Protein AF-A0A7C6NUC0-F1 (afdb_monomer)

Solvent-accessible surface area (backbone atoms only — not comparable to full-atom values): 35226 Å² total; per-residue (Å²): 125,80,75,82,73,57,59,62,66,55,48,42,51,73,73,66,58,58,74,67,86,74,79,75,78,66,71,75,73,90,63,65,44,77,45,69,76,51,73,69,60,43,54,51,48,55,48,48,54,52,51,36,50,45,40,64,73,38,75,91,53,64,43,36,77,32,46,44,36,36,39,36,38,37,49,35,39,29,32,71,60,63,93,88,38,55,66,58,54,49,49,52,50,37,36,58,48,14,39,43,39,60,49,48,48,74,51,54,62,45,41,48,93,93,56,56,30,49,56,45,53,43,60,74,59,95,74,72,85,64,42,70,44,76,30,69,91,48,74,25,29,43,30,32,35,43,37,40,38,27,75,84,72,54,65,45,76,51,43,36,30,40,54,54,44,89,44,26,70,67,49,48,55,48,52,52,53,54,52,52,52,56,58,53,65,73,51,85,81,65,88,57,54,44,46,27,35,29,26,50,65,50,69,55,42,76,70,41,90,50,53,46,52,34,39,42,50,51,48,56,23,54,76,72,64,45,56,49,80,41,65,61,63,46,73,96,46,81,51,58,77,32,84,54,40,68,40,49,33,50,28,26,50,30,47,51,52,25,53,53,35,21,76,74,46,1,44,42,34,16,56,72,74,29,38,65,59,28,49,51,31,48,51,52,38,53,57,50,40,70,76,40,50,93,73,38,82,51,64,36,32,62,75,44,49,42,26,38,32,41,38,75,57,71,71,40,86,68,44,58,69,38,77,44,46,57,48,38,32,41,35,72,76,18,67,53,35,42,49,49,52,54,47,37,53,53,48,50,39,51,51,46,29,53,45,48,41,52,20,37,69,47,91,70,66,71,60,51,38,66,69,60,53,47,45,51,54,62,60,52,62,61,67,67,62,63,81,58,37,32,29,92,87,67,40,37,28,54,39,61,52,58,40,76,64,38,34,42,35,32,58,72,78,87,79,78,77,47,76,66,54,59,65,68,57,69,85,71,84,67,86,71,76,81,45,72,70,65,51,54,38,67,42,73,65,8,51,51,50,24,48,52,54,52,54,47,33,72,76,35,69,70,43,65,54,32,48,30,38,32,35,39,44,63,61,86,60,50,37,58,52,18,6,50,52,60,32,43,51,64,71,37,55,78,64,86,76,82,58,34,37,37,38,38,40,40,36,30,53,60,96,69,57,67,66,63,49,49,56,51,48,58,50,49,54,54,47,71,52,9,80,81,34,88,90,39,44,28,40,64,43,38,46,78,47,81,46,83,44,86,37,65,72,91,41,60,66,60,50,50,52,55,51,78,74,45,91,56,79,43,75,46,73,41,76,73,76,75,58,72,52,31,53,80,48,82,73,83,61,61,84,84,49,65,93,81,64,89,78,70,82,62,64,66,68,80,83,75,77,65,38,72,42,84,61,97,87,40,62,88,43,32,27,39,83,41,47,56,88,66,101

Mean predicted aligned error: 11.64 Å

Secondary structure (DSSP, 8-state):
--STTS-HHHIIIIIS---------------PEEE-S-HHHHHHHHHHHHHHHHHHH-TTS-HHHHEEEEEEEEEEEEE-SPTT-HHHHHHHHHHHHTTHHHHHHHH---S-TTSPPEEEEESS-SSS--EEEE-TTSPPEEEEEEEEEETTS-EEEEEEEEE--TT-HHHHHHHHHHHHHHHHHTTTT-S---EEEEETTHHHHTT-SSHHHHHHHHHHHHHTT--EEEES--TTTTTTT-TTHHHHHHHHHHHHHHHHHHHHH-HHHHHHHTHHHHHHHHHHHHHHHHHSTTT-S-HHHHTTTT-EEEHHHHHSTTGGG-S--SEEEE-TTSHHHHHHHHHHHHHHHHHHHHHHHHHHHSSSSGGG-HHHHHHHHHTT----SS--EE-TTS-EE--EEEETTEEEEE---TT---HHHHHHS-------PPPHHHHT---HHHHHHHHHHHHHHHH-GGGGTEEEEEEEESS-THHHHHHHHHHHHHHTTT--SSPEEEEEEEEE--S--HHHHHHHHHHHHHHHGGGG-TTSHHHHTEEEEEEEEE--TT-HHHHHHHHHTS--SEEEEES------BEE-----GGGS-TT-SSSSSSS----PPEEPPSTT-TT-EE-EE-GGG-

Sequence (631 aa):
DKLTKADFICINDKILGYKGPKTKQTTPKDTVTSVTGHALEVFLYALWQSIADFKKNNKKILAREDIQRITLTGLEFRHQFESGADEDARKFLQRLIGGVDQCLKKHILIGPKDREAIVESNLAPKEGQLKYSSAGRIEPRFIFQVEIDGKSGHGIKRKFAWLMGENSQPRFLVGLYNWVIKEYEKKETQNIFLPAFAAQHVNEMFMAKDAEDVIRIFNQGMEKGSLSVHDLIIISGPDHDDCLIKHVSRLSRCFQAFLGEYAREGFFSALETKFNDLRRAYRDLLQEYLKRSSESTLGSKLMKAFMLLPQEYTEAVNWQSRRHLDFGVITALHPALLQMIHHQHTYLCNSFCSRVNKGLGEVGTRGLSLRHWHRLLDLSQIKWPILGILDEQNNLNTNVHSYDHIHLVGAPKKEYSSISSKLLIKYEDSEDDITGDELFRETQEGKLIKRILLDYCKLHPYANDGISIGAYCGGPIQHLIGGIDAFLAETVGTREGNAYSLNLVLFSDSPDDMELLRWVNAWKERWQLAGESTRQRYYANSEISVYYRVIPQNDLEQLKQQILQTDLDILFFTNFTSPQMNDFLPIGDSRLFPACSEDYLKFPILEKVGCVVRGDGTETERKLVISNRQF

Nearest PDB structures (foldseek):
  3ua3-assembly1_A  TM=5.746E-01  e=2.437E-01  Caenorhabditis elegans
  5l3k-assembly2_E  TM=3.474E-01  e=2.221E+00  Mycolicibacterium thermoresistibile
  2wtx-assembly1_C  TM=3.523E-01  e=5.374E+00  Escherichia coli K-12
  5l3k-assembly1_C  TM=2.231E-01  e=4.077E+00  Mycolicibacterium thermoresistibile

Radius of gyration: 28.43 Å; Cα contacts (8 Å, |Δi|>4): 991; chains: 1; bounding box: 70×68×104 Å

Structure (mmCIF, N/CA/C/O backbone):
data_AF-A0A7C6NUC0-F1
#
_entry.id   AF-A0A7C6NUC0-F1
#
loop_
_atom_site.group_PDB
_atom_site.id
_atom_site.type_symbol
_atom_site.label_atom_id
_atom_site.label_alt_id
_atom_site.label_comp_id
_atom_site.label_asym_id
_atom_site.label_entity_id
_atom_site.label_seq_id
_atom_site.pdbx_PDB_ins_code
_atom_site.Cartn_x
_atom_site.Cartn_y
_atom_site.Cartn_z
_atom_site.occupancy
_atom_site.B_iso_or_equiv
_atom_site.auth_seq_id
_atom_site.auth_comp_id
_atom_site.auth_asym_id
_atom_site.auth_atom_id
_atom_site.pdbx_PDB_model_num
ATOM 1 N N . ASP A 1 1 ? -40.992 13.983 69.436 1.00 49.09 1 ASP A N 1
ATOM 2 C CA . ASP A 1 1 ? -41.114 15.424 69.110 1.00 49.09 1 ASP A CA 1
ATOM 3 C C . ASP A 1 1 ? -39.819 16.213 68.904 1.00 49.09 1 ASP A C 1
ATOM 5 O O . ASP A 1 1 ? -39.844 17.144 68.110 1.00 49.09 1 ASP A O 1
ATOM 9 N N . LYS A 1 2 ? -38.675 15.891 69.538 1.00 49.31 2 LYS A N 1
ATOM 10 C CA . LYS A 1 2 ? -37.401 16.605 69.260 1.00 49.31 2 LYS A CA 1
ATOM 11 C C . LYS A 1 2 ? -36.586 16.061 68.070 1.00 49.31 2 LYS A C 1
ATOM 13 O O . LYS A 1 2 ? -35.772 16.795 67.529 1.00 49.31 2 LYS A O 1
ATOM 18 N N . LEU A 1 3 ? -36.832 14.824 67.630 1.00 51.97 3 LEU A N 1
ATOM 19 C CA . LEU A 1 3 ? -36.158 14.207 66.471 1.00 51.97 3 LEU A CA 1
ATOM 20 C C . LEU A 1 3 ? -36.807 14.549 65.118 1.00 51.97 3 LEU A C 1
ATOM 22 O O . LEU A 1 3 ? -36.143 14.488 64.094 1.00 51.97 3 LEU A O 1
ATOM 26 N N . THR A 1 4 ? -38.074 14.966 65.103 1.00 50.19 4 THR A N 1
ATOM 27 C CA . THR A 1 4 ? -38.813 15.337 63.881 1.00 50.19 4 THR A CA 1
ATOM 28 C C . THR A 1 4 ? -38.513 16.753 63.381 1.00 50.19 4 THR A C 1
ATOM 30 O O . THR A 1 4 ? -38.966 17.125 62.306 1.00 50.19 4 THR A O 1
ATOM 33 N N . LYS A 1 5 ? -37.746 17.547 64.142 1.00 55.94 5 LYS A N 1
ATOM 34 C CA . LYS A 1 5 ? -37.298 18.902 63.767 1.00 55.94 5 LYS A CA 1
ATOM 35 C C . LYS A 1 5 ? -35.825 18.965 63.355 1.00 55.94 5 LYS A C 1
ATOM 37 O O . LYS A 1 5 ? -35.303 20.057 63.150 1.00 55.94 5 LYS A O 1
ATOM 42 N N . ALA A 1 6 ? -35.137 17.827 63.298 1.00 58.91 6 ALA A N 1
ATOM 43 C CA . ALA A 1 6 ? -33.737 17.814 62.920 1.00 58.91 6 ALA A CA 1
ATOM 44 C C . ALA A 1 6 ? -33.611 17.923 61.397 1.00 58.91 6 ALA A C 1
ATOM 46 O O . ALA A 1 6 ? -34.178 17.118 60.659 1.00 58.91 6 ALA A O 1
ATOM 47 N N . ASP A 1 7 ? -32.879 18.940 60.949 1.00 61.97 7 ASP A N 1
ATOM 48 C CA . ASP A 1 7 ? -32.586 19.184 59.543 1.00 61.97 7 ASP A CA 1
ATOM 49 C C . ASP A 1 7 ? -31.766 18.012 58.987 1.00 61.97 7 ASP A C 1
ATOM 51 O O . ASP A 1 7 ? -30.584 17.836 59.308 1.00 61.97 7 ASP A O 1
ATOM 55 N N . PHE A 1 8 ? -32.433 17.167 58.200 1.00 64.75 8 PHE A N 1
ATOM 56 C CA . PHE A 1 8 ? -31.881 15.925 57.663 1.00 64.75 8 PHE A CA 1
ATOM 57 C C . PHE A 1 8 ? -30.600 16.175 56.856 1.00 64.75 8 PHE A C 1
ATOM 59 O O . PHE A 1 8 ? -29.683 15.356 56.879 1.00 64.75 8 PHE A O 1
ATOM 66 N N . ILE A 1 9 ? -30.491 17.348 56.224 1.00 61.69 9 ILE A N 1
ATOM 67 C CA . ILE A 1 9 ? -29.321 17.771 55.447 1.00 61.69 9 ILE A CA 1
ATOM 68 C C . ILE A 1 9 ? -28.104 17.948 56.366 1.00 61.69 9 ILE A C 1
ATOM 70 O O . ILE A 1 9 ? -27.002 17.506 56.049 1.00 61.69 9 ILE A O 1
ATOM 74 N N . CYS A 1 10 ? -28.298 18.517 57.558 1.00 63.59 10 CYS A N 1
ATOM 75 C CA . CYS A 1 10 ? -27.216 18.719 58.522 1.00 63.59 10 CYS A CA 1
ATOM 76 C C . CYS A 1 10 ? -26.705 17.384 59.093 1.00 63.59 10 CYS A C 1
ATOM 78 O O . CYS A 1 10 ? -25.497 17.194 59.247 1.00 63.59 10 CYS A O 1
ATOM 80 N N . ILE A 1 11 ? -27.608 16.432 59.354 1.00 67.56 11 ILE A N 1
ATOM 81 C CA . ILE A 1 11 ? -27.234 15.090 59.826 1.00 67.56 11 ILE A CA 1
ATOM 82 C C . ILE A 1 11 ? -26.476 14.327 58.731 1.00 67.56 11 ILE A C 1
ATOM 84 O O . ILE A 1 11 ? -25.420 13.752 59.001 1.00 67.56 11 ILE A O 1
ATOM 88 N N . ASN A 1 12 ? -26.976 14.350 57.497 1.00 63.25 12 ASN A N 1
ATOM 89 C CA . ASN A 1 12 ? -26.393 13.605 56.387 1.00 63.25 12 ASN A CA 1
ATOM 90 C C . ASN A 1 12 ? -25.008 14.139 55.973 1.00 63.25 12 ASN A C 1
ATOM 92 O O . ASN A 1 12 ? -24.064 13.363 55.808 1.00 63.25 12 ASN A O 1
ATOM 96 N N . ASP A 1 13 ? -24.856 15.462 55.884 1.00 59.69 13 ASP A N 1
ATOM 97 C CA . ASP A 1 13 ? -23.658 16.068 55.296 1.00 59.69 13 ASP A CA 1
ATOM 98 C C . ASP A 1 13 ? -22.565 16.366 56.336 1.00 59.69 13 ASP A C 1
ATOM 100 O O . ASP A 1 13 ? -21.379 16.208 56.038 1.00 59.69 13 ASP A O 1
ATOM 104 N N . LYS A 1 14 ? -22.933 16.783 57.563 1.00 59.66 14 LYS A N 1
ATOM 105 C CA . LYS A 1 14 ? -21.959 17.174 58.605 1.00 59.66 14 LYS A CA 1
ATOM 106 C C . LYS A 1 14 ? -21.661 16.087 59.632 1.00 59.66 14 LYS A C 1
ATOM 108 O O . LYS A 1 14 ? -20.540 16.052 60.127 1.00 59.66 14 LYS A O 1
ATOM 113 N N . ILE A 1 15 ? -22.633 15.237 59.971 1.00 63.12 15 ILE A N 1
ATOM 114 C CA . ILE A 1 15 ? -22.451 14.192 60.996 1.00 63.12 15 ILE A CA 1
ATOM 115 C C . ILE A 1 15 ? -22.060 12.863 60.346 1.00 63.12 15 ILE A C 1
ATOM 117 O O . ILE A 1 15 ? -21.094 12.237 60.769 1.00 63.12 15 ILE A O 1
ATOM 121 N N . LEU A 1 16 ? -22.780 12.446 59.301 1.00 68.00 16 LEU A N 1
ATOM 122 C CA . LEU A 1 16 ? -22.536 11.176 58.606 1.00 68.00 16 LEU A CA 1
ATOM 123 C C . LEU A 1 16 ? -21.498 11.284 57.476 1.00 68.00 16 LEU A C 1
ATOM 125 O O . LEU A 1 16 ? -21.042 10.264 56.965 1.00 68.00 16 LEU A O 1
ATOM 129 N N . GLY A 1 17 ? -21.104 12.504 57.087 1.00 52.56 17 GLY A N 1
ATOM 130 C CA . GLY A 1 17 ? -20.060 12.744 56.086 1.00 52.56 17 GLY A CA 1
ATOM 131 C C . GLY A 1 17 ? -20.401 12.221 54.686 1.00 52.56 17 GLY A C 1
ATOM 132 O O . GLY A 1 17 ? -19.491 11.954 53.893 1.00 52.56 17 GLY A O 1
ATOM 133 N N . TYR A 1 18 ? -21.690 12.057 54.371 1.00 52.94 18 TYR A N 1
ATOM 134 C CA . TYR A 1 18 ? -22.141 11.470 53.116 1.00 52.94 18 TYR A CA 1
ATOM 135 C C . TYR A 1 18 ? -21.933 12.447 51.954 1.00 52.94 18 TYR A C 1
ATOM 137 O O . TYR A 1 18 ? -22.780 13.267 51.615 1.00 52.94 18 TYR A O 1
ATOM 145 N N . LYS A 1 19 ? -20.778 12.350 51.297 1.00 54.06 19 LYS A N 1
ATOM 146 C CA . LYS A 1 19 ? -20.564 12.965 49.986 1.00 54.06 19 LYS A CA 1
ATOM 147 C C . LYS A 1 19 ? -21.232 12.049 48.968 1.00 54.06 19 LYS A C 1
ATOM 149 O O . LYS A 1 19 ? -20.681 10.993 48.661 1.00 54.06 19 LYS A O 1
ATOM 154 N N . GLY A 1 20 ? -22.410 12.438 48.470 1.00 49.41 20 GLY A N 1
ATOM 155 C CA . GLY A 1 20 ? -23.077 11.737 47.369 1.00 49.41 20 GLY A CA 1
ATOM 156 C C . GLY A 1 20 ? -22.102 11.444 46.219 1.00 49.41 20 GLY A C 1
ATOM 157 O O . GLY A 1 20 ? -21.061 12.109 46.120 1.00 49.41 20 GLY A O 1
ATOM 158 N N . PRO A 1 21 ? -22.381 10.443 45.362 1.00 37.47 21 PRO A N 1
ATOM 159 C CA . PRO A 1 21 ? -21.468 10.055 44.298 1.00 37.47 21 PRO A CA 1
ATOM 160 C C . PRO A 1 21 ? -21.144 11.300 43.485 1.00 37.47 21 PRO A C 1
ATOM 162 O O . PRO A 1 21 ? -22.015 11.857 42.819 1.00 37.47 21 PRO A O 1
ATOM 165 N N . LYS A 1 22 ? -19.894 11.772 43.595 1.00 36.53 22 LYS A N 1
ATOM 166 C CA . LYS A 1 22 ? -19.403 12.881 42.789 1.00 36.53 22 LYS A CA 1
ATOM 167 C C . LYS A 1 22 ? -19.737 12.503 41.356 1.00 36.53 22 LYS A C 1
ATOM 169 O O . LYS A 1 22 ? -19.171 11.534 40.844 1.00 36.53 22 LYS A O 1
ATOM 174 N N . THR A 1 23 ? -20.638 13.239 40.715 1.00 35.25 23 THR A N 1
ATOM 175 C CA . THR A 1 23 ? -20.686 13.302 39.264 1.00 35.25 23 THR A CA 1
ATOM 176 C C . THR A 1 23 ? -19.302 13.782 38.881 1.00 35.25 23 THR A C 1
ATOM 178 O O . THR A 1 23 ? -18.986 14.967 38.940 1.00 35.25 23 THR A O 1
ATOM 181 N N . LYS A 1 24 ? -18.416 12.825 38.597 1.00 33.47 24 LYS A N 1
ATOM 182 C CA . LYS A 1 24 ? -17.172 13.078 37.907 1.00 33.47 24 LYS A CA 1
ATOM 183 C C . LYS A 1 24 ? -17.612 13.636 36.559 1.00 33.47 24 LYS A C 1
ATOM 185 O O . LYS A 1 24 ? -17.763 12.895 35.597 1.00 33.47 24 LYS A O 1
ATOM 190 N N . GLN A 1 25 ? -17.823 14.946 36.486 1.00 33.28 25 GLN A N 1
ATOM 191 C CA . GLN A 1 25 ? -17.488 15.689 35.289 1.00 33.28 25 GLN A CA 1
ATOM 192 C C . GLN A 1 25 ? -15.971 15.551 35.165 1.00 33.28 25 GLN A C 1
ATOM 194 O O . GLN A 1 25 ? -15.200 16.430 35.530 1.00 33.28 25 GLN A O 1
ATOM 199 N N . THR A 1 26 ? -15.523 14.369 34.740 1.00 31.70 26 THR A N 1
ATOM 200 C CA . THR A 1 26 ? -14.271 14.252 34.023 1.00 31.70 26 THR A CA 1
ATOM 201 C C . THR A 1 26 ? -14.479 15.122 32.801 1.00 31.70 26 THR A C 1
ATOM 203 O O . THR A 1 26 ? -15.111 14.691 31.838 1.00 31.70 26 THR A O 1
ATOM 206 N N . THR A 1 27 ? -14.002 16.364 32.859 1.00 33.12 27 THR A N 1
ATOM 207 C CA . THR A 1 27 ? -13.531 17.022 31.648 1.00 33.12 27 THR A CA 1
ATOM 208 C C . THR A 1 27 ? -12.694 15.968 30.921 1.00 33.12 27 THR A C 1
ATOM 210 O O . THR A 1 27 ? -11.789 15.394 31.542 1.00 33.12 27 THR A O 1
ATOM 213 N N . PRO A 1 28 ? -13.075 15.555 29.699 1.00 40.66 28 PRO A N 1
ATOM 214 C CA . PRO A 1 28 ? -12.352 14.500 29.014 1.00 40.66 28 PRO A CA 1
ATOM 215 C C . PRO A 1 28 ? -10.899 14.957 28.931 1.00 40.66 28 PRO A C 1
ATOM 217 O O . PRO A 1 28 ? -10.623 16.044 28.426 1.00 40.66 28 PRO A O 1
ATOM 220 N N . LYS A 1 29 ? -9.976 14.178 29.518 1.00 42.53 29 LYS A N 1
ATOM 221 C CA . LYS A 1 29 ? -8.547 14.419 29.319 1.00 42.53 29 LYS A CA 1
ATOM 222 C C . LYS A 1 29 ? -8.348 14.489 27.811 1.00 42.53 29 LYS A C 1
ATOM 224 O O . LYS A 1 29 ? -8.756 13.561 27.110 1.00 42.53 29 LYS A O 1
ATOM 229 N N . ASP A 1 30 ? -7.755 15.587 27.359 1.00 54.38 30 ASP A N 1
ATOM 230 C CA . ASP A 1 30 ? -7.425 15.885 25.967 1.00 54.38 30 ASP A CA 1
ATOM 231 C C . ASP A 1 30 ? -6.357 14.868 25.508 1.00 54.38 30 ASP A C 1
ATOM 233 O O . ASP A 1 30 ? -5.156 15.128 25.492 1.00 54.38 30 ASP A O 1
ATOM 237 N N . THR A 1 31 ? -6.790 13.624 25.306 1.00 71.62 31 THR A N 1
ATOM 238 C CA . THR A 1 31 ? -5.945 12.456 25.062 1.00 71.62 31 THR A CA 1
ATOM 239 C C . THR A 1 31 ? -5.692 12.386 23.571 1.00 71.62 31 THR A C 1
ATOM 241 O O . THR A 1 31 ? -6.586 12.101 22.775 1.00 71.62 31 THR A O 1
ATOM 244 N N . VAL A 1 32 ? -4.461 12.705 23.186 1.00 84.06 32 VAL A N 1
ATOM 245 C CA . VAL A 1 32 ? -4.012 12.592 21.802 1.00 84.06 32 VAL A CA 1
ATOM 246 C C . VAL A 1 32 ? -3.829 11.109 21.494 1.00 84.06 32 VAL A C 1
ATOM 248 O O . VAL A 1 32 ? -3.082 10.424 22.187 1.00 84.06 32 VAL A O 1
ATOM 251 N N . THR A 1 33 ? -4.545 10.603 20.490 1.00 87.56 33 THR A N 1
ATOM 252 C CA . THR A 1 33 ? -4.421 9.205 20.051 1.00 87.56 33 THR A CA 1
ATOM 253 C C . THR A 1 33 ? -3.307 9.099 19.012 1.00 87.56 33 THR A C 1
ATOM 255 O O . THR A 1 33 ? -3.392 9.749 17.970 1.00 87.56 33 THR A O 1
ATOM 258 N N . SER A 1 34 ? -2.273 8.307 19.285 1.00 88.12 34 SER A N 1
ATOM 259 C CA . SER A 1 34 ? -1.202 8.041 18.318 1.00 88.12 34 SER A CA 1
ATOM 260 C C . SER A 1 34 ? -1.664 7.067 17.237 1.00 88.12 34 SER A C 1
ATOM 262 O O . SER A 1 34 ? -2.420 6.138 17.525 1.00 88.12 34 SER A O 1
ATOM 264 N N . VAL A 1 35 ? -1.237 7.302 15.999 1.00 89.88 35 VAL A N 1
ATOM 265 C CA . VAL A 1 35 ? -1.620 6.526 14.813 1.00 89.88 35 VAL A CA 1
ATOM 266 C C . VAL A 1 35 ? -0.448 6.409 13.842 1.00 89.88 35 VAL A C 1
ATOM 268 O O . VAL A 1 35 ? 0.328 7.352 13.691 1.00 89.88 35 VAL A O 1
ATOM 271 N N . THR A 1 36 ? -0.344 5.265 13.174 1.00 87.06 36 THR A N 1
ATOM 272 C CA . THR A 1 36 ? 0.665 4.936 12.156 1.00 87.06 36 THR A CA 1
ATOM 273 C C . THR A 1 36 ? -0.029 4.491 10.863 1.00 87.06 36 THR A C 1
ATOM 275 O O . THR A 1 36 ? -1.228 4.204 10.866 1.00 87.06 36 THR A O 1
ATOM 278 N N . GLY A 1 37 ? 0.707 4.472 9.750 1.00 87.12 37 GLY A N 1
ATOM 279 C CA . GLY A 1 37 ? 0.199 4.089 8.426 1.00 87.12 37 GLY A CA 1
ATOM 280 C C . GLY A 1 37 ? 0.279 5.214 7.394 1.00 87.12 37 GLY A C 1
ATOM 281 O O . GLY A 1 37 ? 0.942 6.235 7.613 1.00 87.12 37 GLY A O 1
ATOM 282 N N . HIS A 1 38 ? -0.394 5.023 6.256 1.00 89.06 38 HIS A N 1
ATOM 283 C CA . HIS A 1 38 ? -0.408 5.989 5.150 1.00 89.06 38 HIS A CA 1
ATOM 284 C C . HIS A 1 38 ? -1.335 7.168 5.429 1.00 89.06 38 HIS A C 1
ATOM 286 O O . HIS A 1 38 ? -2.291 7.060 6.194 1.00 89.06 38 HIS A O 1
ATOM 292 N N . ALA A 1 39 ? -1.102 8.292 4.745 1.00 91.31 39 ALA A N 1
ATOM 293 C CA . ALA A 1 39 ? -1.855 9.530 4.957 1.00 91.31 39 ALA A CA 1
ATOM 294 C C . ALA A 1 39 ? -3.379 9.315 4.936 1.00 91.31 39 ALA A C 1
ATOM 296 O O . ALA A 1 39 ? -4.081 9.686 5.877 1.00 91.31 39 ALA A O 1
ATOM 297 N N . LEU A 1 40 ? -3.902 8.681 3.879 1.00 92.62 40 LEU A N 1
ATOM 298 C CA . LEU A 1 40 ? -5.344 8.488 3.734 1.00 92.62 40 LEU A CA 1
ATOM 299 C C . LEU A 1 40 ? -5.905 7.518 4.784 1.00 92.62 40 LEU A C 1
ATOM 301 O O . LEU A 1 40 ? -6.963 7.783 5.349 1.00 92.62 40 LEU A O 1
ATOM 305 N N . GLU A 1 41 ? -5.195 6.429 5.084 1.00 93.00 41 GLU A N 1
ATOM 306 C CA . GLU A 1 41 ? -5.596 5.460 6.111 1.00 93.00 41 GLU A CA 1
ATOM 307 C C . GLU A 1 41 ? -5.692 6.113 7.490 1.00 93.00 41 GLU A C 1
ATOM 309 O O . GLU A 1 41 ? -6.677 5.919 8.200 1.00 93.00 41 GLU A O 1
ATOM 314 N N . VAL A 1 42 ? -4.709 6.945 7.837 1.00 94.25 42 VAL A N 1
ATOM 315 C CA . VAL A 1 42 ? -4.645 7.666 9.110 1.00 94.25 42 VAL A CA 1
ATOM 316 C C . VAL A 1 42 ? -5.810 8.642 9.259 1.00 94.25 42 VAL A C 1
ATOM 318 O O . VAL A 1 42 ? -6.482 8.650 10.296 1.00 94.25 42 VAL A O 1
ATOM 321 N N . PHE A 1 43 ? -6.102 9.440 8.228 1.00 95.50 43 PHE A N 1
ATOM 322 C CA . PHE A 1 43 ? -7.209 10.398 8.287 1.00 95.50 43 PHE A CA 1
ATOM 323 C C . PHE A 1 43 ? -8.574 9.701 8.307 1.00 95.50 43 PHE A C 1
ATOM 325 O O . PHE A 1 43 ? -9.450 10.087 9.085 1.00 95.50 43 PHE A O 1
ATOM 332 N N . LEU A 1 44 ? -8.753 8.637 7.520 1.00 95.38 44 LEU A N 1
ATOM 333 C CA . LEU A 1 44 ? -9.982 7.841 7.528 1.00 95.38 44 LEU A CA 1
ATOM 334 C C . LEU A 1 44 ? -10.182 7.089 8.849 1.00 95.38 44 LEU A C 1
ATOM 336 O O . LEU A 1 44 ? -11.306 7.021 9.344 1.00 95.38 44 LEU A O 1
ATOM 340 N N . TYR A 1 45 ? -9.117 6.575 9.464 1.00 94.75 45 TYR A N 1
ATOM 341 C CA . TYR A 1 45 ? -9.176 5.965 10.791 1.00 94.75 45 TYR A CA 1
ATOM 342 C C . TYR A 1 45 ? -9.587 6.977 11.863 1.00 94.75 45 TYR A C 1
ATOM 344 O O . TYR A 1 45 ? -10.475 6.707 12.677 1.00 94.75 45 TYR A O 1
ATOM 352 N N . ALA A 1 46 ? -8.986 8.169 11.845 1.00 94.44 46 ALA A N 1
ATOM 353 C CA . ALA A 1 46 ? -9.334 9.244 12.767 1.00 94.44 46 ALA A CA 1
ATOM 354 C C . ALA A 1 46 ? -10.802 9.671 12.620 1.00 94.44 46 ALA A C 1
ATOM 356 O O . ALA A 1 46 ? -11.503 9.860 13.622 1.00 94.44 46 ALA A O 1
ATOM 357 N N . LEU A 1 47 ? -11.300 9.750 11.382 1.00 94.38 47 LEU A N 1
ATOM 358 C CA . LEU A 1 47 ? -12.719 9.955 11.103 1.00 94.38 47 LEU A CA 1
ATOM 359 C C . LEU A 1 47 ? -13.573 8.798 11.630 1.00 94.38 47 LEU A C 1
ATOM 361 O O . LEU A 1 47 ? -14.552 9.044 12.332 1.00 94.38 47 LEU A O 1
ATOM 365 N N . TRP A 1 48 ? -13.194 7.546 11.359 1.00 94.38 48 TRP A N 1
ATOM 366 C CA . TRP A 1 48 ? -13.911 6.356 11.825 1.00 94.38 48 TRP A CA 1
ATOM 367 C C . TRP A 1 48 ? -14.116 6.379 13.341 1.00 94.38 48 TRP A C 1
ATOM 369 O O . TRP A 1 48 ? -15.239 6.219 13.826 1.00 94.38 48 TRP A O 1
ATOM 379 N N . GLN A 1 49 ? -13.040 6.613 14.095 1.00 92.75 49 GLN A N 1
ATOM 380 C CA . GLN A 1 49 ? -13.089 6.671 15.553 1.00 92.75 49 GLN A CA 1
ATOM 381 C C . GLN A 1 49 ? -13.943 7.835 16.056 1.00 92.75 49 GLN A C 1
ATOM 383 O O . GLN A 1 49 ? -14.780 7.646 16.939 1.00 92.75 49 GLN A O 1
ATOM 388 N N . SER A 1 50 ? -13.776 9.021 15.469 1.00 92.88 50 SER A N 1
ATOM 389 C CA . SER A 1 50 ? -14.528 10.213 15.872 1.00 92.88 50 SER A CA 1
ATOM 390 C C . SER A 1 50 ? -16.030 10.042 15.624 1.00 92.88 50 SER A C 1
ATOM 392 O O . SER A 1 50 ? -16.846 10.396 16.474 1.00 92.88 50 SER A O 1
ATOM 394 N N . ILE A 1 51 ? -16.415 9.418 14.505 1.00 91.44 51 ILE A N 1
ATOM 395 C CA . ILE A 1 51 ? -17.816 9.109 14.182 1.00 91.44 51 ILE A CA 1
ATOM 396 C C . ILE A 1 51 ? -18.369 8.025 15.121 1.00 91.44 51 ILE A C 1
ATOM 398 O O . ILE A 1 51 ? -19.513 8.121 15.578 1.00 91.44 51 ILE A O 1
ATOM 402 N N . ALA A 1 52 ? -17.572 7.002 15.444 1.00 90.19 52 ALA A N 1
ATOM 403 C CA . ALA A 1 52 ? -17.963 5.968 16.400 1.00 90.19 52 ALA A CA 1
ATOM 404 C C . ALA A 1 52 ? -18.248 6.559 17.791 1.00 90.19 52 ALA A C 1
ATOM 406 O O . ALA A 1 52 ? -19.256 6.213 18.418 1.00 90.19 52 ALA A O 1
ATOM 407 N N . ASP A 1 53 ? -17.410 7.490 18.246 1.00 89.00 53 ASP A N 1
ATOM 408 C CA . ASP A 1 53 ? -17.596 8.195 19.512 1.00 89.00 53 ASP A CA 1
ATOM 409 C C . ASP A 1 53 ? -18.788 9.159 19.472 1.00 89.00 53 ASP A C 1
ATOM 411 O O . ASP A 1 53 ? -19.593 9.171 20.407 1.00 89.00 53 ASP A O 1
ATOM 415 N N . PHE A 1 54 ? -18.974 9.901 18.374 1.00 88.12 54 PHE A N 1
ATOM 416 C CA . PHE A 1 54 ? -20.156 10.743 18.169 1.00 88.12 54 PHE A CA 1
ATOM 417 C C . PHE A 1 54 ? -21.444 9.923 18.319 1.00 88.12 54 PHE A C 1
ATOM 419 O O . PHE A 1 54 ? -22.341 10.276 19.086 1.00 88.12 54 PHE A O 1
ATOM 426 N N . LYS A 1 55 ? -21.507 8.755 17.667 1.00 86.75 55 LYS A N 1
ATOM 427 C CA . LYS A 1 55 ? -22.648 7.841 17.782 1.00 86.75 55 LYS A CA 1
ATOM 428 C C . LYS A 1 55 ? -22.829 7.305 19.205 1.00 86.75 55 LYS A C 1
ATOM 430 O O . LYS A 1 55 ? -23.956 7.156 19.678 1.00 86.75 55 LYS A O 1
ATOM 435 N N . LYS A 1 56 ? -21.732 6.996 19.900 1.00 85.56 56 LYS A N 1
ATOM 436 C CA . LYS A 1 56 ? -21.761 6.508 21.287 1.00 85.56 56 LYS A CA 1
ATOM 437 C C . LYS A 1 56 ? -22.319 7.555 22.253 1.00 85.56 56 LYS A C 1
ATOM 439 O O . LYS A 1 56 ? -22.989 7.163 23.211 1.00 85.56 56 LYS A O 1
ATOM 444 N N . ASN A 1 57 ? -22.074 8.836 21.993 1.00 81.38 57 ASN A N 1
ATOM 445 C CA . ASN A 1 57 ? -22.576 9.949 22.798 1.00 81.38 57 ASN A CA 1
ATOM 446 C C . ASN A 1 57 ? -24.035 10.299 22.448 1.00 81.38 57 ASN A C 1
ATOM 448 O O . ASN A 1 57 ? -24.813 10.628 23.340 1.00 81.38 57 ASN A O 1
ATOM 452 N N . ASN A 1 58 ? -24.445 10.099 21.191 1.00 74.31 58 ASN A N 1
ATOM 453 C CA . ASN A 1 58 ? -25.782 10.422 20.682 1.00 74.31 58 ASN A CA 1
ATOM 454 C C . ASN A 1 58 ? -26.689 9.188 20.501 1.00 74.31 58 ASN A C 1
ATOM 456 O O . ASN A 1 58 ? -27.309 8.999 19.459 1.00 74.31 58 ASN A O 1
ATOM 460 N N . LYS A 1 59 ? -26.821 8.338 21.532 1.00 67.00 59 LYS A N 1
ATOM 461 C CA . LYS A 1 59 ? -27.610 7.081 21.453 1.00 67.00 59 LYS A CA 1
ATOM 462 C C . LYS A 1 59 ? -29.120 7.262 21.239 1.00 67.00 59 LYS A C 1
ATOM 464 O O . LYS A 1 59 ? -29.794 6.286 20.925 1.00 67.00 59 LYS A O 1
ATOM 469 N N . LYS A 1 60 ? -29.658 8.461 21.489 1.00 59.62 60 LYS A N 1
ATOM 470 C CA . LYS A 1 60 ? -31.106 8.749 21.460 1.00 59.62 60 LYS A CA 1
ATOM 471 C C . LYS A 1 60 ? -31.600 9.300 20.118 1.00 59.62 60 LYS A C 1
ATOM 473 O O . LYS A 1 60 ? -32.804 9.318 19.897 1.00 59.62 60 LYS A O 1
ATOM 478 N N . ILE A 1 61 ? -30.694 9.748 19.250 1.00 64.62 61 ILE A N 1
ATOM 479 C CA . ILE A 1 61 ? -31.004 10.349 17.947 1.00 64.62 61 ILE A CA 1
ATOM 480 C C . ILE A 1 61 ? -30.450 9.422 16.863 1.00 64.62 61 ILE A C 1
ATOM 482 O O . ILE A 1 61 ? -29.438 8.748 17.071 1.00 64.62 61 ILE A O 1
ATOM 486 N N . LEU A 1 62 ? -31.094 9.382 15.694 1.00 68.81 62 LEU A N 1
ATOM 487 C CA . LEU A 1 62 ? -30.488 8.803 14.499 1.00 68.81 62 LEU A CA 1
ATOM 488 C C . LEU A 1 62 ? -29.249 9.634 14.144 1.00 68.81 62 LEU A C 1
ATOM 490 O O . LEU A 1 62 ? -29.344 10.628 13.431 1.00 68.81 62 LEU A O 1
ATOM 494 N N . ALA A 1 63 ? -28.080 9.231 14.652 1.00 74.75 63 ALA A N 1
ATOM 495 C CA . ALA A 1 63 ? -26.814 9.943 14.458 1.00 74.75 63 ALA A CA 1
ATOM 496 C C . ALA A 1 63 ? -26.526 10.236 12.974 1.00 74.75 63 ALA A C 1
ATOM 498 O O . ALA A 1 63 ? -25.900 11.238 12.653 1.00 74.75 63 ALA A O 1
ATOM 499 N N . ARG A 1 64 ? -27.042 9.397 12.065 1.00 78.19 64 ARG A N 1
ATOM 500 C CA . ARG A 1 64 ? -26.975 9.604 10.614 1.00 78.19 64 ARG A CA 1
ATOM 501 C C . ARG A 1 64 ? -27.625 10.908 10.133 1.00 78.19 64 ARG A C 1
ATOM 503 O O . ARG A 1 64 ? -27.149 11.486 9.167 1.00 78.19 64 ARG A O 1
ATOM 510 N N . GLU A 1 65 ? -28.722 11.331 10.751 1.00 79.50 65 GLU A N 1
ATOM 511 C CA . GLU A 1 65 ? -29.470 12.533 10.359 1.00 79.50 65 GLU A CA 1
ATOM 512 C C . GLU A 1 65 ? -28.991 13.787 11.097 1.00 79.50 65 GLU A C 1
ATOM 514 O O . GLU A 1 65 ? -29.222 14.909 10.631 1.00 79.50 65 GLU A O 1
ATOM 519 N N . ASP A 1 66 ? -28.327 13.586 12.238 1.00 83.94 66 ASP A N 1
ATOM 520 C CA . ASP A 1 66 ? -27.857 14.656 13.110 1.00 83.94 66 ASP A CA 1
ATOM 521 C C . ASP A 1 66 ? -26.542 15.271 12.632 1.00 83.94 66 ASP A C 1
ATOM 523 O O . ASP A 1 66 ? -26.392 16.482 12.738 1.00 83.94 66 ASP A O 1
ATOM 527 N N . ILE A 1 67 ? -25.613 14.480 12.077 1.00 87.00 67 ILE A N 1
ATOM 528 C CA . ILE A 1 67 ? -24.322 15.004 11.604 1.00 87.00 67 ILE A CA 1
ATOM 529 C C . ILE A 1 67 ? -24.566 16.085 10.545 1.00 87.00 67 ILE A C 1
ATOM 531 O O . ILE A 1 67 ? -25.180 15.840 9.506 1.00 87.00 67 ILE A O 1
ATOM 535 N N . GLN A 1 68 ? -24.077 17.290 10.826 1.00 88.12 68 GLN A N 1
ATOM 536 C CA . GLN A 1 68 ? -24.190 18.447 9.946 1.00 88.12 68 GLN A CA 1
ATOM 537 C C . GLN A 1 68 ? -22.861 18.762 9.275 1.00 88.12 68 GLN A C 1
ATOM 539 O O . GLN A 1 68 ? -22.827 19.028 8.074 1.00 88.12 68 GLN A O 1
ATOM 544 N N . ARG A 1 69 ? -21.780 18.750 10.057 1.00 91.62 69 ARG A N 1
ATOM 545 C CA . ARG A 1 69 ? -20.459 19.168 9.601 1.00 91.62 69 ARG A CA 1
ATOM 546 C C . ARG A 1 69 ? -19.371 18.296 10.207 1.00 91.62 69 ARG A C 1
ATOM 548 O O . ARG A 1 69 ? -19.452 17.912 11.372 1.00 91.62 69 ARG A O 1
ATOM 555 N N . ILE A 1 70 ? -18.365 17.998 9.396 1.00 94.12 70 ILE A N 1
ATOM 556 C CA . ILE A 1 70 ? -17.147 17.298 9.788 1.00 94.12 70 ILE A CA 1
ATOM 557 C C . ILE A 1 70 ? -15.975 18.178 9.371 1.00 94.12 70 ILE A C 1
ATOM 559 O O . ILE A 1 70 ? -15.855 18.506 8.193 1.00 94.12 70 ILE A O 1
ATOM 563 N N . THR A 1 71 ? -15.108 18.529 10.314 1.00 94.00 71 THR A N 1
ATOM 564 C CA . THR A 1 71 ? -13.955 19.398 10.066 1.00 94.00 71 THR A CA 1
ATOM 565 C C . THR A 1 71 ? -12.665 18.688 10.467 1.00 94.00 71 THR A C 1
ATOM 567 O O . THR A 1 71 ? -12.529 18.226 11.601 1.00 94.00 71 THR A O 1
ATOM 570 N N . LEU A 1 72 ? -11.708 18.603 9.539 1.00 94.88 72 LEU A N 1
ATOM 571 C CA . LEU A 1 72 ? -10.348 18.131 9.795 1.00 94.88 72 LEU A CA 1
ATOM 572 C C . LEU A 1 72 ? -9.373 19.308 9.757 1.00 94.88 72 LEU A C 1
ATOM 574 O O . LEU A 1 72 ? -9.316 20.024 8.759 1.00 94.88 72 LEU A O 1
ATOM 578 N N . THR A 1 73 ? -8.573 19.477 10.809 1.00 93.88 73 THR A N 1
ATOM 579 C CA . THR A 1 73 ? -7.657 20.623 10.937 1.00 93.88 73 THR A CA 1
ATOM 580 C C . THR A 1 73 ? -6.274 20.175 11.395 1.00 93.88 73 THR A C 1
ATOM 582 O O . THR A 1 73 ? -6.146 19.501 12.421 1.00 93.88 73 THR A O 1
ATOM 585 N N . GLY A 1 74 ? -5.233 20.570 10.659 1.00 92.69 74 GLY A N 1
ATOM 586 C CA . GLY A 1 74 ? -3.839 20.421 11.086 1.00 92.69 74 GLY A CA 1
ATOM 587 C C . GLY A 1 74 ? -3.490 21.426 12.189 1.00 92.69 74 GLY A C 1
ATOM 588 O O . GLY A 1 74 ? -3.845 22.598 12.088 1.00 92.69 74 GLY A O 1
ATOM 589 N N . LEU A 1 75 ? -2.814 20.981 13.254 1.00 91.94 75 LEU A N 1
ATOM 590 C CA . LEU A 1 75 ? -2.494 21.818 14.420 1.00 91.94 75 LEU A CA 1
ATOM 591 C C . LEU A 1 75 ? -0.994 22.093 14.569 1.00 91.94 75 LEU 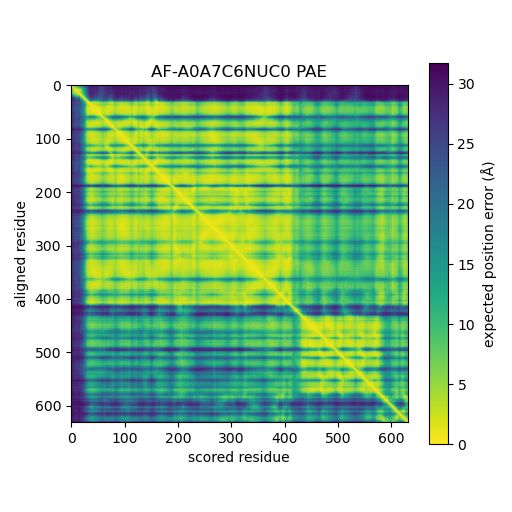A C 1
ATOM 593 O O . LEU A 1 75 ? -0.582 23.245 14.710 1.00 91.94 75 LEU A O 1
ATOM 597 N N . GLU A 1 76 ? -0.176 21.041 14.564 1.00 92.19 76 GLU A N 1
ATOM 598 C CA . GLU A 1 76 ? 1.267 21.138 14.797 1.00 92.19 76 GLU A CA 1
ATOM 599 C C . GLU A 1 76 ? 2.003 20.023 14.050 1.00 92.19 76 GLU A C 1
ATOM 601 O O . GLU A 1 76 ? 1.607 18.862 14.136 1.00 92.19 76 GLU A O 1
ATOM 606 N N . PHE A 1 77 ? 3.102 20.348 13.373 1.00 91.38 77 PHE A N 1
ATOM 607 C CA . PHE A 1 77 ? 4.061 19.367 12.882 1.00 91.38 77 PHE A CA 1
ATOM 608 C C . PHE A 1 77 ? 5.355 19.454 13.691 1.00 91.38 77 PHE A C 1
ATOM 610 O O . PHE A 1 77 ? 6.092 20.438 13.603 1.00 91.38 77 PHE A O 1
ATOM 617 N N . ARG A 1 78 ? 5.628 18.406 14.477 1.00 89.81 78 ARG A N 1
ATOM 618 C CA . ARG A 1 78 ? 6.894 18.257 15.199 1.00 89.81 78 ARG A CA 1
ATOM 619 C C . ARG A 1 78 ? 7.884 17.515 14.322 1.00 89.81 78 ARG A C 1
ATOM 621 O O . ARG A 1 78 ? 7.649 16.348 14.009 1.00 89.81 78 ARG A O 1
ATOM 628 N N . HIS A 1 79 ? 8.971 18.169 13.938 1.00 86.50 79 HIS A N 1
ATOM 629 C CA . HIS A 1 79 ? 9.913 17.653 12.949 1.00 86.50 79 HIS A CA 1
ATOM 630 C C . HIS A 1 79 ? 11.328 17.478 13.499 1.00 86.50 79 HIS A C 1
ATOM 632 O O . HIS A 1 79 ? 11.713 18.099 14.482 1.00 86.50 79 HIS A O 1
ATOM 638 N N . GLN A 1 80 ? 12.124 16.649 12.827 1.00 84.69 80 GLN A N 1
ATOM 639 C CA . GLN A 1 80 ? 13.531 16.404 13.169 1.00 84.69 80 GLN A CA 1
ATOM 640 C C . GLN A 1 80 ? 14.520 17.180 12.283 1.00 84.69 80 GLN A C 1
ATOM 642 O O . GLN A 1 80 ? 15.719 16.946 12.364 1.00 84.69 80 GLN A O 1
ATOM 647 N N . PHE A 1 81 ? 14.044 18.097 11.432 1.00 80.69 81 PHE A N 1
ATOM 648 C CA . PHE A 1 81 ? 14.940 19.009 10.711 1.00 80.69 81 PHE A CA 1
ATOM 649 C C . PHE A 1 81 ? 15.693 19.932 11.682 1.00 80.69 81 PHE A C 1
ATOM 651 O O . PHE A 1 81 ? 15.224 20.174 12.800 1.00 80.69 81 PHE A O 1
ATOM 658 N N . GLU A 1 82 ? 16.843 20.443 11.239 1.00 74.06 82 GLU A N 1
ATOM 659 C CA . GLU A 1 82 ? 17.672 21.373 12.009 1.00 74.06 82 GLU A CA 1
ATOM 660 C C . GLU A 1 82 ? 16.865 22.590 12.495 1.00 74.06 82 GLU A C 1
ATOM 662 O O . GLU A 1 82 ? 15.901 23.031 11.862 1.00 74.06 82 GLU A O 1
ATOM 667 N N . SER A 1 83 ? 17.243 23.139 13.652 1.00 60.38 83 SER A N 1
ATOM 668 C CA . SER A 1 83 ? 16.566 24.299 14.239 1.00 60.38 83 SER A CA 1
ATOM 669 C C . SER A 1 83 ? 16.595 25.492 13.276 1.00 60.38 83 SER A C 1
ATOM 671 O O . SER A 1 83 ? 17.669 25.984 12.940 1.00 60.38 83 SER A O 1
ATOM 673 N N . GLY A 1 84 ? 15.418 25.973 12.859 1.00 62.81 84 GLY A N 1
ATOM 674 C CA . GLY A 1 84 ? 15.268 27.045 11.865 1.00 62.81 84 GLY A CA 1
ATOM 675 C C . GLY A 1 84 ? 14.920 26.566 10.449 1.00 62.81 84 GLY A C 1
ATOM 676 O O . GLY A 1 84 ? 14.696 27.399 9.575 1.00 62.81 84 GLY A O 1
ATOM 677 N N . ALA A 1 85 ? 14.816 25.252 10.222 1.00 77.94 85 ALA A N 1
ATOM 678 C CA . ALA A 1 85 ? 14.411 24.650 8.948 1.00 77.94 85 ALA A CA 1
ATOM 679 C C . ALA A 1 85 ? 12.886 24.411 8.835 1.00 77.94 85 ALA A C 1
ATOM 681 O O . ALA A 1 85 ? 12.440 23.453 8.198 1.00 77.94 85 ALA A O 1
ATOM 682 N N . ASP A 1 86 ? 12.065 25.283 9.430 1.00 82.38 86 ASP A N 1
ATOM 683 C CA . ASP A 1 86 ? 10.593 25.194 9.396 1.00 82.38 86 ASP A CA 1
ATOM 684 C C . ASP A 1 86 ? 10.053 25.178 7.953 1.00 82.38 86 ASP A C 1
ATOM 686 O O . ASP A 1 86 ? 9.052 24.528 7.653 1.00 82.38 86 ASP A O 1
ATOM 690 N N . GLU A 1 87 ? 10.751 25.839 7.027 1.00 84.38 87 GLU A N 1
ATOM 691 C CA . GLU A 1 87 ? 10.426 25.809 5.599 1.00 84.38 87 GLU A CA 1
ATOM 692 C C . GLU A 1 87 ? 10.631 24.430 4.964 1.00 84.38 87 GLU A C 1
ATOM 694 O O . GLU A 1 87 ? 9.834 24.016 4.121 1.00 84.38 87 GLU A O 1
ATOM 699 N N . ASP A 1 88 ? 11.653 23.682 5.375 1.00 85.62 88 ASP A N 1
ATOM 700 C CA . ASP A 1 88 ? 11.868 22.320 4.882 1.00 85.62 88 ASP A CA 1
ATOM 701 C C . ASP A 1 88 ? 10.859 21.349 5.500 1.00 85.62 88 ASP A C 1
ATOM 703 O O . ASP A 1 88 ? 10.344 20.471 4.804 1.00 85.62 88 ASP A O 1
ATOM 707 N N . ALA A 1 89 ? 10.471 21.576 6.759 1.00 87.88 89 ALA A N 1
ATOM 708 C CA . ALA A 1 89 ? 9.366 20.865 7.397 1.00 87.88 89 ALA A CA 1
ATOM 709 C C . ALA A 1 89 ? 8.028 21.118 6.683 1.00 87.88 89 ALA A C 1
ATOM 711 O O . ALA A 1 89 ? 7.260 20.182 6.437 1.00 87.88 89 ALA A O 1
ATOM 712 N N . ARG A 1 90 ? 7.769 22.370 6.290 1.00 89.44 90 ARG A N 1
ATOM 713 C CA . ARG A 1 90 ? 6.597 22.759 5.500 1.00 89.44 90 ARG A CA 1
ATOM 714 C C . ARG A 1 90 ? 6.600 22.106 4.124 1.00 89.44 90 ARG A C 1
ATOM 716 O O . ARG A 1 90 ? 5.591 21.522 3.735 1.00 89.44 90 ARG A O 1
ATOM 723 N N . LYS A 1 91 ? 7.728 22.142 3.407 1.00 90.06 91 LYS A N 1
ATOM 724 C CA . LYS A 1 91 ? 7.881 21.468 2.106 1.00 90.06 91 LYS A CA 1
ATOM 725 C C . LYS A 1 91 ? 7.704 19.957 2.222 1.00 90.06 91 LYS A C 1
ATOM 727 O O . LYS A 1 91 ? 7.064 19.365 1.358 1.00 90.06 91 LYS A O 1
ATOM 732 N N . PHE A 1 92 ? 8.243 19.330 3.269 1.00 92.50 92 PHE A N 1
ATOM 733 C CA . PHE A 1 92 ? 8.059 17.900 3.528 1.00 92.50 92 PHE A CA 1
ATOM 734 C C . PHE A 1 92 ? 6.572 17.558 3.654 1.00 92.50 92 PHE A C 1
ATOM 736 O O . PHE A 1 92 ? 6.073 16.693 2.934 1.00 92.50 92 PHE A O 1
ATOM 743 N N . LEU A 1 93 ? 5.850 18.283 4.514 1.00 92.44 93 LEU A N 1
ATOM 744 C CA . LEU A 1 93 ? 4.429 18.040 4.736 1.00 92.44 93 LEU A CA 1
ATOM 745 C C . LEU A 1 93 ? 3.601 18.336 3.475 1.00 92.44 93 LEU A C 1
ATOM 747 O O . LEU A 1 93 ? 2.735 17.544 3.111 1.00 92.44 93 LEU A O 1
ATOM 751 N N . GLN A 1 94 ? 3.907 19.424 2.763 1.00 92.81 94 GLN A N 1
ATOM 752 C CA . GLN A 1 94 ? 3.276 19.760 1.486 1.00 92.81 94 GLN A CA 1
ATOM 753 C C . GLN A 1 94 ? 3.473 18.649 0.449 1.00 92.81 94 GLN A C 1
ATOM 755 O O . GLN A 1 94 ? 2.518 18.260 -0.214 1.00 92.81 94 GLN A O 1
ATOM 760 N N . ARG A 1 95 ? 4.686 18.105 0.317 1.00 94.19 95 ARG A N 1
ATOM 761 C CA . ARG A 1 95 ? 4.967 17.011 -0.622 1.00 94.19 95 ARG A CA 1
ATOM 762 C C . ARG A 1 95 ? 4.197 15.740 -0.266 1.00 94.19 95 ARG A C 1
ATOM 764 O O . ARG A 1 95 ? 3.662 15.087 -1.158 1.00 94.19 95 ARG A O 1
ATOM 771 N N . LEU A 1 96 ? 4.086 15.435 1.025 1.00 94.56 96 LEU A N 1
ATOM 772 C CA . LEU A 1 96 ? 3.429 14.229 1.526 1.00 94.56 96 LEU A CA 1
ATOM 773 C C . LEU A 1 96 ? 1.897 14.265 1.403 1.00 94.56 96 LEU A C 1
ATOM 775 O O . LEU A 1 96 ? 1.301 13.332 0.870 1.00 94.56 96 LEU A O 1
ATOM 779 N N . ILE A 1 97 ? 1.253 15.319 1.915 1.00 94.44 97 ILE A N 1
ATOM 780 C CA . ILE A 1 97 ? -0.216 15.403 2.026 1.00 94.44 97 ILE A CA 1
ATOM 781 C C . ILE A 1 97 ? -0.845 16.499 1.157 1.00 94.44 97 ILE A C 1
ATOM 783 O O . ILE A 1 97 ? -2.059 16.686 1.185 1.00 94.44 97 ILE A O 1
ATOM 787 N N . GLY A 1 98 ? -0.066 17.223 0.357 1.00 93.50 98 GLY A N 1
ATOM 788 C CA . GLY A 1 98 ? -0.598 18.240 -0.547 1.00 93.50 98 GLY A CA 1
ATOM 789 C C . GLY A 1 98 ? -1.611 17.654 -1.537 1.00 93.50 98 GLY A C 1
ATOM 790 O O . GLY A 1 98 ? -1.354 16.639 -2.189 1.00 93.50 98 GLY A O 1
ATOM 791 N N . GLY A 1 99 ? -2.797 18.267 -1.592 1.00 92.00 99 GLY A N 1
ATOM 792 C CA . GLY A 1 99 ? -3.963 17.777 -2.338 1.00 92.00 99 GLY A CA 1
ATOM 793 C C . GLY A 1 99 ? -4.934 16.899 -1.531 1.00 92.00 99 GLY A C 1
ATOM 794 O O . GLY A 1 99 ? -6.039 16.620 -2.005 1.00 92.00 99 GLY A O 1
ATOM 795 N N . VAL A 1 100 ? -4.570 16.462 -0.313 1.00 93.94 100 VAL A N 1
ATOM 796 C CA . VAL A 1 100 ? -5.421 15.563 0.494 1.00 93.94 100 VAL A CA 1
ATOM 797 C C . VAL A 1 100 ? -6.736 16.231 0.891 1.00 93.94 100 VAL A C 1
ATOM 799 O O . VAL A 1 100 ? -7.778 15.581 0.922 1.00 93.94 100 VAL A O 1
ATOM 802 N N . ASP A 1 101 ? -6.713 17.542 1.133 1.00 92.88 101 ASP A N 1
ATOM 803 C CA . ASP A 1 101 ? -7.890 18.302 1.543 1.00 92.88 101 ASP A CA 1
ATOM 804 C C . ASP A 1 101 ? -8.968 18.309 0.453 1.00 92.88 101 ASP A C 1
ATOM 806 O O . ASP A 1 101 ? -10.151 18.140 0.749 1.00 92.88 101 ASP A O 1
ATOM 810 N N . GLN A 1 102 ? -8.577 18.467 -0.817 1.00 91.62 102 GLN A N 1
ATOM 811 C CA . GLN A 1 102 ? -9.494 18.360 -1.954 1.00 91.62 102 GLN A CA 1
ATOM 812 C C . GLN A 1 102 ? -9.997 16.923 -2.120 1.00 91.62 102 GLN A C 1
ATOM 814 O O . GLN A 1 102 ? -11.186 16.722 -2.361 1.00 91.62 102 GLN A O 1
ATOM 819 N N . CYS A 1 103 ? -9.114 15.936 -1.946 1.00 90.38 103 CYS A N 1
ATOM 820 C CA . CYS A 1 103 ? -9.466 14.520 -2.022 1.00 90.38 103 CYS A CA 1
ATOM 821 C C . CYS A 1 103 ? -10.550 14.152 -0.992 1.00 90.38 103 CYS A C 1
ATOM 823 O O . CYS A 1 103 ? -11.600 13.623 -1.360 1.00 90.38 103 CYS A O 1
ATOM 825 N N . LEU A 1 104 ? -10.357 14.506 0.283 1.00 92.19 104 LEU A N 1
ATOM 826 C CA . LEU A 1 104 ? -11.323 14.221 1.348 1.00 92.19 104 LEU A CA 1
ATOM 827 C C . LEU A 1 104 ? -12.660 14.940 1.120 1.00 92.19 104 LEU A C 1
ATOM 829 O O . LEU A 1 104 ? -13.712 14.317 1.232 1.00 92.19 104 LEU A O 1
ATOM 833 N N . LYS A 1 105 ? -12.636 16.219 0.725 1.00 91.19 105 LYS A N 1
ATOM 834 C CA . LYS A 1 105 ? -13.860 16.980 0.404 1.00 91.19 105 LYS A CA 1
ATOM 835 C C . LYS A 1 105 ? -14.658 16.358 -0.741 1.00 91.19 105 LYS A C 1
ATOM 837 O O . LYS A 1 105 ? -15.882 16.371 -0.711 1.00 91.19 105 LYS A O 1
ATOM 842 N N . LYS A 1 106 ? -13.968 15.834 -1.757 1.00 89.75 106 LYS A N 1
ATOM 843 C CA . LYS A 1 106 ? -14.589 15.249 -2.950 1.00 89.75 106 LYS A CA 1
ATOM 844 C C . LYS A 1 106 ? -15.159 13.852 -2.694 1.00 89.75 106 LYS A C 1
ATOM 846 O O . LYS A 1 106 ? -16.187 13.507 -3.268 1.00 89.75 106 LYS A O 1
ATOM 851 N N . HIS A 1 107 ? -14.475 13.038 -1.890 1.00 89.81 107 HIS A N 1
ATOM 852 C CA . HIS A 1 107 ? -14.757 11.603 -1.793 1.00 89.81 107 HIS A CA 1
ATOM 853 C C . HIS A 1 107 ? -15.465 11.164 -0.506 1.00 89.81 107 HIS A C 1
ATOM 855 O O . HIS A 1 107 ? -15.986 10.048 -0.470 1.00 89.81 107 HIS A O 1
ATOM 861 N N . ILE A 1 108 ? -15.502 11.991 0.544 1.00 92.12 108 ILE A N 1
ATOM 862 C CA . ILE A 1 108 ? -16.160 11.638 1.807 1.00 92.12 108 ILE A CA 1
ATOM 863 C C . ILE A 1 108 ? -17.613 12.105 1.804 1.00 92.12 108 ILE A C 1
ATOM 865 O O . ILE A 1 108 ? -17.903 13.282 1.985 1.00 92.12 108 ILE A O 1
ATOM 869 N N . LEU A 1 109 ? -18.525 11.145 1.648 1.00 90.50 109 LEU A N 1
ATOM 870 C CA . LEU A 1 109 ? -19.968 11.363 1.582 1.00 90.50 109 LEU A CA 1
ATOM 871 C C . LEU A 1 109 ? -20.654 10.645 2.753 1.00 90.50 109 LEU A C 1
ATOM 873 O O . LEU A 1 109 ? -20.856 9.424 2.744 1.00 90.50 109 LEU A O 1
ATOM 877 N N . ILE A 1 110 ? -20.991 11.399 3.800 1.00 87.56 110 ILE A N 1
ATOM 878 C CA . ILE A 1 110 ? -21.610 10.881 5.030 1.00 87.56 110 ILE A CA 1
ATOM 879 C C . ILE A 1 110 ? -22.972 11.542 5.223 1.00 87.56 110 ILE A C 1
ATOM 881 O O . ILE A 1 110 ? -23.078 12.759 5.181 1.00 87.56 110 ILE A O 1
ATOM 885 N N . GLY A 1 111 ? -24.008 10.746 5.474 1.00 83.50 111 GLY A N 1
ATOM 886 C CA . GLY A 1 111 ? -25.376 11.216 5.684 1.00 83.50 111 GLY A CA 1
ATOM 887 C C . GLY A 1 111 ? -26.406 10.485 4.812 1.00 83.50 111 GLY A C 1
ATOM 888 O O . GLY A 1 111 ? -26.121 9.465 4.168 1.00 83.50 111 GLY A O 1
ATOM 889 N N . PRO A 1 112 ? -27.675 10.907 4.850 1.00 78.12 112 PRO A N 1
ATOM 890 C CA . PRO A 1 112 ? -28.657 10.544 3.830 1.00 78.12 112 PRO A CA 1
ATOM 891 C C . PRO A 1 112 ? -28.305 11.204 2.484 1.00 78.12 112 PRO A C 1
ATOM 893 O O . PRO A 1 112 ? -27.810 12.324 2.465 1.00 78.12 112 PRO A O 1
ATOM 896 N N . LYS A 1 113 ? -28.602 10.531 1.362 1.00 76.69 113 LYS A N 1
ATOM 897 C CA . LYS A 1 113 ? -28.246 11.001 0.004 1.00 76.69 113 LYS A CA 1
ATOM 898 C C . LYS A 1 113 ? -28.763 12.409 -0.315 1.00 76.69 113 LYS A C 1
ATOM 900 O O . LYS A 1 113 ? -28.117 13.144 -1.044 1.00 76.69 113 LYS A O 1
ATOM 905 N N . ASP A 1 114 ? -29.908 12.782 0.252 1.00 74.56 114 ASP A N 1
ATOM 906 C CA . ASP A 1 114 ? -30.538 14.082 -0.004 1.00 74.56 114 ASP A CA 1
ATOM 907 C C . ASP A 1 114 ? -29.997 15.202 0.902 1.00 74.56 114 ASP A C 1
ATOM 909 O O . ASP A 1 114 ? -30.318 16.373 0.700 1.00 74.56 114 ASP A O 1
ATOM 913 N N . ARG A 1 115 ? -29.230 14.857 1.948 1.00 79.56 115 ARG A N 1
ATOM 914 C CA . ARG A 1 115 ? -28.669 15.792 2.939 1.00 79.56 115 ARG A CA 1
ATOM 915 C C . ARG A 1 115 ? -27.355 15.250 3.496 1.00 79.56 115 ARG A C 1
ATOM 917 O O . ARG A 1 115 ? -27.290 14.836 4.655 1.00 79.56 115 ARG A O 1
ATOM 924 N N . GLU A 1 116 ? -26.330 15.232 2.658 1.00 86.06 116 GLU A N 1
ATOM 925 C CA . GLU A 1 116 ? -24.979 14.859 3.069 1.00 86.06 116 GLU A CA 1
ATOM 926 C C . GLU A 1 116 ? -24.379 15.925 4.000 1.00 86.06 116 GLU A C 1
ATOM 928 O O . GLU A 1 116 ? -24.699 17.114 3.917 1.00 86.06 116 GLU A O 1
ATOM 933 N N . ALA A 1 117 ? -23.540 15.481 4.931 1.00 86.44 117 ALA A N 1
ATOM 934 C CA . ALA A 1 117 ? -22.811 16.344 5.842 1.00 86.44 117 ALA A CA 1
ATOM 935 C C . ALA A 1 117 ? -21.763 17.160 5.081 1.00 86.44 117 ALA A C 1
ATOM 937 O O . ALA A 1 117 ? -21.113 16.666 4.160 1.00 86.44 117 ALA A O 1
ATOM 938 N N . ILE A 1 118 ? -21.558 18.402 5.513 1.00 90.25 118 ILE A N 1
ATOM 939 C CA . ILE A 1 118 ? -20.520 19.263 4.952 1.00 90.25 118 ILE A CA 1
ATOM 940 C C . ILE A 1 118 ? -19.169 18.787 5.487 1.00 90.25 118 ILE A C 1
ATOM 942 O O . ILE A 1 118 ? -18.937 18.813 6.697 1.00 90.25 118 ILE A O 1
ATOM 946 N N . VAL A 1 119 ? -18.280 18.358 4.594 1.00 91.88 119 VAL A N 1
ATOM 947 C CA . VAL A 1 119 ? -16.909 17.976 4.945 1.00 91.88 119 VAL A CA 1
ATOM 948 C C . VAL A 1 119 ? -15.974 19.139 4.640 1.00 91.88 119 VAL A C 1
ATOM 950 O O . VAL A 1 119 ? -15.819 19.555 3.494 1.00 91.88 119 VAL A O 1
ATOM 953 N N . GLU A 1 120 ? -15.323 19.652 5.675 1.00 92.56 120 GLU A N 1
ATOM 954 C CA . GLU A 1 120 ? -14.268 20.651 5.587 1.00 92.56 120 GLU A CA 1
ATOM 955 C C . GLU A 1 120 ? -12.939 20.006 5.979 1.00 92.56 120 GLU A C 1
ATOM 957 O O . GLU A 1 120 ? -12.829 19.298 6.976 1.00 92.56 120 GLU A O 1
ATOM 962 N N . SER A 1 121 ? -11.906 20.251 5.184 1.00 92.06 121 SER A N 1
ATOM 963 C CA . SER A 1 121 ? -10.563 19.734 5.431 1.00 92.06 121 SER A CA 1
ATOM 964 C C . SER A 1 121 ? -9.561 20.857 5.219 1.00 92.06 121 SER A C 1
ATOM 966 O O . SER A 1 121 ? -9.620 21.563 4.200 1.00 92.06 121 SER A O 1
ATOM 968 N N . ASN A 1 122 ? -8.716 21.042 6.227 1.00 91.75 122 ASN A N 1
ATOM 969 C CA . ASN A 1 122 ? -7.618 21.992 6.285 1.00 91.75 122 ASN A CA 1
ATOM 970 C C . ASN A 1 122 ? -6.430 21.369 7.043 1.00 91.75 122 ASN A C 1
ATOM 972 O O . ASN A 1 122 ? -5.973 21.873 8.073 1.00 91.75 122 ASN A O 1
ATOM 976 N N . LEU A 1 123 ? -5.989 20.204 6.574 1.00 88.69 123 LEU A N 1
ATOM 977 C CA . LEU A 1 123 ? -4.859 19.455 7.118 1.00 88.69 123 LEU A CA 1
ATOM 978 C C . LEU A 1 123 ? -3.527 20.064 6.665 1.00 88.69 123 LEU A C 1
ATOM 980 O O . LEU A 1 123 ? -2.600 20.143 7.467 1.00 88.69 123 LEU A O 1
ATOM 984 N N . ALA A 1 124 ? -3.451 20.546 5.420 1.00 79.50 124 ALA A N 1
ATOM 985 C CA . ALA A 1 124 ? -2.278 21.218 4.864 1.00 79.50 124 ALA A CA 1
ATOM 986 C C . ALA A 1 124 ? -2.643 22.619 4.334 1.00 79.50 124 ALA A C 1
ATOM 988 O O . ALA A 1 124 ? -2.680 22.832 3.117 1.00 79.50 124 ALA A O 1
ATOM 989 N N . PRO A 1 125 ? -2.930 23.595 5.219 1.00 74.62 125 PRO A N 1
ATOM 990 C CA . PRO A 1 125 ? -3.275 24.948 4.796 1.00 74.62 125 PRO A CA 1
ATOM 991 C C . PRO A 1 125 ? -2.160 25.568 3.944 1.00 74.62 125 PRO A C 1
ATOM 993 O O . PRO A 1 125 ? -1.008 25.632 4.375 1.00 74.62 125 PRO A O 1
ATOM 996 N N . LYS A 1 126 ? -2.515 26.098 2.763 1.00 66.81 126 LYS A N 1
ATOM 997 C CA . LYS A 1 126 ? -1.618 26.977 1.985 1.00 66.81 126 LYS A CA 1
ATOM 998 C C . LYS A 1 126 ? -1.372 28.307 2.711 1.00 66.81 126 LYS A C 1
ATOM 1000 O O . LYS A 1 126 ? -0.279 28.856 2.627 1.00 66.81 126 LYS A O 1
ATOM 1005 N N . GLU A 1 127 ? -2.377 28.774 3.455 1.00 57.72 127 GLU A N 1
ATOM 1006 C CA . GLU A 1 127 ? -2.363 29.983 4.283 1.00 57.72 127 GLU A CA 1
ATOM 1007 C C . GLU A 1 127 ? -3.033 29.671 5.639 1.00 57.72 127 GLU A C 1
ATOM 1009 O O . GLU A 1 127 ? -4.162 29.179 5.673 1.00 57.72 127 GLU A O 1
ATOM 1014 N N . GLY A 1 128 ? -2.340 29.895 6.766 1.00 60.69 128 GLY A N 1
ATOM 1015 C CA . GLY A 1 128 ? -2.859 29.609 8.117 1.00 60.69 128 GLY A CA 1
ATOM 1016 C C . GLY A 1 128 ? -1.790 29.224 9.155 1.00 60.69 128 GLY A C 1
ATOM 1017 O O . GLY A 1 128 ? -0.642 28.958 8.812 1.00 60.69 128 GLY A O 1
ATOM 1018 N N . GLN A 1 129 ? -2.171 29.194 10.441 1.00 67.88 129 GLN A N 1
ATOM 1019 C CA . GLN A 1 129 ? -1.281 28.924 11.587 1.00 67.88 129 GLN A CA 1
ATOM 1020 C C . GLN A 1 129 ? -1.093 27.417 11.864 1.00 67.88 129 GLN A C 1
ATOM 1022 O O . GLN A 1 129 ? -1.398 26.946 12.961 1.00 67.88 129 GLN A O 1
ATOM 1027 N N . LEU A 1 130 ? -0.592 26.644 10.894 1.00 84.44 130 LEU A N 1
ATOM 1028 C CA . LEU A 1 130 ? -0.001 25.345 11.235 1.00 84.44 130 LEU A CA 1
ATOM 1029 C C . LEU A 1 130 ? 1.339 25.609 11.932 1.00 84.44 130 LEU A C 1
ATOM 1031 O O . LEU A 1 130 ? 2.196 26.296 11.378 1.00 84.44 130 LEU A O 1
ATOM 1035 N N . LYS A 1 131 ? 1.511 25.109 13.158 1.00 87.88 131 LYS A N 1
ATOM 1036 C CA . LYS A 1 131 ? 2.750 25.326 13.917 1.00 87.88 131 LYS A CA 1
ATOM 1037 C C . LYS A 1 131 ? 3.808 24.308 13.516 1.00 87.88 131 LYS A C 1
ATOM 1039 O O . LYS A 1 131 ? 3.515 23.118 13.465 1.00 87.88 131 LYS A O 1
ATOM 1044 N N . TYR A 1 132 ? 5.031 24.773 13.311 1.00 87.75 132 TYR A N 1
ATOM 1045 C CA . TYR A 1 132 ? 6.203 23.925 13.126 1.00 87.75 132 TYR A CA 1
ATOM 1046 C C . TYR A 1 132 ? 7.061 24.026 14.380 1.00 87.75 132 TYR A C 1
ATOM 1048 O O . TYR A 1 132 ? 7.244 25.112 14.933 1.00 87.75 132 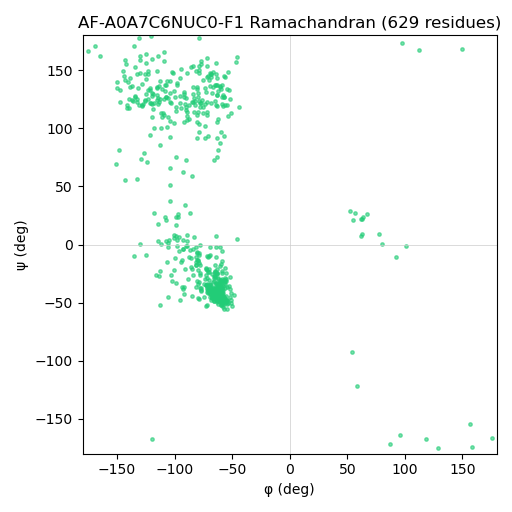TYR A O 1
ATOM 1056 N N . SER A 1 133 ? 7.488 22.882 14.901 1.00 86.62 133 SER A N 1
ATOM 1057 C CA . SER A 1 133 ? 8.333 22.831 16.088 1.00 86.62 133 SER A CA 1
ATOM 1058 C C . SER A 1 133 ? 9.335 21.688 15.986 1.00 86.62 133 SER A C 1
ATOM 1060 O O . SER A 1 133 ? 9.067 20.646 15.387 1.00 86.62 133 SER A O 1
ATOM 1062 N N . SER A 1 134 ? 10.509 21.863 16.591 1.00 82.56 134 SER A N 1
ATOM 1063 C CA . SER A 1 134 ? 11.506 20.796 16.640 1.00 82.56 134 SER A CA 1
ATOM 1064 C C . SER A 1 134 ? 11.074 19.697 17.618 1.00 82.56 134 SER A C 1
ATOM 1066 O O . SER A 1 134 ? 10.706 19.966 18.763 1.00 82.56 134 SER A O 1
ATOM 1068 N N . ALA A 1 135 ? 11.139 18.444 17.171 1.00 78.69 135 ALA A N 1
ATOM 1069 C CA . ALA A 1 135 ? 10.931 17.252 17.987 1.00 78.69 135 ALA A CA 1
ATOM 1070 C C . ALA A 1 135 ? 12.186 16.870 18.802 1.00 78.69 135 ALA A C 1
ATOM 1072 O O . ALA A 1 135 ? 12.097 16.067 19.732 1.00 78.69 135 ALA A O 1
ATOM 1073 N N . GLY A 1 136 ? 13.356 17.446 18.492 1.00 78.88 136 GLY A N 1
ATOM 1074 C CA . GLY A 1 136 ? 14.629 17.047 19.093 1.00 78.88 136 GLY A CA 1
ATOM 1075 C C . GLY A 1 136 ? 14.921 15.563 18.847 1.00 78.88 136 GLY A C 1
ATOM 1076 O O . GLY A 1 136 ? 14.968 15.126 17.703 1.00 78.88 136 GLY A O 1
ATOM 1077 N N . ARG A 1 137 ? 15.093 14.788 19.928 1.00 70.56 137 ARG A N 1
ATOM 1078 C CA . ARG A 1 137 ? 15.291 13.323 19.880 1.00 70.56 137 ARG A CA 1
ATOM 1079 C C . ARG A 1 137 ? 13.990 12.514 19.855 1.00 70.56 137 ARG A C 1
ATOM 1081 O O . ARG A 1 137 ? 14.043 11.295 19.781 1.00 70.56 137 ARG A O 1
ATOM 1088 N N . ILE A 1 138 ? 12.838 13.169 19.982 1.00 76.62 138 ILE A N 1
ATOM 1089 C CA . ILE A 1 138 ? 11.536 12.496 19.978 1.00 76.62 138 ILE A CA 1
ATOM 1090 C C . ILE A 1 138 ? 11.154 12.180 18.529 1.00 76.62 138 ILE A C 1
ATOM 1092 O O . ILE A 1 138 ? 11.533 12.900 17.600 1.00 76.62 138 ILE A O 1
ATOM 1096 N N . GLU A 1 139 ? 10.389 11.108 18.345 1.00 81.88 139 GLU A N 1
ATOM 1097 C CA . GLU A 1 139 ? 9.818 10.748 17.054 1.00 81.88 139 GLU A CA 1
ATOM 1098 C C . GLU A 1 139 ? 8.999 11.920 16.458 1.00 81.88 139 GLU A C 1
ATOM 1100 O O . GLU A 1 139 ? 8.208 12.569 17.163 1.00 81.88 139 GLU A O 1
ATOM 1105 N N . PRO A 1 140 ? 9.185 12.238 15.165 1.00 87.88 140 PRO A N 1
ATOM 1106 C CA . PRO A 1 140 ? 8.427 13.273 14.474 1.00 87.88 140 PRO A CA 1
ATOM 1107 C C . PRO A 1 140 ? 6.943 12.900 14.422 1.00 87.88 140 PRO A C 1
ATOM 1109 O O . PRO A 1 140 ? 6.566 11.743 14.223 1.00 87.88 140 PRO A O 1
ATOM 1112 N N . ARG A 1 141 ? 6.077 13.904 14.551 1.00 92.44 141 ARG A N 1
ATOM 1113 C CA . ARG A 1 141 ? 4.634 13.664 14.529 1.00 92.44 141 ARG A CA 1
ATOM 1114 C C . ARG A 1 141 ? 3.840 14.826 13.978 1.00 92.44 141 ARG A C 1
ATOM 1116 O O . ARG A 1 141 ? 4.098 15.983 14.314 1.00 92.44 141 ARG A O 1
ATOM 1123 N N . PHE A 1 142 ? 2.827 14.503 13.186 1.00 93.69 142 PHE A N 1
ATOM 1124 C CA . PHE A 1 142 ? 1.835 15.461 12.719 1.00 93.69 142 PHE A CA 1
ATOM 1125 C C . PHE A 1 142 ? 0.577 15.368 13.581 1.00 93.69 142 PHE A C 1
ATOM 1127 O O . PHE A 1 142 ? -0.103 14.343 13.618 1.00 93.69 142 PHE A O 1
ATOM 1134 N N . ILE A 1 143 ? 0.286 16.441 14.308 1.00 94.12 143 ILE A N 1
ATOM 1135 C CA . ILE A 1 143 ? -0.865 16.548 15.195 1.00 94.12 143 ILE A CA 1
ATOM 1136 C C . ILE A 1 143 ? -1.993 17.228 14.436 1.00 94.12 143 ILE A C 1
ATOM 1138 O O . ILE A 1 143 ? -1.873 18.377 14.001 1.00 94.12 143 ILE A O 1
ATOM 1142 N N . PHE A 1 144 ? -3.114 16.530 14.338 1.00 94.88 144 PHE A N 1
ATOM 1143 C CA . PHE A 1 144 ? -4.325 17.028 13.709 1.00 94.88 144 PHE A CA 1
ATOM 1144 C C . PHE A 1 144 ? -5.542 16.703 14.565 1.00 94.88 144 PHE A C 1
ATOM 1146 O O . PHE A 1 144 ? -5.476 15.991 15.573 1.00 94.88 144 PHE A O 1
ATOM 1153 N N . GLN A 1 145 ? -6.669 17.273 14.177 1.00 95.12 145 GLN A N 1
ATOM 1154 C CA . GLN A 1 145 ? -7.890 17.192 14.945 1.00 95.12 145 GLN A CA 1
ATOM 1155 C C . GLN A 1 145 ? -9.089 16.968 14.039 1.00 95.12 145 GLN A C 1
ATOM 1157 O O . GLN A 1 145 ? -9.162 17.533 12.950 1.00 95.12 145 GLN A O 1
ATOM 1162 N N . VAL A 1 146 ? -10.032 16.171 14.533 1.00 95.62 146 VAL A N 1
ATOM 1163 C CA . VAL A 1 146 ? -11.326 15.926 13.902 1.00 95.62 146 VAL A CA 1
ATOM 1164 C C . VAL A 1 146 ? -12.420 16.489 14.804 1.00 95.62 146 VAL A C 1
ATOM 1166 O O . VAL A 1 146 ? -12.488 16.161 15.993 1.00 95.62 146 VAL A O 1
ATOM 1169 N N . GLU A 1 147 ? -13.260 17.346 14.235 1.00 94.12 147 GLU A N 1
ATOM 1170 C CA . GLU A 1 147 ? -14.469 17.888 14.857 1.00 94.12 147 GLU A CA 1
ATOM 1171 C C . GLU A 1 147 ? -15.697 17.403 14.085 1.00 94.12 147 GLU A C 1
ATOM 1173 O O . GLU A 1 147 ? -15.701 17.392 12.854 1.00 94.12 147 GLU A O 1
ATOM 1178 N N . ILE A 1 148 ? -16.730 16.969 14.804 1.00 92.94 148 ILE A N 1
ATOM 1179 C CA . ILE A 1 148 ? -18.020 16.588 14.225 1.00 92.94 148 ILE A CA 1
ATOM 1180 C C . ILE A 1 148 ? -19.100 17.351 14.970 1.00 92.94 148 ILE A C 1
ATOM 1182 O O . ILE A 1 148 ? -19.251 17.158 16.177 1.00 92.94 148 ILE A O 1
ATOM 1186 N N . ASP A 1 149 ? -19.868 18.150 14.237 1.00 90.88 149 ASP A N 1
ATOM 1187 C CA . ASP A 1 149 ? -20.973 18.944 14.761 1.00 90.88 149 ASP A CA 1
ATOM 1188 C C . ASP A 1 149 ? -22.315 18.345 14.329 1.00 90.88 149 ASP A C 1
ATOM 1190 O O . ASP A 1 149 ? -22.566 18.109 13.139 1.00 90.88 149 ASP A O 1
ATOM 1194 N N . GLY A 1 150 ? -23.190 18.108 15.307 1.00 87.19 150 GLY A N 1
ATOM 1195 C CA . GLY A 1 150 ? -24.575 17.707 15.096 1.00 87.19 150 GLY A CA 1
ATOM 1196 C C . GLY A 1 150 ? -25.541 18.894 15.094 1.00 87.19 150 GLY A C 1
ATOM 1197 O O . GLY A 1 150 ? -25.336 19.880 15.804 1.00 87.19 150 GLY A O 1
ATOM 1198 N N . LYS A 1 151 ? -26.654 18.774 14.363 1.00 82.56 151 LYS A N 1
ATOM 1199 C CA . LYS A 1 151 ? -27.764 19.752 14.353 1.00 82.56 151 LYS A CA 1
ATOM 1200 C C . LYS A 1 151 ? -28.373 19.947 15.737 1.00 82.56 151 LYS A C 1
ATOM 1202 O O . LYS A 1 151 ? -28.871 21.021 16.059 1.00 82.56 151 LYS A O 1
ATOM 1207 N N . SER A 1 152 ? -28.328 18.903 16.558 1.00 76.38 152 SER A N 1
ATOM 1208 C CA . SER A 1 152 ? -28.780 18.901 17.946 1.00 76.38 152 SER A CA 1
ATOM 1209 C C . SER A 1 152 ? -27.910 19.744 18.892 1.00 76.38 152 SER A C 1
ATOM 1211 O O . SER A 1 152 ? -28.213 19.813 20.082 1.00 76.38 152 SER A O 1
ATOM 1213 N N . GLY A 1 153 ? -26.820 20.349 18.399 1.00 74.81 153 GLY A N 1
ATOM 1214 C CA . GLY A 1 153 ? -25.841 21.085 19.203 1.00 74.81 153 GLY A CA 1
ATOM 1215 C C . GLY A 1 153 ? -24.832 20.186 19.925 1.00 74.81 153 GLY A C 1
ATOM 1216 O O . GLY A 1 153 ? -23.955 20.688 20.624 1.00 74.81 153 GLY A O 1
ATOM 1217 N N . HIS A 1 154 ? -24.929 18.864 19.759 1.00 80.25 154 HIS A N 1
ATOM 1218 C CA . HIS A 1 154 ? -23.933 17.926 20.263 1.00 80.25 154 HIS A CA 1
ATOM 1219 C C . HIS A 1 154 ? -22.772 17.861 19.277 1.00 80.25 154 HIS A C 1
ATOM 1221 O O . HIS A 1 154 ? -22.970 17.532 18.110 1.00 80.25 154 HIS A O 1
ATOM 1227 N N . GLY A 1 155 ? -21.564 18.140 19.756 1.00 85.25 155 GLY A N 1
ATOM 1228 C CA . GLY A 1 155 ? -20.340 18.002 18.979 1.00 85.25 155 GLY A CA 1
ATOM 1229 C C . GLY A 1 155 ? -19.334 17.098 19.677 1.00 85.25 155 GLY A C 1
ATOM 1230 O O . GLY A 1 155 ? -19.372 16.925 20.899 1.00 85.25 155 GLY A O 1
ATOM 1231 N N . ILE A 1 156 ? -18.423 16.514 18.906 1.00 90.94 156 ILE A N 1
ATOM 1232 C CA . ILE A 1 156 ? -17.231 15.864 19.447 1.00 90.94 156 ILE A CA 1
ATOM 1233 C C . ILE A 1 156 ? -15.985 16.434 18.793 1.00 90.94 156 ILE A C 1
ATOM 1235 O O . ILE A 1 156 ? -15.980 16.784 17.617 1.00 90.94 156 ILE A O 1
ATOM 1239 N N . LYS A 1 157 ? -14.919 16.497 19.582 1.00 92.50 157 LYS A N 1
ATOM 1240 C CA . LYS A 1 157 ? -13.609 16.979 19.181 1.00 92.50 157 LYS A CA 1
ATOM 1241 C C . LYS A 1 157 ? -12.568 15.984 19.664 1.00 92.50 157 LYS A C 1
ATOM 1243 O O . LYS A 1 157 ? -12.538 15.662 20.852 1.00 92.50 157 LYS A O 1
ATOM 1248 N N . ARG A 1 158 ? -11.737 15.483 18.751 1.00 93.25 158 ARG A N 1
ATOM 1249 C CA . ARG A 1 158 ? -10.714 14.476 19.054 1.00 93.25 158 ARG A CA 1
ATOM 1250 C C . ARG A 1 158 ? -9.397 14.802 18.356 1.00 93.25 158 ARG A C 1
ATOM 1252 O O . ARG A 1 158 ? -9.393 15.196 17.193 1.00 93.25 158 ARG A O 1
ATOM 1259 N N . LYS A 1 159 ? -8.285 14.661 19.084 1.00 94.75 159 LYS A N 1
ATOM 1260 C CA . LYS A 1 159 ? -6.925 14.927 18.593 1.00 94.75 159 LYS A CA 1
ATOM 1261 C C . LYS A 1 159 ? -6.186 13.625 18.308 1.00 94.75 159 LYS A C 1
ATOM 1263 O O . LYS A 1 159 ? -6.269 12.674 19.088 1.00 94.75 159 LYS A O 1
ATOM 1268 N N . PHE A 1 160 ? -5.417 13.631 17.230 1.00 95.00 160 PHE A N 1
ATOM 1269 C CA . PHE A 1 160 ? -4.618 12.504 16.774 1.00 95.00 160 PHE A CA 1
ATOM 1270 C C . PHE A 1 160 ? -3.182 12.956 16.511 1.00 95.00 160 PHE A C 1
ATOM 1272 O O . PHE A 1 160 ? -2.954 14.101 16.118 1.00 95.00 160 PHE A O 1
ATOM 1279 N N . ALA A 1 161 ? -2.223 12.065 16.744 1.00 93.69 161 ALA A N 1
ATOM 1280 C CA . ALA A 1 161 ? -0.819 12.261 16.407 1.00 93.69 161 ALA A CA 1
ATOM 1281 C C . ALA A 1 161 ? -0.386 11.176 15.424 1.00 93.69 161 ALA A C 1
ATOM 1283 O O . ALA A 1 161 ? -0.280 10.011 15.795 1.00 93.69 161 ALA A O 1
ATOM 1284 N N . TRP A 1 162 ? -0.138 11.568 14.179 1.00 94.88 162 TRP A N 1
ATOM 1285 C CA . TRP A 1 162 ? 0.434 10.685 13.175 1.00 94.88 162 TRP A CA 1
ATOM 1286 C C . TRP A 1 162 ? 1.943 10.593 13.369 1.00 94.88 162 TRP A C 1
ATOM 1288 O O . TRP A 1 162 ? 2.642 11.593 13.189 1.00 94.88 162 TRP A O 1
ATOM 1298 N N . LEU A 1 163 ? 2.408 9.417 13.780 1.00 90.75 163 LEU A N 1
ATOM 1299 C CA . LEU A 1 163 ? 3.815 9.109 14.011 1.00 90.75 163 LEU A CA 1
ATOM 1300 C C . LEU A 1 163 ? 4.508 8.797 12.678 1.00 90.75 163 LEU A C 1
ATOM 1302 O O . LEU A 1 163 ? 3.953 8.089 11.835 1.00 90.75 163 LEU A O 1
ATOM 1306 N N . MET A 1 164 ? 5.689 9.378 12.469 1.00 89.25 164 MET A N 1
ATOM 1307 C CA . MET A 1 164 ? 6.446 9.282 11.215 1.00 89.25 164 MET A CA 1
ATOM 1308 C C . MET A 1 164 ? 7.915 8.940 11.471 1.00 89.25 164 MET A C 1
ATOM 1310 O O . MET A 1 164 ? 8.805 9.687 11.045 1.00 89.25 164 MET A O 1
ATOM 1314 N N . GLY A 1 165 ? 8.160 7.832 12.172 1.00 85.25 165 GLY A N 1
ATOM 1315 C CA . GLY A 1 165 ? 9.486 7.293 12.467 1.00 85.25 165 GLY A CA 1
ATOM 1316 C C . GLY A 1 165 ? 10.433 7.259 11.269 1.00 85.25 165 GLY A C 1
ATOM 1317 O O . GLY A 1 165 ? 10.021 7.378 10.112 1.00 85.25 165 GLY A O 1
ATOM 1318 N N . GLU A 1 166 ? 11.727 7.142 11.549 1.00 84.62 166 GLU A N 1
ATOM 1319 C CA . GLU A 1 166 ? 12.803 7.285 10.561 1.00 84.62 166 GLU A CA 1
ATOM 1320 C C . GLU A 1 166 ? 12.602 6.395 9.325 1.00 84.62 166 GLU A C 1
ATOM 1322 O O . GLU A 1 166 ? 12.658 6.888 8.196 1.00 84.62 166 GLU A O 1
ATOM 1327 N N . ASN A 1 167 ? 12.230 5.133 9.550 1.00 87.81 167 ASN A N 1
ATOM 1328 C CA . ASN A 1 167 ? 12.003 4.122 8.517 1.00 87.81 167 ASN A CA 1
ATOM 1329 C C . ASN A 1 167 ? 10.516 3.962 8.139 1.00 87.81 167 ASN A C 1
ATOM 1331 O O . ASN A 1 167 ? 10.081 2.911 7.679 1.00 87.81 167 ASN A O 1
ATOM 1335 N N . SER A 1 168 ? 9.710 5.013 8.318 1.00 89.94 168 SER A N 1
ATOM 1336 C CA . SER A 1 168 ? 8.280 4.986 7.994 1.00 89.94 168 SER A CA 1
ATOM 1337 C C . SER A 1 168 ? 7.991 5.207 6.501 1.00 89.94 168 SER A C 1
ATOM 1339 O O . SER A 1 168 ? 8.664 5.976 5.806 1.00 89.94 168 SER A O 1
ATOM 1341 N N . GLN A 1 169 ? 6.904 4.599 6.015 1.00 90.69 169 GLN A N 1
ATOM 1342 C CA . GLN A 1 169 ? 6.408 4.746 4.637 1.00 90.69 169 GLN A CA 1
ATOM 1343 C C . GLN A 1 169 ? 6.245 6.211 4.165 1.00 90.69 169 GLN A C 1
ATOM 1345 O O . GLN A 1 169 ? 6.638 6.519 3.036 1.00 90.69 169 GLN A O 1
ATOM 1350 N N . PRO A 1 170 ? 5.729 7.157 4.982 1.00 92.25 170 PRO A N 1
ATOM 1351 C CA . PRO A 1 170 ? 5.621 8.562 4.582 1.00 92.25 170 PRO A CA 1
ATOM 1352 C C . PRO A 1 170 ? 6.973 9.213 4.283 1.00 92.25 170 PRO A C 1
ATOM 1354 O O . PRO A 1 170 ? 7.106 9.957 3.308 1.00 92.25 170 PRO A O 1
ATOM 1357 N N . ARG A 1 171 ? 7.991 8.920 5.103 1.00 91.56 171 ARG A N 1
ATOM 1358 C CA . ARG A 1 171 ? 9.350 9.426 4.889 1.00 91.56 171 ARG A CA 1
ATOM 1359 C C . ARG A 1 171 ? 9.994 8.793 3.669 1.00 91.56 171 ARG A C 1
ATOM 1361 O O . ARG A 1 171 ? 10.575 9.526 2.872 1.00 91.56 171 ARG A O 1
ATOM 1368 N N . PHE A 1 172 ? 9.826 7.482 3.493 1.00 93.31 172 PHE A N 1
ATOM 1369 C CA . PHE A 1 172 ? 10.277 6.769 2.300 1.00 93.31 172 PHE A CA 1
ATOM 1370 C C . PHE A 1 172 ? 9.711 7.399 1.022 1.00 93.31 172 PHE A C 1
ATOM 1372 O O . PHE A 1 172 ? 10.475 7.756 0.127 1.00 93.31 172 PHE A O 1
ATOM 1379 N N . LEU A 1 173 ? 8.392 7.619 0.958 1.00 94.75 173 LEU A N 1
ATOM 1380 C CA . LEU A 1 173 ? 7.732 8.215 -0.205 1.00 94.75 173 LEU A CA 1
ATOM 1381 C C . LEU A 1 173 ? 8.333 9.583 -0.552 1.00 94.75 173 LEU A C 1
ATOM 1383 O O . LEU A 1 173 ? 8.719 9.829 -1.696 1.00 94.75 173 LEU A O 1
ATOM 1387 N N . VAL A 1 174 ? 8.450 10.469 0.442 1.00 94.44 174 VAL A N 1
ATOM 1388 C CA . VAL A 1 174 ? 8.998 11.811 0.219 1.00 94.44 174 VAL A CA 1
ATOM 1389 C C . VAL A 1 174 ? 10.477 11.753 -0.162 1.00 94.44 174 VAL A C 1
ATOM 1391 O O . VAL A 1 174 ? 10.886 12.443 -1.096 1.00 94.44 174 VAL A O 1
ATOM 1394 N N . GLY A 1 175 ? 11.270 10.924 0.520 1.00 92.94 175 GLY A N 1
ATOM 1395 C CA . GLY A 1 175 ? 12.690 10.717 0.235 1.00 92.94 175 GLY A CA 1
ATOM 1396 C C . GLY A 1 175 ? 12.929 10.236 -1.195 1.00 92.94 175 GLY A C 1
ATOM 1397 O O . GLY A 1 175 ? 13.726 10.838 -1.916 1.00 92.94 175 GLY A O 1
ATOM 1398 N N . LEU A 1 176 ? 12.162 9.235 -1.631 1.00 95.00 176 LEU A N 1
ATOM 1399 C CA . LEU A 1 176 ? 12.220 8.644 -2.964 1.00 95.00 176 LEU A CA 1
ATOM 1400 C C . LEU A 1 176 ? 11.974 9.681 -4.067 1.00 95.00 176 LEU A C 1
ATOM 1402 O O . LEU A 1 176 ? 12.804 9.850 -4.960 1.00 95.00 176 LEU A O 1
ATOM 1406 N N . TYR A 1 177 ? 10.863 10.419 -4.003 1.00 95.62 177 TYR A N 1
ATOM 1407 C CA . TYR A 1 177 ? 10.561 11.432 -5.018 1.00 95.62 177 TYR A CA 1
ATOM 1408 C C . TYR A 1 177 ? 11.535 12.609 -4.984 1.00 95.62 177 TYR A C 1
ATOM 1410 O O . TYR A 1 177 ? 11.918 13.117 -6.037 1.00 95.62 177 TYR A O 1
ATOM 1418 N N . ASN A 1 178 ? 11.955 13.043 -3.792 1.00 93.38 178 ASN A N 1
ATOM 1419 C CA . ASN A 1 178 ? 12.935 14.119 -3.658 1.00 93.38 178 ASN A CA 1
ATOM 1420 C C . ASN A 1 178 ? 14.265 13.746 -4.309 1.00 93.38 178 ASN A C 1
ATOM 1422 O O . ASN A 1 178 ? 14.890 14.594 -4.944 1.00 93.38 178 ASN A O 1
ATOM 1426 N N . TRP A 1 179 ? 14.692 12.494 -4.148 1.00 93.06 179 TRP A N 1
ATOM 1427 C CA . TRP A 1 179 ? 15.877 11.969 -4.810 1.00 93.06 179 TRP A CA 1
ATOM 1428 C C . TRP A 1 179 ? 15.717 11.983 -6.335 1.00 93.06 179 TRP A C 1
ATOM 1430 O O . TRP A 1 179 ? 16.550 12.578 -7.017 1.00 93.06 179 TRP A O 1
ATOM 1440 N N . VAL A 1 180 ? 14.619 11.438 -6.872 1.00 93.44 180 VAL A N 1
ATOM 1441 C CA . VAL A 1 180 ? 14.383 11.425 -8.327 1.00 93.44 180 VAL A CA 1
ATOM 1442 C C . VAL A 1 180 ? 14.349 12.833 -8.912 1.00 93.44 180 VAL A C 1
ATOM 1444 O O . VAL A 1 180 ? 14.977 13.077 -9.937 1.00 93.44 180 VAL A O 1
ATOM 1447 N N . ILE A 1 181 ? 13.661 13.777 -8.268 1.00 92.69 181 ILE A N 1
ATOM 1448 C CA . ILE A 1 181 ? 13.581 15.163 -8.750 1.00 92.69 181 ILE A CA 1
ATOM 1449 C C . ILE A 1 181 ? 14.974 15.789 -8.842 1.00 92.69 181 ILE A C 1
ATOM 1451 O O . ILE A 1 181 ? 15.315 16.332 -9.890 1.00 92.69 181 ILE A O 1
ATOM 1455 N N . LYS A 1 182 ? 15.807 15.635 -7.804 1.00 91.00 182 LYS A N 1
ATOM 1456 C CA . LYS A 1 182 ? 17.192 16.134 -7.814 1.00 91.00 182 LYS A CA 1
ATOM 1457 C C . LYS A 1 182 ? 18.016 15.534 -8.954 1.00 91.00 182 LYS A C 1
ATOM 1459 O O . LYS A 1 182 ? 18.836 16.224 -9.550 1.00 91.00 182 LYS A O 1
ATOM 1464 N N . GLU A 1 183 ? 17.823 14.256 -9.263 1.00 89.31 183 GLU A N 1
ATOM 1465 C CA . GLU A 1 183 ? 18.535 13.592 -10.361 1.00 89.31 183 GLU A CA 1
ATOM 1466 C C . GLU A 1 183 ? 18.059 14.057 -11.743 1.00 89.31 183 GLU A C 1
ATOM 1468 O O . GLU A 1 183 ? 18.869 14.169 -12.662 1.00 89.31 183 GLU A O 1
ATOM 1473 N N . TYR A 1 184 ? 16.774 14.383 -11.897 1.00 86.88 184 TYR A N 1
ATOM 1474 C CA . TYR A 1 184 ? 16.251 14.977 -13.131 1.00 86.88 184 TYR A CA 1
ATOM 1475 C C . TYR A 1 184 ? 16.714 16.427 -13.316 1.00 86.88 184 TYR A C 1
ATOM 1477 O O . TYR A 1 184 ? 17.075 16.803 -14.429 1.00 86.88 184 TYR A O 1
ATOM 1485 N N . GLU A 1 185 ? 16.769 17.218 -12.241 1.00 85.81 185 GLU A N 1
ATOM 1486 C CA . GLU A 1 185 ? 17.287 18.594 -12.261 1.00 85.81 185 GLU A CA 1
ATOM 1487 C C . GLU A 1 185 ? 18.755 18.653 -12.706 1.00 85.81 185 GLU A C 1
ATOM 1489 O O . GLU A 1 185 ? 19.149 19.588 -13.387 1.00 85.81 185 GLU A O 1
ATOM 1494 N N . LYS A 1 186 ? 19.571 17.634 -12.403 1.00 84.06 186 LYS A N 1
ATOM 1495 C CA . LYS A 1 186 ? 20.966 17.557 -12.880 1.00 84.06 186 LYS A CA 1
ATOM 1496 C C . LYS A 1 186 ? 21.091 17.292 -14.385 1.00 84.06 186 LYS A C 1
ATOM 1498 O O . LYS A 1 186 ? 22.151 17.531 -14.960 1.00 84.06 186 LYS A O 1
ATOM 1503 N N . LYS A 1 187 ? 20.054 16.746 -15.025 1.00 73.31 187 LYS A N 1
ATOM 1504 C CA . LYS A 1 187 ? 20.095 16.229 -16.403 1.00 73.31 187 LYS A CA 1
ATOM 1505 C C . LYS A 1 187 ? 19.431 17.171 -17.414 1.00 73.31 187 LYS A C 1
ATOM 1507 O O . LYS A 1 187 ? 18.821 16.675 -18.355 1.00 73.31 187 LYS A O 1
ATOM 1512 N N . GLU A 1 188 ? 19.581 18.494 -17.255 1.00 55.72 188 GLU A N 1
ATOM 1513 C CA . GLU A 1 188 ? 18.920 19.617 -17.980 1.00 55.72 188 GLU A CA 1
ATOM 1514 C C . GLU A 1 188 ? 18.823 19.555 -19.535 1.00 55.72 188 GLU A C 1
ATOM 1516 O O . GLU A 1 188 ? 18.343 20.495 -20.159 1.00 55.72 188 GLU A O 1
ATOM 1521 N N . THR A 1 189 ? 19.239 18.482 -20.214 1.00 52.47 189 THR A N 1
ATOM 1522 C CA . THR A 1 189 ? 19.454 18.437 -21.669 1.00 52.47 189 THR A CA 1
ATOM 1523 C C . THR A 1 189 ? 18.801 17.272 -22.435 1.00 52.47 189 THR A C 1
ATOM 1525 O O . THR A 1 189 ? 18.934 17.231 -23.658 1.00 52.47 189 THR A O 1
ATOM 1528 N N . GLN A 1 190 ? 18.056 16.347 -21.809 1.00 58.94 190 GLN A N 1
ATOM 1529 C CA . GLN A 1 190 ? 17.428 15.217 -22.532 1.00 58.94 190 GLN A CA 1
ATOM 1530 C C . GLN A 1 190 ? 15.891 15.320 -22.626 1.00 58.94 190 GLN A C 1
ATOM 1532 O O . GLN A 1 190 ? 15.169 15.197 -21.641 1.00 58.94 190 GLN A O 1
ATOM 1537 N N . ASN A 1 191 ? 15.378 15.503 -23.853 1.00 68.12 191 ASN A N 1
ATOM 1538 C CA . ASN A 1 191 ? 13.938 15.630 -24.152 1.00 68.12 191 ASN A CA 1
ATOM 1539 C C . ASN A 1 191 ? 13.141 14.314 -24.033 1.00 68.12 191 ASN A C 1
ATOM 1541 O O . ASN A 1 191 ? 11.909 14.343 -23.956 1.00 68.12 191 ASN A O 1
ATOM 1545 N N . ILE A 1 192 ? 13.816 13.164 -24.088 1.00 84.56 192 ILE A N 1
ATOM 1546 C CA . ILE A 1 192 ? 13.220 11.830 -23.967 1.00 84.56 192 ILE A CA 1
ATOM 1547 C C . ILE A 1 192 ? 14.054 11.082 -22.943 1.00 84.56 192 ILE A C 1
ATOM 1549 O O . ILE A 1 192 ? 15.248 10.926 -23.156 1.00 84.56 192 ILE A O 1
ATOM 1553 N N . PHE A 1 193 ? 13.417 10.650 -21.861 1.00 87.06 193 PHE A N 1
ATOM 1554 C CA . PHE A 1 193 ? 14.082 9.949 -20.778 1.00 87.06 193 PHE A CA 1
ATOM 1555 C C . PHE A 1 193 ? 13.173 8.835 -20.264 1.00 87.06 193 PHE A C 1
ATOM 1557 O O . PHE A 1 193 ? 12.044 9.091 -19.832 1.00 87.06 193 PHE A O 1
ATOM 1564 N N . LEU A 1 194 ? 13.647 7.591 -20.334 1.00 91.69 194 LEU A N 1
ATOM 1565 C CA . LEU A 1 194 ? 12.939 6.434 -19.795 1.00 91.69 194 LEU A CA 1
ATOM 1566 C C . LEU A 1 194 ? 13.738 5.897 -18.602 1.00 91.69 194 LEU A C 1
ATOM 1568 O O . LEU A 1 194 ? 14.738 5.209 -18.809 1.00 91.69 194 LEU A O 1
ATOM 1572 N N . PRO A 1 195 ? 13.337 6.216 -17.360 1.00 93.88 195 PRO A N 1
ATOM 1573 C CA . PRO A 1 195 ? 14.150 5.907 -16.195 1.00 93.88 195 PRO A CA 1
ATOM 1574 C C . PRO A 1 195 ? 14.197 4.406 -15.917 1.00 93.88 195 PRO A C 1
ATOM 1576 O O . PRO A 1 195 ? 13.174 3.728 -15.960 1.00 93.88 195 PRO A O 1
ATOM 1579 N N . ALA A 1 196 ? 15.360 3.927 -15.503 1.00 95.00 196 ALA A N 1
ATOM 1580 C CA . ALA A 1 196 ? 15.504 2.808 -14.582 1.00 95.00 196 ALA A CA 1
ATOM 1581 C C . ALA A 1 196 ? 16.355 3.278 -13.400 1.00 95.00 196 ALA A C 1
ATOM 1583 O O . ALA A 1 196 ? 17.285 4.072 -13.562 1.00 95.00 196 ALA A O 1
ATOM 1584 N N . PHE A 1 197 ? 16.015 2.819 -12.208 1.00 95.06 197 PHE A N 1
ATOM 1585 C CA . PHE A 1 197 ? 16.688 3.198 -10.975 1.00 95.06 197 PHE A CA 1
ATOM 1586 C C . PHE A 1 197 ? 17.623 2.070 -10.557 1.00 95.06 197 PHE A C 1
ATOM 1588 O O . PHE A 1 197 ? 17.327 0.904 -10.813 1.00 95.06 197 PHE A O 1
ATOM 1595 N N . ALA A 1 198 ? 18.731 2.396 -9.905 1.00 93.06 198 ALA A N 1
ATOM 1596 C CA . ALA A 1 198 ? 19.607 1.402 -9.307 1.00 93.06 198 ALA A CA 1
ATOM 1597 C C . ALA A 1 198 ? 19.982 1.781 -7.877 1.00 93.06 198 ALA A C 1
ATOM 1599 O O . ALA A 1 198 ? 20.086 2.965 -7.554 1.00 93.06 198 ALA A O 1
ATOM 1600 N N . ALA A 1 199 ? 20.148 0.766 -7.033 1.00 90.75 199 ALA A N 1
ATOM 1601 C CA . ALA A 1 199 ? 20.595 0.906 -5.652 1.00 90.75 199 ALA A CA 1
ATOM 1602 C C . ALA A 1 199 ? 21.524 -0.245 -5.257 1.00 90.75 199 ALA A C 1
ATOM 1604 O O . ALA A 1 199 ? 21.442 -1.355 -5.797 1.00 90.75 199 ALA A O 1
ATOM 1605 N N . GLN A 1 200 ? 22.380 0.008 -4.269 1.00 86.44 200 GLN A N 1
ATOM 1606 C CA . GLN A 1 200 ? 23.050 -1.062 -3.535 1.00 86.44 200 GLN A CA 1
ATOM 1607 C C . GLN A 1 200 ? 22.069 -1.784 -2.621 1.00 86.44 200 GLN A C 1
ATOM 1609 O O . GLN A 1 200 ? 21.011 -1.267 -2.265 1.00 86.44 200 GLN A O 1
ATOM 1614 N N . HIS A 1 201 ? 22.456 -2.991 -2.234 1.00 84.94 201 HIS A N 1
ATOM 1615 C CA . HIS A 1 201 ? 21.756 -3.806 -1.251 1.00 84.94 201 HIS A CA 1
ATOM 1616 C C . HIS A 1 201 ? 20.316 -4.207 -1.609 1.00 84.94 201 HIS A C 1
ATOM 1618 O O . HIS A 1 201 ? 19.514 -4.542 -0.739 1.00 84.94 201 HIS A O 1
ATOM 1624 N N . VAL A 1 202 ? 19.969 -4.200 -2.902 1.00 88.38 202 VAL A N 1
ATOM 1625 C CA . VAL A 1 202 ? 18.654 -4.674 -3.362 1.00 88.38 202 VAL A CA 1
ATOM 1626 C C . VAL A 1 202 ? 18.461 -6.152 -3.016 1.00 88.38 202 VAL A C 1
ATOM 1628 O O . VAL A 1 202 ? 17.357 -6.538 -2.659 1.00 88.38 202 VAL A O 1
ATOM 1631 N N . ASN A 1 203 ? 19.523 -6.965 -3.046 1.00 85.12 203 ASN A N 1
ATOM 1632 C CA . ASN A 1 203 ? 19.485 -8.360 -2.595 1.00 85.12 203 ASN A CA 1
ATOM 1633 C C . ASN A 1 203 ? 19.037 -8.477 -1.131 1.00 85.12 203 ASN A C 1
ATOM 1635 O O . ASN A 1 203 ? 18.168 -9.279 -0.804 1.00 85.12 203 ASN A O 1
ATOM 1639 N N . GLU A 1 204 ? 19.604 -7.653 -0.253 1.00 82.31 204 GLU A N 1
ATOM 1640 C CA . GLU A 1 204 ? 19.290 -7.640 1.171 1.00 82.31 204 GLU A CA 1
ATOM 1641 C C . GLU A 1 204 ? 17.850 -7.206 1.447 1.00 82.31 204 GLU A C 1
ATOM 1643 O O . GLU A 1 204 ? 17.257 -7.690 2.406 1.00 82.31 204 GLU A O 1
ATOM 1648 N N . MET A 1 205 ? 17.240 -6.379 0.588 1.00 86.94 205 MET A N 1
ATOM 1649 C CA . MET A 1 205 ? 15.812 -6.055 0.707 1.00 86.94 205 MET A CA 1
ATOM 1650 C C . MET A 1 205 ? 14.929 -7.303 0.585 1.00 86.94 205 MET A C 1
ATOM 1652 O O . MET A 1 205 ? 13.926 -7.392 1.279 1.00 86.94 205 MET A O 1
ATOM 1656 N N . PHE A 1 206 ? 15.302 -8.293 -0.236 1.00 83.62 206 PHE A N 1
ATOM 1657 C CA . PHE A 1 206 ? 14.572 -9.570 -0.342 1.00 83.62 206 PHE A CA 1
ATOM 1658 C C . PHE A 1 206 ? 14.747 -10.475 0.883 1.00 83.62 206 PHE A C 1
ATOM 1660 O O . PHE A 1 206 ? 14.045 -11.475 0.999 1.00 83.62 206 PHE A O 1
ATOM 1667 N N . MET A 1 207 ? 15.664 -10.128 1.789 1.00 77.12 207 MET A N 1
ATOM 1668 C CA . MET A 1 207 ? 15.849 -10.800 3.077 1.00 77.12 207 MET A CA 1
ATOM 1669 C C . MET A 1 207 ? 15.120 -10.079 4.218 1.00 77.12 207 MET A C 1
ATOM 1671 O O . MET A 1 207 ? 15.122 -10.574 5.344 1.00 77.12 207 MET A O 1
ATOM 1675 N N . ALA A 1 208 ? 14.530 -8.911 3.951 1.00 76.12 208 ALA A N 1
ATOM 1676 C CA . ALA A 1 208 ? 13.797 -8.139 4.942 1.00 76.12 208 ALA A CA 1
ATOM 1677 C C . ALA A 1 208 ? 12.498 -8.844 5.351 1.00 76.12 208 ALA A C 1
ATOM 1679 O O . ALA A 1 208 ? 11.847 -9.508 4.542 1.00 76.12 208 ALA A O 1
ATOM 1680 N N . LYS A 1 209 ? 12.109 -8.677 6.616 1.00 69.38 209 LYS A N 1
ATOM 1681 C CA . LYS A 1 209 ? 10.921 -9.332 7.177 1.00 69.38 209 LYS A CA 1
ATOM 1682 C C . LYS A 1 209 ? 9.680 -8.464 7.065 1.00 69.38 209 LYS A C 1
ATOM 1684 O O . LYS A 1 209 ? 8.603 -8.959 6.726 1.00 69.38 209 LYS A O 1
ATOM 1689 N N . ASP A 1 210 ? 9.854 -7.168 7.274 1.00 74.62 210 ASP A N 1
ATOM 1690 C CA . ASP A 1 210 ? 8.794 -6.176 7.251 1.00 74.62 210 ASP A CA 1
ATOM 1691 C C . ASP A 1 210 ? 9.152 -4.962 6.380 1.00 74.62 210 ASP A C 1
ATOM 1693 O O . ASP A 1 210 ? 10.222 -4.861 5.773 1.00 74.62 210 ASP A O 1
ATOM 1697 N N . ALA A 1 211 ? 8.200 -4.035 6.286 1.00 83.94 211 ALA A N 1
ATOM 1698 C CA . ALA A 1 211 ? 8.363 -2.817 5.511 1.00 83.94 211 ALA A CA 1
ATOM 1699 C C . ALA A 1 211 ? 9.445 -1.888 6.082 1.00 83.94 211 ALA A C 1
ATOM 1701 O O . ALA A 1 211 ? 10.079 -1.155 5.322 1.00 83.94 211 ALA A O 1
ATOM 1702 N N . GLU A 1 212 ? 9.631 -1.894 7.401 1.00 84.44 212 GLU A N 1
ATOM 1703 C CA . GLU A 1 212 ? 10.572 -1.020 8.088 1.00 84.44 212 GLU A CA 1
ATOM 1704 C C . GLU A 1 212 ? 12.012 -1.416 7.755 1.00 84.44 212 GLU A C 1
ATOM 1706 O O . GLU A 1 212 ? 12.816 -0.564 7.369 1.00 84.44 212 GLU A O 1
ATOM 1711 N N . ASP A 1 213 ? 12.307 -2.715 7.785 1.00 82.00 213 ASP A N 1
ATOM 1712 C CA . ASP A 1 213 ? 13.588 -3.288 7.387 1.00 82.00 213 ASP A CA 1
ATOM 1713 C C . ASP A 1 213 ? 13.944 -2.941 5.934 1.00 82.00 213 ASP A C 1
ATOM 1715 O O . ASP A 1 213 ? 15.068 -2.508 5.655 1.00 82.00 213 ASP A O 1
ATOM 1719 N N . VAL A 1 214 ? 12.988 -3.079 5.004 1.00 88.12 214 VAL A N 1
ATOM 1720 C CA . VAL A 1 214 ? 13.196 -2.722 3.588 1.00 88.12 214 VAL A CA 1
ATOM 1721 C C . VAL A 1 214 ? 13.531 -1.236 3.447 1.00 88.12 214 VAL A C 1
ATOM 1723 O O . VAL A 1 214 ? 14.481 -0.875 2.744 1.00 88.12 214 VAL A O 1
ATOM 1726 N N . ILE A 1 215 ? 12.776 -0.365 4.126 1.00 90.88 215 ILE A N 1
ATOM 1727 C CA . ILE A 1 215 ? 12.990 1.087 4.084 1.00 90.88 215 ILE A CA 1
ATOM 1728 C C . ILE A 1 215 ? 14.335 1.454 4.708 1.00 90.88 215 ILE A C 1
ATOM 1730 O O . ILE A 1 215 ? 15.049 2.291 4.158 1.00 90.88 215 ILE A O 1
ATOM 1734 N N . ARG A 1 216 ? 14.725 0.809 5.808 1.00 87.94 216 ARG A N 1
ATOM 1735 C CA . ARG A 1 216 ? 16.019 1.027 6.458 1.00 87.94 216 ARG A CA 1
ATOM 1736 C C . ARG A 1 216 ? 17.180 0.697 5.523 1.00 87.94 216 ARG A C 1
ATOM 1738 O O . ARG A 1 216 ? 18.100 1.503 5.387 1.00 87.94 216 ARG A O 1
ATOM 1745 N N . ILE A 1 217 ? 17.130 -0.455 4.848 1.00 87.25 217 ILE A N 1
ATOM 1746 C CA . ILE A 1 217 ? 18.150 -0.858 3.863 1.00 87.25 217 ILE A CA 1
ATOM 1747 C C . ILE A 1 217 ? 18.209 0.164 2.718 1.00 87.25 217 ILE A C 1
ATOM 1749 O O . ILE A 1 217 ? 19.293 0.590 2.313 1.00 87.25 217 ILE A O 1
ATOM 1753 N N . PHE A 1 218 ? 17.049 0.618 2.235 1.00 88.50 218 PHE A N 1
ATOM 1754 C CA . PHE A 1 218 ? 16.967 1.649 1.200 1.00 88.50 218 PHE A CA 1
ATOM 1755 C C . PHE A 1 218 ? 17.573 2.990 1.651 1.00 88.50 218 PHE A C 1
ATOM 1757 O O . PHE A 1 218 ? 18.374 3.582 0.923 1.00 88.50 218 PHE A O 1
ATOM 1764 N N . ASN A 1 219 ? 17.245 3.450 2.861 1.00 87.31 219 ASN A N 1
ATOM 1765 C CA . ASN A 1 219 ? 17.745 4.700 3.437 1.00 87.31 219 ASN A CA 1
ATOM 1766 C C . ASN A 1 219 ? 19.271 4.681 3.594 1.00 87.31 219 ASN A C 1
ATOM 1768 O O . ASN A 1 2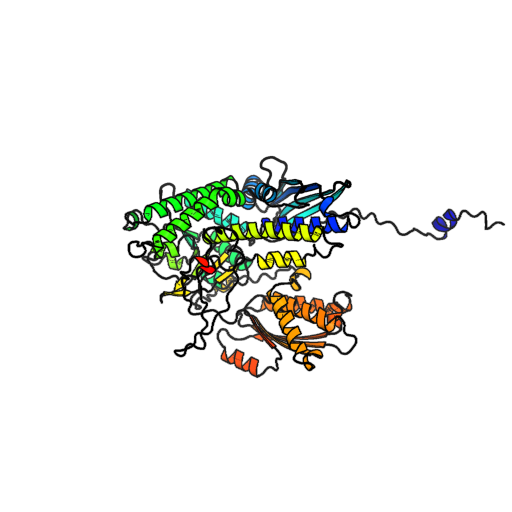19 ? 19.939 5.641 3.215 1.00 87.31 219 ASN A O 1
ATOM 1772 N N . GLN A 1 220 ? 19.847 3.563 4.043 1.00 84.50 220 GLN A N 1
ATOM 1773 C CA . GLN A 1 220 ? 21.304 3.402 4.107 1.00 84.50 220 GLN A CA 1
ATOM 1774 C C . GLN A 1 220 ? 21.955 3.504 2.720 1.00 84.50 220 GLN A C 1
ATOM 1776 O O . GLN A 1 220 ? 23.041 4.073 2.578 1.00 84.50 220 GLN A O 1
ATOM 1781 N N . GLY A 1 221 ? 21.286 2.984 1.686 1.00 79.50 221 GLY A N 1
ATOM 1782 C CA . GLY A 1 221 ? 21.701 3.168 0.298 1.00 79.50 221 GLY A CA 1
ATOM 1783 C C . GLY A 1 221 ? 21.691 4.644 -0.123 1.00 79.50 221 GLY A C 1
ATOM 1784 O O . GLY A 1 221 ? 22.647 5.113 -0.754 1.00 79.50 221 GLY A O 1
ATOM 1785 N N . MET A 1 222 ? 20.650 5.390 0.262 1.00 81.56 222 MET A N 1
ATOM 1786 C CA . MET A 1 222 ? 20.531 6.830 -0.001 1.00 81.56 222 MET A CA 1
ATOM 1787 C C . MET A 1 222 ? 21.630 7.648 0.675 1.00 81.56 222 MET A C 1
ATOM 1789 O O . MET A 1 222 ? 22.251 8.483 0.018 1.00 81.56 222 MET A O 1
ATOM 1793 N N . GLU A 1 223 ? 21.900 7.402 1.955 1.00 80.75 223 GLU A N 1
ATOM 1794 C CA . GLU A 1 223 ? 22.904 8.139 2.734 1.00 80.75 223 GLU A CA 1
ATOM 1795 C C . GLU A 1 223 ? 24.321 7.967 2.184 1.00 80.75 223 GLU A C 1
ATOM 1797 O O . GLU A 1 223 ? 25.100 8.919 2.144 1.00 80.75 223 GLU A O 1
ATOM 1802 N N . LYS A 1 224 ? 24.646 6.764 1.699 1.00 77.81 224 LYS A N 1
ATOM 1803 C CA . LYS A 1 224 ? 25.948 6.457 1.090 1.00 77.81 224 LYS A CA 1
ATOM 1804 C C . LYS A 1 224 ? 26.088 6.963 -0.351 1.00 77.81 224 LYS A C 1
ATOM 1806 O O . LYS A 1 224 ? 27.136 6.756 -0.957 1.00 77.81 224 LYS A O 1
ATOM 1811 N N . GLY A 1 225 ? 25.057 7.599 -0.917 1.00 76.44 225 GLY A N 1
ATOM 1812 C CA . GLY A 1 225 ? 25.066 8.079 -2.303 1.00 76.44 225 GLY A CA 1
ATOM 1813 C C . GLY A 1 225 ? 25.100 6.954 -3.340 1.00 76.44 225 GLY A C 1
ATOM 1814 O O . GLY A 1 225 ? 25.591 7.150 -4.446 1.00 76.44 225 GLY A O 1
ATOM 1815 N N . SER A 1 226 ? 24.596 5.773 -2.981 1.00 81.75 226 SER A N 1
ATOM 1816 C CA . SER A 1 226 ? 24.674 4.559 -3.803 1.00 81.75 226 SER A CA 1
ATOM 1817 C C . SER A 1 226 ? 23.501 4.373 -4.772 1.00 81.75 226 SER A C 1
ATOM 1819 O O . SER A 1 226 ? 23.354 3.318 -5.387 1.00 81.75 226 SER A O 1
ATOM 1821 N N . LEU A 1 227 ? 22.639 5.386 -4.890 1.00 89.25 227 LEU A N 1
ATOM 1822 C CA . LEU A 1 227 ? 21.508 5.373 -5.807 1.00 89.25 227 LEU A CA 1
ATOM 1823 C C . LEU A 1 227 ? 21.846 6.112 -7.098 1.00 89.25 227 LEU A C 1
ATOM 1825 O O . LEU A 1 227 ? 22.368 7.228 -7.069 1.00 89.25 227 LEU A O 1
ATOM 1829 N N . SER A 1 228 ? 21.444 5.538 -8.227 1.00 90.06 228 SER A N 1
ATOM 1830 C CA . SER A 1 228 ? 21.623 6.135 -9.549 1.00 90.06 228 SER A CA 1
ATOM 1831 C C . SER A 1 228 ? 20.361 6.037 -10.403 1.00 90.06 228 SER A C 1
ATOM 1833 O O . SER A 1 228 ? 19.525 5.144 -10.252 1.00 90.06 228 SER A O 1
ATOM 1835 N N . VAL A 1 229 ? 20.215 6.991 -11.326 1.00 91.94 229 VAL A N 1
ATOM 1836 C CA . VAL A 1 229 ? 19.151 6.989 -12.337 1.00 91.94 229 VAL A CA 1
ATOM 1837 C C . VAL A 1 229 ? 19.780 6.809 -13.710 1.00 91.94 229 VAL A C 1
ATOM 1839 O O . VAL A 1 229 ? 20.582 7.637 -14.153 1.00 91.94 229 VAL A O 1
ATOM 1842 N N . HIS A 1 230 ? 19.366 5.770 -14.420 1.00 91.12 230 HIS A N 1
ATOM 1843 C CA . HIS A 1 230 ? 19.823 5.451 -15.764 1.00 91.12 230 HIS A CA 1
ATOM 1844 C C . HIS A 1 230 ? 18.734 5.766 -16.790 1.00 91.12 230 HIS A C 1
ATOM 1846 O O . HIS A 1 230 ? 17.557 5.515 -16.540 1.00 91.12 230 HIS A O 1
ATOM 1852 N N . ASP A 1 231 ? 19.132 6.308 -17.943 1.00 90.19 231 ASP A N 1
ATOM 1853 C CA . ASP A 1 231 ? 18.245 6.354 -19.106 1.00 90.19 231 ASP A CA 1
ATOM 1854 C C . ASP A 1 231 ? 18.330 5.018 -19.840 1.00 90.19 231 ASP A C 1
ATOM 1856 O O . ASP A 1 231 ? 19.422 4.528 -20.143 1.00 90.19 231 ASP A O 1
ATOM 1860 N N . LEU A 1 232 ? 17.179 4.420 -20.117 1.00 89.81 232 LEU A N 1
ATOM 1861 C CA . LEU A 1 232 ? 17.086 3.221 -20.936 1.00 89.81 232 LEU A CA 1
ATOM 1862 C C . LEU A 1 232 ? 17.127 3.541 -22.435 1.00 89.81 232 LEU A C 1
ATOM 1864 O O . LEU A 1 232 ? 17.391 2.635 -23.230 1.00 89.81 232 LEU A O 1
ATOM 1868 N N . ILE A 1 233 ? 16.871 4.794 -22.826 1.00 86.50 233 ILE A N 1
ATOM 1869 C CA . ILE A 1 233 ? 16.936 5.244 -24.218 1.00 86.50 233 ILE A CA 1
ATOM 1870 C C . ILE A 1 233 ? 18.326 5.791 -24.525 1.00 86.50 233 ILE A C 1
ATOM 1872 O O . ILE A 1 233 ? 18.835 6.694 -23.869 1.00 86.50 233 ILE A O 1
ATOM 1876 N N . ILE A 1 234 ? 18.935 5.268 -25.582 1.00 76.06 234 ILE A N 1
ATOM 1877 C CA . ILE A 1 234 ? 20.205 5.742 -26.117 1.00 76.06 234 ILE A CA 1
ATOM 1878 C C . ILE A 1 234 ? 19.887 6.540 -27.382 1.00 76.06 234 ILE A C 1
ATOM 1880 O O . ILE A 1 234 ? 19.794 5.985 -28.474 1.00 76.06 234 ILE A O 1
ATOM 1884 N N . ILE A 1 235 ? 19.710 7.858 -27.230 1.00 63.81 235 ILE A N 1
ATOM 1885 C CA . ILE A 1 235 ? 19.316 8.770 -28.324 1.00 63.81 235 ILE A CA 1
ATOM 1886 C C . ILE A 1 235 ? 20.338 8.759 -29.475 1.00 63.81 235 ILE A C 1
ATOM 1888 O O . ILE A 1 235 ? 19.961 8.875 -30.634 1.00 63.81 235 ILE A O 1
ATOM 1892 N N . SER A 1 236 ? 21.626 8.575 -29.178 1.00 57.88 236 SER A N 1
ATOM 1893 C CA . SER A 1 236 ? 22.687 8.476 -30.195 1.00 57.88 236 SER A CA 1
ATOM 1894 C C . SER A 1 236 ? 22.833 7.071 -30.803 1.00 57.88 236 SER A C 1
ATOM 1896 O O . SER A 1 236 ? 23.799 6.812 -31.516 1.00 57.88 236 SER A O 1
ATOM 1898 N N . GLY A 1 237 ? 21.935 6.143 -30.464 1.00 64.31 237 GLY A N 1
ATOM 1899 C CA . GLY A 1 237 ? 21.971 4.737 -30.857 1.00 64.31 237 GLY A CA 1
ATOM 1900 C C . GLY A 1 237 ? 20.744 4.315 -31.677 1.00 64.31 237 GLY A C 1
ATOM 1901 O O . GLY A 1 237 ? 19.965 5.163 -32.111 1.00 64.31 237 GLY A O 1
ATOM 1902 N N . PRO A 1 238 ? 20.534 3.000 -31.876 1.00 64.25 238 PRO A N 1
ATOM 1903 C CA . PRO A 1 238 ? 19.452 2.473 -32.717 1.00 64.25 238 PRO A CA 1
ATOM 1904 C C . PRO A 1 238 ? 18.037 2.793 -32.198 1.00 64.25 238 PRO A C 1
ATOM 1906 O O . PRO A 1 238 ? 17.066 2.599 -32.921 1.00 64.25 238 PRO A O 1
ATOM 1909 N N . ASP A 1 239 ? 17.905 3.296 -30.966 1.00 76.44 239 ASP A N 1
ATOM 1910 C CA . ASP A 1 239 ? 16.608 3.590 -30.349 1.00 76.44 239 ASP A CA 1
ATOM 1911 C C . ASP A 1 239 ? 15.913 4.817 -30.944 1.00 76.44 239 ASP A C 1
ATOM 1913 O O . ASP A 1 239 ? 14.690 4.921 -30.865 1.00 76.44 239 ASP A O 1
ATOM 1917 N N . HIS A 1 240 ? 16.673 5.766 -31.505 1.00 74.19 240 HIS A N 1
ATOM 1918 C CA . HIS A 1 240 ? 16.101 6.987 -32.078 1.00 74.19 240 HIS A CA 1
ATOM 1919 C C . HIS A 1 240 ? 15.133 6.677 -33.226 1.00 74.19 240 HIS A C 1
ATOM 1921 O O . HIS A 1 240 ? 14.100 7.334 -33.368 1.00 74.19 240 HIS A O 1
ATOM 1927 N N . ASP A 1 241 ? 15.449 5.646 -34.006 1.00 79.62 241 ASP A N 1
ATOM 1928 C CA . ASP A 1 241 ? 14.674 5.242 -35.175 1.00 79.62 241 ASP A CA 1
ATOM 1929 C C . ASP A 1 241 ? 13.622 4.171 -34.836 1.00 79.62 241 ASP A C 1
ATOM 1931 O O . ASP A 1 241 ? 12.907 3.695 -35.722 1.00 79.62 241 ASP A O 1
ATOM 1935 N N . ASP A 1 242 ? 13.481 3.805 -33.553 1.00 87.56 242 ASP A N 1
ATOM 1936 C CA . ASP A 1 242 ? 12.480 2.836 -33.121 1.00 87.56 242 ASP A CA 1
ATOM 1937 C C . ASP A 1 242 ? 11.067 3.373 -33.358 1.00 87.56 242 ASP A C 1
ATOM 1939 O O . ASP A 1 242 ? 10.714 4.523 -33.067 1.00 87.56 242 ASP A O 1
ATOM 1943 N N . CYS A 1 243 ? 10.206 2.492 -33.851 1.00 88.38 243 CYS A N 1
ATOM 1944 C CA . CYS A 1 243 ? 8.843 2.833 -34.205 1.00 88.38 243 CYS A CA 1
ATOM 1945 C C . CYS A 1 243 ? 7.987 3.355 -33.033 1.00 88.38 243 CYS A C 1
ATOM 1947 O O . CYS A 1 243 ? 6.971 4.024 -33.260 1.00 88.38 243 CYS A O 1
ATOM 1949 N N . LEU A 1 244 ? 8.400 3.098 -31.787 1.00 91.69 244 LEU A N 1
ATOM 1950 C CA . LEU A 1 244 ? 7.707 3.517 -30.572 1.00 91.69 244 LEU A CA 1
ATOM 1951 C C . LEU A 1 244 ? 8.267 4.798 -29.941 1.00 91.69 244 LEU A C 1
ATOM 1953 O O . LEU A 1 244 ? 7.696 5.278 -28.959 1.00 91.69 244 LEU A O 1
ATOM 1957 N N . ILE A 1 245 ? 9.318 5.414 -30.496 1.00 90.62 245 ILE A N 1
ATOM 1958 C CA . ILE A 1 245 ? 10.010 6.553 -29.864 1.00 90.62 245 ILE A CA 1
ATOM 1959 C C . ILE A 1 245 ? 9.078 7.735 -29.539 1.00 90.62 245 ILE A C 1
ATOM 1961 O O . ILE A 1 245 ? 9.207 8.386 -28.501 1.00 90.62 245 ILE A O 1
ATOM 1965 N N . LYS A 1 246 ? 8.056 7.978 -30.372 1.00 91.31 246 LYS A N 1
ATOM 1966 C CA . LYS A 1 246 ? 7.032 9.012 -30.128 1.00 91.31 246 LYS A CA 1
ATOM 1967 C C . LYS A 1 246 ? 6.190 8.717 -28.883 1.00 91.31 246 LYS A C 1
ATOM 1969 O O . LYS A 1 246 ? 5.872 9.636 -28.127 1.00 91.31 246 LYS A O 1
ATOM 1974 N N . HIS A 1 247 ? 5.848 7.449 -28.658 1.00 93.81 247 HIS A N 1
ATOM 1975 C CA . HIS A 1 247 ? 5.105 7.009 -27.477 1.00 93.81 247 HIS A CA 1
ATOM 1976 C C . HIS A 1 247 ? 5.974 7.116 -26.219 1.00 93.81 247 HIS A C 1
ATOM 1978 O O . HIS A 1 247 ? 5.504 7.624 -25.201 1.00 93.81 247 HIS A O 1
ATOM 1984 N N . VAL A 1 248 ? 7.259 6.754 -26.310 1.00 93.75 248 VAL A N 1
ATOM 1985 C CA . VAL A 1 248 ? 8.230 6.935 -25.217 1.00 93.75 248 VAL A CA 1
ATOM 1986 C C . VAL A 1 248 ? 8.404 8.415 -24.869 1.00 93.75 248 VAL A C 1
ATOM 1988 O O . VAL A 1 248 ? 8.350 8.784 -23.699 1.00 93.75 248 VAL A O 1
ATOM 1991 N N . SER A 1 249 ? 8.524 9.292 -25.870 1.00 92.31 249 SER A N 1
ATOM 1992 C CA . SER A 1 249 ? 8.602 10.744 -25.662 1.00 92.31 249 SER A CA 1
ATOM 1993 C C . SER A 1 249 ? 7.368 11.290 -24.939 1.00 92.31 249 SER A C 1
ATOM 1995 O O . SER A 1 249 ? 7.491 12.089 -24.008 1.00 92.31 249 SER A O 1
ATOM 1997 N N . ARG A 1 250 ? 6.166 10.838 -25.324 1.00 94.81 250 ARG A N 1
ATOM 1998 C CA . ARG A 1 250 ? 4.921 11.206 -24.636 1.00 94.81 250 ARG A CA 1
ATOM 1999 C C . ARG A 1 250 ? 4.930 10.734 -23.181 1.00 94.81 250 ARG A C 1
ATOM 2001 O O . ARG A 1 250 ? 4.630 11.536 -22.301 1.00 94.81 250 ARG A O 1
ATOM 2008 N N . LEU A 1 251 ? 5.310 9.481 -22.929 1.00 95.88 251 LEU A N 1
ATOM 2009 C CA . LEU A 1 251 ? 5.410 8.923 -21.579 1.00 95.88 251 LEU A CA 1
ATOM 2010 C C . LEU A 1 251 ? 6.400 9.709 -20.707 1.00 95.88 251 LEU A C 1
ATOM 2012 O O . LEU A 1 251 ? 6.042 10.116 -19.604 1.00 95.88 251 LEU A O 1
ATOM 2016 N N . SER A 1 252 ? 7.595 9.996 -21.230 1.00 93.69 252 SER A N 1
ATOM 2017 C CA . SER A 1 252 ? 8.623 10.806 -20.563 1.00 93.69 252 SER A CA 1
ATOM 2018 C C . SER A 1 252 ? 8.077 12.171 -20.133 1.00 93.69 252 SER A C 1
ATOM 2020 O O . SER A 1 252 ? 8.213 12.559 -18.974 1.00 93.69 252 SER A O 1
ATOM 2022 N N . ARG A 1 253 ? 7.396 12.892 -21.036 1.00 93.75 253 ARG A N 1
ATOM 2023 C CA . ARG A 1 253 ? 6.798 14.203 -20.720 1.00 93.75 253 ARG A CA 1
ATOM 2024 C C . ARG A 1 253 ? 5.714 14.107 -19.650 1.00 93.75 253 ARG A C 1
ATOM 2026 O O . ARG A 1 253 ? 5.688 14.932 -18.743 1.00 93.75 253 ARG A O 1
ATOM 2033 N N . CYS A 1 254 ? 4.827 13.115 -19.740 1.00 96.19 254 CYS A N 1
ATOM 2034 C CA . CYS A 1 254 ? 3.781 12.915 -18.738 1.00 96.19 254 CYS A CA 1
ATOM 2035 C C . CYS A 1 254 ? 4.371 12.580 -17.360 1.00 96.19 254 CYS A C 1
ATOM 2037 O O . CYS A 1 254 ? 3.868 13.074 -16.354 1.00 96.19 254 CYS A O 1
ATOM 2039 N N . PHE A 1 255 ? 5.451 11.796 -17.307 1.00 95.75 255 PHE A N 1
ATOM 2040 C CA . PHE A 1 255 ? 6.133 11.472 -16.056 1.00 95.75 255 PHE A CA 1
ATOM 2041 C C . PHE A 1 255 ? 6.812 12.700 -15.436 1.00 95.75 255 PHE A C 1
ATOM 2043 O O . PHE A 1 255 ? 6.608 12.982 -14.259 1.00 95.75 255 PHE A O 1
ATOM 2050 N N . GLN A 1 256 ? 7.532 13.498 -16.228 1.00 94.00 256 GLN A N 1
ATOM 2051 C CA . GLN A 1 256 ? 8.129 14.753 -15.752 1.00 94.00 256 GLN A CA 1
ATOM 2052 C C . GLN A 1 256 ? 7.065 15.759 -15.285 1.00 94.00 256 GLN A C 1
ATOM 2054 O O . GLN A 1 256 ? 7.237 16.406 -14.255 1.00 94.00 256 GLN A O 1
ATOM 2059 N N . ALA A 1 257 ? 5.931 15.855 -15.988 1.00 95.19 257 ALA A N 1
ATOM 2060 C CA . ALA A 1 257 ? 4.808 16.692 -15.565 1.00 95.19 257 ALA A CA 1
ATOM 2061 C C . ALA A 1 257 ? 4.198 16.221 -14.234 1.00 95.19 257 ALA A C 1
ATOM 2063 O O . ALA A 1 257 ? 3.815 17.051 -13.411 1.00 95.19 257 ALA A O 1
ATOM 2064 N N . PHE A 1 258 ? 4.131 14.905 -14.008 1.00 97.19 258 PHE A N 1
ATOM 2065 C CA . PHE A 1 258 ? 3.720 14.334 -12.727 1.00 97.19 258 PHE A CA 1
ATOM 2066 C C . PHE A 1 258 ? 4.710 14.695 -11.608 1.00 97.19 258 PHE A C 1
ATOM 2068 O O . PHE A 1 258 ? 4.283 15.170 -10.558 1.00 97.19 258 PHE A O 1
ATOM 2075 N N . LEU A 1 259 ? 6.020 14.545 -11.840 1.00 95.75 259 LEU A N 1
ATOM 2076 C CA . LEU A 1 259 ? 7.061 14.926 -10.874 1.00 95.75 259 LEU A CA 1
ATOM 2077 C C . LEU A 1 259 ? 7.026 16.425 -10.543 1.00 95.75 259 LEU A C 1
ATOM 2079 O O . LEU A 1 259 ? 7.140 16.800 -9.378 1.00 95.75 259 LEU A O 1
ATOM 2083 N N . GLY A 1 260 ? 6.822 17.280 -11.549 1.00 95.31 260 GLY A N 1
ATOM 2084 C CA . GLY A 1 260 ? 6.699 18.726 -11.363 1.00 95.31 260 GLY A CA 1
ATOM 2085 C C . GLY A 1 260 ? 5.468 19.118 -10.541 1.00 95.31 260 GLY A C 1
ATOM 2086 O O . GLY A 1 260 ? 5.559 19.967 -9.655 1.00 95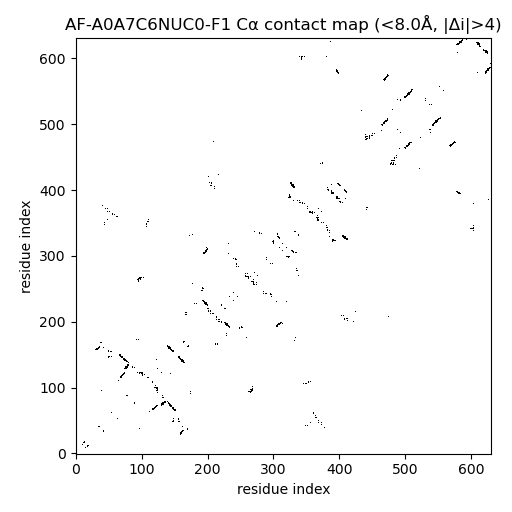.31 260 GLY A O 1
ATOM 2087 N N . GLU A 1 261 ? 4.324 18.470 -10.778 1.00 96.56 261 GLU A N 1
ATOM 2088 C CA . GLU A 1 261 ? 3.122 18.679 -9.964 1.00 96.56 261 GLU A CA 1
ATOM 2089 C C . GLU A 1 261 ? 3.321 18.193 -8.526 1.00 96.56 261 GLU A C 1
ATOM 2091 O O . GLU A 1 261 ? 2.988 18.918 -7.591 1.00 96.56 261 GLU A O 1
ATOM 2096 N N . TYR A 1 262 ? 3.930 17.019 -8.339 1.00 96.62 262 TYR A N 1
ATOM 2097 C CA . TYR A 1 262 ? 4.281 16.503 -7.016 1.00 96.62 262 TYR A CA 1
ATOM 2098 C C . TYR A 1 262 ? 5.171 17.494 -6.253 1.00 96.62 262 TYR A C 1
ATOM 2100 O O . TYR A 1 262 ? 4.906 17.803 -5.091 1.00 96.62 262 TYR A O 1
ATOM 2108 N N . ALA A 1 263 ? 6.202 18.033 -6.912 1.00 94.56 263 ALA A N 1
ATOM 2109 C CA . ALA A 1 263 ? 7.148 18.958 -6.296 1.00 94.56 263 ALA A CA 1
ATOM 2110 C C . ALA A 1 263 ? 6.484 20.264 -5.832 1.00 94.56 263 ALA A C 1
ATOM 2112 O O . ALA A 1 263 ? 6.919 20.841 -4.832 1.00 94.56 263 ALA A O 1
ATOM 2113 N N . ARG A 1 264 ? 5.458 20.720 -6.563 1.00 93.56 264 ARG A N 1
ATOM 2114 C CA . ARG A 1 264 ? 4.776 22.004 -6.362 1.00 93.56 264 ARG A CA 1
ATOM 2115 C C . ARG A 1 264 ? 3.563 21.918 -5.439 1.00 93.56 264 ARG A C 1
ATOM 2117 O O . ARG A 1 264 ? 3.360 22.816 -4.633 1.00 93.56 264 ARG A O 1
ATOM 2124 N N . GLU A 1 265 ? 2.741 20.884 -5.580 1.00 93.62 265 GLU A N 1
ATOM 2125 C CA . GLU A 1 265 ? 1.410 20.800 -4.958 1.00 93.62 265 GLU A CA 1
ATOM 2126 C C . GLU A 1 265 ? 1.211 19.536 -4.107 1.00 93.62 265 GLU A C 1
ATOM 2128 O O . GLU A 1 265 ? 0.232 19.460 -3.366 1.00 93.62 265 GLU A O 1
ATOM 2133 N N . GLY A 1 266 ? 2.138 18.574 -4.161 1.00 94.81 266 GLY A N 1
ATOM 2134 C CA . GLY A 1 266 ? 2.133 17.360 -3.343 1.00 94.81 266 GLY A CA 1
ATOM 2135 C C . GLY A 1 266 ? 1.554 16.114 -4.015 1.00 94.81 266 GLY A C 1
ATOM 2136 O O . GLY A 1 266 ? 1.026 16.148 -5.130 1.00 94.81 266 GLY A O 1
ATOM 2137 N N . PHE A 1 267 ? 1.683 14.982 -3.319 1.00 95.88 267 PHE A N 1
ATOM 2138 C CA . PHE A 1 267 ? 1.376 13.649 -3.843 1.00 95.88 267 PHE A CA 1
ATOM 2139 C C . PHE A 1 267 ? -0.080 13.463 -4.278 1.00 95.88 267 PHE A C 1
ATOM 2141 O O . PHE A 1 267 ? -0.336 12.986 -5.385 1.00 95.88 267 PHE A O 1
ATOM 2148 N N . PHE A 1 268 ? -1.044 13.881 -3.454 1.00 95.25 268 PHE A N 1
ATOM 2149 C CA . PHE A 1 268 ? -2.462 13.735 -3.789 1.00 95.25 268 PHE A CA 1
ATOM 2150 C C . PHE A 1 268 ? -2.865 14.656 -4.948 1.00 95.25 268 PHE A C 1
ATOM 2152 O O . PHE A 1 268 ? -3.666 14.246 -5.787 1.00 95.25 268 PHE A O 1
ATOM 2159 N N . SER A 1 269 ? -2.277 15.856 -5.053 1.00 95.38 269 SER A N 1
ATOM 2160 C CA . SER A 1 269 ? -2.508 16.750 -6.201 1.00 95.38 269 SER A CA 1
ATOM 2161 C C . SER A 1 269 ? -2.002 16.132 -7.505 1.00 95.38 269 SER A C 1
ATOM 2163 O O . SER A 1 269 ? -2.716 16.117 -8.511 1.00 95.38 269 SER A O 1
ATOM 2165 N N . ALA A 1 270 ? -0.793 15.561 -7.492 1.00 96.75 270 ALA A N 1
ATOM 2166 C CA . ALA A 1 270 ? -0.212 14.899 -8.659 1.00 96.75 270 ALA A CA 1
ATOM 2167 C C . ALA A 1 270 ? -1.033 13.677 -9.104 1.00 96.75 270 ALA A C 1
ATOM 2169 O O . ALA A 1 270 ? -1.292 13.503 -10.302 1.00 96.75 270 ALA A O 1
ATOM 2170 N N . LEU A 1 271 ? -1.496 12.867 -8.144 1.00 94.75 271 LEU A N 1
ATOM 2171 C CA . LEU A 1 271 ? -2.382 11.729 -8.397 1.00 94.75 271 LEU A CA 1
ATOM 2172 C C . LEU A 1 271 ? -3.732 12.142 -8.994 1.00 94.75 271 LEU A C 1
ATOM 2174 O O . LEU A 1 271 ? -4.237 11.462 -9.881 1.00 94.75 271 LEU A O 1
ATOM 2178 N N . GLU A 1 272 ? -4.322 13.243 -8.544 1.00 91.81 272 GLU A N 1
ATOM 2179 C CA . GLU A 1 272 ? -5.628 13.678 -9.048 1.00 91.81 272 GLU A CA 1
ATOM 2180 C C . GLU A 1 272 ? -5.523 14.338 -10.433 1.00 91.81 272 GLU A C 1
ATOM 2182 O O . GLU A 1 272 ? -6.366 14.119 -11.303 1.00 91.81 272 GLU A O 1
ATOM 2187 N N . THR A 1 273 ? -4.479 15.142 -10.663 1.00 94.19 273 THR A N 1
ATOM 2188 C CA . THR A 1 273 ? -4.424 16.047 -11.824 1.00 94.19 273 THR A CA 1
ATOM 2189 C C . THR A 1 273 ? -3.545 15.564 -12.976 1.00 94.19 273 THR A C 1
ATOM 2191 O O . THR A 1 273 ? -3.840 15.892 -14.125 1.00 94.19 273 THR A O 1
ATOM 2194 N N . LYS A 1 274 ? -2.465 14.811 -12.713 1.00 96.06 274 LYS A N 1
ATOM 2195 C CA . LYS A 1 274 ? -1.476 14.411 -13.739 1.00 96.06 274 LYS A CA 1
ATOM 2196 C C . LYS A 1 274 ? -1.407 12.912 -13.984 1.00 96.06 274 LYS A C 1
ATOM 2198 O O . LYS A 1 274 ? -1.049 12.491 -15.085 1.00 96.06 274 LYS A O 1
ATOM 2203 N N . PHE A 1 275 ? -1.761 12.096 -12.995 1.00 94.62 275 PHE A N 1
ATOM 2204 C CA . PHE A 1 275 ? -1.636 10.643 -13.106 1.00 94.62 275 PHE A CA 1
ATOM 2205 C C . PHE A 1 275 ? -2.450 10.052 -14.265 1.00 94.62 275 PHE A C 1
ATOM 2207 O O . PHE A 1 275 ? -1.964 9.155 -14.946 1.00 94.62 275 PHE A O 1
ATOM 2214 N N . ASN A 1 276 ? -3.652 10.561 -14.549 1.00 93.06 276 ASN A N 1
ATOM 2215 C CA . ASN A 1 276 ? -4.472 10.032 -15.644 1.00 93.06 276 ASN A CA 1
ATOM 2216 C C . ASN A 1 276 ? -3.788 10.140 -17.018 1.00 93.06 276 ASN A C 1
ATOM 2218 O O . ASN A 1 276 ? -3.885 9.210 -17.823 1.00 93.06 276 ASN A O 1
ATOM 2222 N N . ASP A 1 277 ? -3.062 11.229 -17.274 1.00 95.44 277 ASP A N 1
ATOM 2223 C CA . ASP A 1 277 ? -2.311 11.404 -18.519 1.00 95.44 277 ASP A CA 1
ATOM 2224 C C . ASP A 1 277 ? -1.098 10.470 -18.578 1.00 95.44 277 ASP A C 1
ATOM 2226 O O . ASP A 1 277 ? -0.860 9.836 -19.609 1.00 95.44 277 ASP A O 1
ATOM 2230 N N . LEU A 1 278 ? -0.385 10.318 -17.455 1.00 96.19 278 LEU A N 1
ATOM 2231 C CA . LEU A 1 278 ? 0.713 9.359 -17.301 1.00 96.19 278 LEU A CA 1
ATOM 2232 C C . LEU A 1 278 ? 0.243 7.915 -17.535 1.00 96.19 278 LEU A C 1
ATOM 2234 O O . LEU A 1 278 ? 0.841 7.194 -18.334 1.00 96.19 278 LEU A O 1
ATOM 2238 N N . ARG A 1 279 ? -0.864 7.513 -16.903 1.00 93.50 279 ARG A N 1
ATOM 2239 C CA . ARG A 1 279 ? -1.480 6.188 -17.050 1.00 93.50 279 ARG A CA 1
ATOM 2240 C C . ARG A 1 279 ? -1.820 5.894 -18.506 1.00 93.50 279 ARG A C 1
ATOM 2242 O O . ARG A 1 279 ? -1.484 4.824 -19.007 1.00 93.50 279 ARG A O 1
ATOM 2249 N N . ARG A 1 280 ? -2.474 6.837 -19.194 1.00 93.50 280 ARG A N 1
ATOM 2250 C CA . ARG A 1 280 ? -2.828 6.682 -20.613 1.00 93.50 280 ARG A CA 1
ATOM 2251 C C . ARG A 1 280 ? -1.581 6.562 -21.480 1.00 93.50 280 ARG A C 1
ATOM 2253 O O . ARG A 1 280 ? -1.509 5.640 -22.276 1.00 93.50 280 ARG A O 1
ATOM 2260 N N . ALA A 1 281 ? -0.586 7.431 -21.295 1.00 95.69 281 ALA A N 1
ATOM 2261 C CA . ALA A 1 281 ? 0.653 7.369 -22.068 1.00 95.69 281 ALA A CA 1
ATOM 2262 C C . ALA A 1 281 ? 1.395 6.033 -21.879 1.00 95.69 281 ALA A C 1
ATOM 2264 O O . ALA A 1 281 ? 1.880 5.461 -22.853 1.00 95.69 281 ALA A O 1
ATOM 2265 N N . TYR A 1 282 ? 1.438 5.519 -20.648 1.00 94.62 282 TYR A N 1
ATOM 2266 C CA . TYR A 1 282 ? 2.041 4.224 -20.333 1.00 94.62 282 TYR A CA 1
ATOM 2267 C C . TYR A 1 282 ? 1.274 3.063 -20.981 1.00 94.62 282 TYR A C 1
ATOM 2269 O O . TYR A 1 282 ? 1.868 2.233 -21.667 1.00 94.62 282 TYR A O 1
ATOM 2277 N N . ARG A 1 283 ? -0.058 3.042 -20.840 1.00 91.75 283 ARG A N 1
ATOM 2278 C CA . ARG A 1 283 ? -0.929 2.034 -21.464 1.00 91.75 283 ARG A CA 1
ATOM 2279 C C . ARG A 1 283 ? -0.799 2.033 -22.985 1.00 91.75 283 ARG A C 1
ATOM 2281 O O . ARG A 1 283 ? -0.640 0.968 -23.570 1.00 91.75 283 ARG A O 1
ATO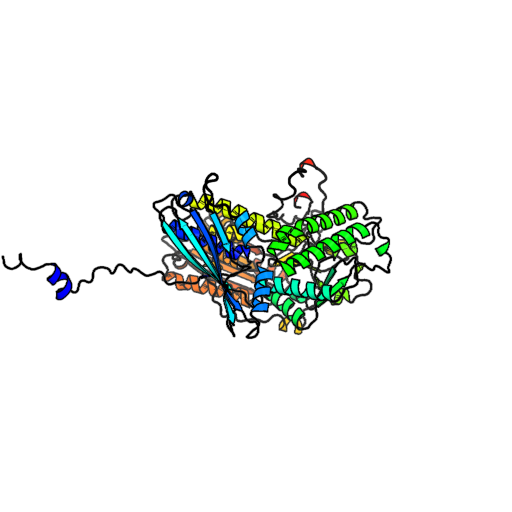M 2288 N N . ASP A 1 284 ? -0.870 3.206 -23.607 1.00 92.62 284 ASP A N 1
ATOM 2289 C CA . ASP A 1 284 ? -0.811 3.356 -25.061 1.00 92.62 284 ASP A CA 1
ATOM 2290 C C . ASP A 1 284 ? 0.540 2.842 -25.598 1.00 92.62 284 ASP A C 1
ATOM 2292 O O . ASP A 1 284 ? 0.568 2.120 -26.592 1.00 92.62 284 ASP A O 1
ATOM 2296 N N . LEU A 1 285 ? 1.652 3.136 -24.904 1.00 94.44 285 LEU A N 1
ATOM 2297 C CA . LEU A 1 285 ? 2.983 2.621 -25.247 1.00 94.44 285 LEU A CA 1
ATOM 2298 C C . LEU A 1 285 ? 3.042 1.089 -25.190 1.00 94.44 285 LEU A C 1
ATOM 2300 O O . LEU A 1 285 ? 3.524 0.464 -26.133 1.00 94.44 285 LEU A O 1
ATOM 2304 N N . LEU A 1 286 ? 2.545 0.479 -24.109 1.00 91.62 286 LEU A N 1
ATOM 2305 C CA . LEU A 1 286 ? 2.547 -0.979 -23.965 1.00 91.62 286 LEU A CA 1
ATOM 2306 C C . LEU A 1 286 ? 1.633 -1.660 -24.990 1.00 91.62 286 LEU A C 1
ATOM 2308 O O . LEU A 1 286 ? 2.014 -2.667 -25.579 1.00 91.62 286 LEU A O 1
ATOM 2312 N N . GLN A 1 287 ? 0.443 -1.109 -25.240 1.00 90.44 287 GLN A N 1
ATOM 2313 C CA . GLN A 1 287 ? -0.478 -1.642 -26.246 1.00 90.44 287 GLN A CA 1
ATOM 2314 C C . GLN A 1 287 ? 0.113 -1.576 -27.653 1.00 90.44 287 GLN A C 1
ATOM 2316 O O . GLN A 1 287 ? -0.047 -2.519 -28.426 1.00 90.44 287 GLN A O 1
ATOM 2321 N N . GLU A 1 288 ? 0.797 -0.486 -27.990 1.00 91.94 288 GLU A N 1
ATOM 2322 C CA . GLU A 1 288 ? 1.439 -0.353 -29.293 1.00 91.94 288 GLU A CA 1
ATOM 2323 C C . GLU A 1 288 ? 2.661 -1.268 -29.423 1.00 91.94 288 GLU A C 1
ATOM 2325 O O . GLU A 1 288 ? 2.835 -1.909 -30.460 1.00 91.94 288 GLU A O 1
ATOM 2330 N N . TYR A 1 289 ? 3.442 -1.430 -28.350 1.00 92.56 289 TYR A N 1
ATOM 2331 C CA . TYR A 1 289 ? 4.506 -2.431 -28.300 1.00 92.56 289 TYR A CA 1
ATOM 2332 C C . TYR A 1 289 ? 3.972 -3.843 -28.548 1.00 92.56 289 TYR A C 1
ATOM 2334 O O . TYR A 1 289 ? 4.540 -4.567 -29.356 1.00 92.56 289 TYR A O 1
ATOM 2342 N N . LEU A 1 290 ? 2.857 -4.238 -27.926 1.00 89.31 290 LEU A N 1
ATOM 2343 C CA . LEU A 1 290 ? 2.284 -5.572 -28.140 1.00 89.31 290 LEU A CA 1
ATOM 2344 C C . LEU A 1 290 ? 1.901 -5.820 -29.607 1.00 89.31 290 LEU A C 1
ATOM 2346 O O . LEU A 1 290 ? 2.093 -6.929 -30.102 1.00 89.31 290 LEU A O 1
ATOM 2350 N N . LYS A 1 291 ? 1.416 -4.795 -30.321 1.00 89.62 291 LYS A N 1
ATOM 2351 C CA . LYS A 1 291 ? 1.084 -4.895 -31.754 1.00 89.62 291 LYS A CA 1
ATOM 2352 C C . LYS A 1 291 ? 2.317 -4.965 -32.653 1.00 89.62 291 LYS A C 1
ATOM 2354 O O . LYS A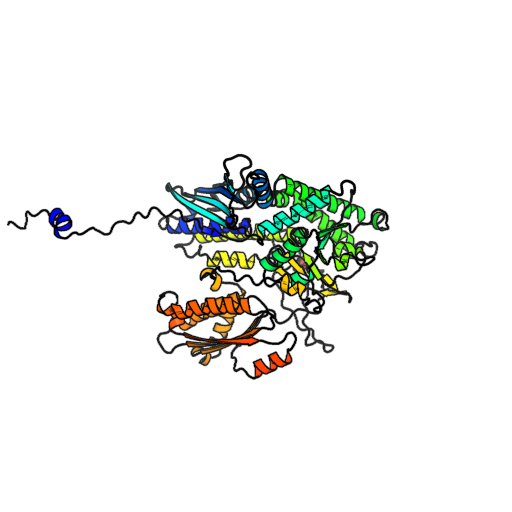 1 291 ? 2.265 -5.619 -33.688 1.00 89.62 291 LYS A O 1
ATOM 2359 N N . ARG A 1 292 ? 3.397 -4.273 -32.280 1.00 90.50 292 ARG A N 1
ATOM 2360 C CA . ARG A 1 292 ? 4.604 -4.079 -33.106 1.00 90.50 292 ARG A CA 1
ATOM 2361 C C . ARG A 1 292 ? 5.858 -4.684 -32.478 1.00 90.50 292 ARG A C 1
ATOM 2363 O O . ARG A 1 292 ? 6.973 -4.233 -32.727 1.00 90.50 292 ARG A O 1
ATOM 2370 N N . SER A 1 293 ? 5.685 -5.713 -31.655 1.00 87.38 293 SER A N 1
ATOM 2371 C CA . SER A 1 293 ? 6.758 -6.304 -30.844 1.00 87.38 293 SER A CA 1
ATOM 2372 C C . SER A 1 293 ? 7.887 -6.904 -31.684 1.00 87.38 293 SER A C 1
ATOM 2374 O O . SER A 1 293 ? 9.034 -6.887 -31.256 1.00 87.38 293 SER A O 1
ATOM 2376 N N . SER A 1 294 ? 7.589 -7.375 -32.899 1.00 87.25 294 SER A N 1
ATOM 2377 C CA . SER A 1 294 ? 8.587 -7.861 -33.860 1.00 87.25 294 SER A CA 1
ATOM 2378 C C . SER A 1 294 ? 9.427 -6.751 -34.499 1.00 87.25 294 SER A C 1
ATOM 2380 O O . SER A 1 294 ? 10.498 -7.031 -35.026 1.00 87.25 294 SER A O 1
ATOM 2382 N N . GLU A 1 295 ? 8.932 -5.511 -34.493 1.00 87.50 295 GLU A N 1
ATOM 2383 C CA . GLU A 1 295 ? 9.568 -4.351 -35.132 1.00 87.50 295 GLU A CA 1
ATOM 2384 C C . GLU A 1 295 ? 10.313 -3.460 -34.129 1.00 87.50 295 GLU A C 1
ATOM 2386 O O . GLU A 1 295 ? 11.198 -2.705 -34.526 1.00 87.50 295 GLU A O 1
ATOM 2391 N N . SER A 1 296 ? 9.956 -3.525 -32.843 1.00 86.94 296 SER A N 1
ATOM 2392 C CA . SER A 1 296 ? 10.548 -2.696 -31.792 1.00 86.94 296 SER A CA 1
ATOM 2393 C C . SER A 1 296 ? 11.638 -3.436 -31.024 1.00 86.94 296 SER A C 1
ATOM 2395 O O . SER A 1 296 ? 11.495 -4.594 -30.633 1.00 86.94 296 SER A O 1
ATOM 2397 N N . THR A 1 297 ? 12.717 -2.723 -30.724 1.00 85.06 297 THR A N 1
ATOM 2398 C CA . THR A 1 297 ? 13.827 -3.210 -29.891 1.00 85.06 297 THR A CA 1
ATOM 2399 C C . THR A 1 297 ? 13.656 -2.854 -28.411 1.00 85.06 297 THR A C 1
ATOM 2401 O O . THR A 1 297 ? 14.447 -3.278 -27.566 1.00 85.06 297 THR A O 1
ATOM 2404 N N . LEU A 1 298 ? 12.602 -2.106 -28.064 1.00 88.62 298 LEU A N 1
ATOM 2405 C CA . LEU A 1 298 ? 12.401 -1.556 -26.723 1.00 88.62 298 LEU A CA 1
ATOM 2406 C C . LEU A 1 298 ? 11.831 -2.548 -25.706 1.00 88.62 298 LEU A C 1
ATOM 2408 O O . LEU A 1 298 ? 11.793 -2.224 -24.523 1.00 88.62 298 LEU A O 1
ATOM 2412 N N . GLY A 1 299 ? 11.422 -3.752 -26.107 1.00 87.75 299 GLY A N 1
ATOM 2413 C CA . GLY A 1 299 ? 10.770 -4.718 -25.213 1.00 87.75 299 GLY A CA 1
ATOM 2414 C C . GLY A 1 299 ? 11.523 -4.981 -23.910 1.00 87.75 299 GLY A C 1
ATOM 2415 O O . GLY A 1 299 ? 10.973 -4.831 -22.818 1.00 87.75 299 GLY A O 1
ATOM 2416 N N . SER A 1 300 ? 12.819 -5.282 -24.013 1.00 88.69 300 SER A N 1
ATOM 2417 C CA . SER A 1 300 ? 13.681 -5.522 -22.851 1.00 88.69 300 SER A CA 1
ATOM 2418 C C . SER A 1 300 ? 13.863 -4.286 -21.968 1.00 88.69 300 SER A C 1
ATOM 2420 O O . SER A 1 300 ? 14.137 -4.420 -20.777 1.00 88.69 300 SER A O 1
ATOM 2422 N N . LYS A 1 301 ? 13.748 -3.084 -22.540 1.00 91.94 301 LYS A N 1
ATOM 2423 C CA . LYS A 1 301 ? 13.870 -1.805 -21.829 1.00 91.94 301 LYS A CA 1
ATOM 2424 C C . LYS A 1 301 ? 12.574 -1.479 -21.099 1.00 91.94 301 LYS A C 1
ATOM 2426 O O . LYS A 1 301 ? 12.610 -1.168 -19.916 1.00 91.94 301 LYS A O 1
ATOM 2431 N N . LEU A 1 302 ? 11.431 -1.641 -21.764 1.00 92.19 302 LEU A N 1
ATOM 2432 C CA . LEU A 1 302 ? 10.107 -1.429 -21.175 1.00 92.19 302 LEU A CA 1
ATOM 2433 C C . LEU A 1 302 ? 9.872 -2.319 -19.952 1.00 92.19 302 LEU A C 1
ATOM 2435 O O . LEU A 1 302 ? 9.292 -1.845 -18.983 1.00 92.19 302 LEU A O 1
ATOM 2439 N N . MET A 1 303 ? 10.385 -3.555 -19.961 1.00 90.25 303 MET A N 1
ATOM 2440 C CA . MET A 1 303 ? 10.326 -4.453 -18.801 1.00 90.25 303 MET A CA 1
ATOM 2441 C C . MET A 1 303 ? 11.019 -3.878 -17.555 1.00 90.25 303 MET A C 1
ATOM 2443 O O . MET A 1 303 ? 10.609 -4.186 -16.447 1.00 90.25 303 MET A O 1
ATOM 2447 N N . LYS A 1 304 ? 12.060 -3.052 -17.725 1.00 93.69 304 LYS A N 1
ATOM 2448 C CA . LYS A 1 304 ? 12.871 -2.486 -16.631 1.00 93.69 304 LYS A CA 1
ATOM 2449 C C . LYS A 1 304 ? 12.488 -1.052 -16.272 1.00 93.69 304 LYS A C 1
ATOM 2451 O O . LYS A 1 304 ? 12.985 -0.505 -15.288 1.00 93.69 304 LYS A O 1
ATOM 2456 N N . ALA A 1 305 ? 11.671 -0.412 -17.103 1.00 94.81 305 ALA A N 1
ATOM 2457 C CA . ALA A 1 305 ? 11.336 0.991 -16.949 1.00 94.81 305 ALA A CA 1
ATOM 2458 C C . ALA A 1 305 ? 10.641 1.235 -15.603 1.00 94.81 305 ALA A C 1
ATOM 2460 O O . ALA A 1 305 ? 9.738 0.504 -15.210 1.00 94.81 305 ALA A O 1
ATOM 2461 N N . PHE A 1 306 ? 11.058 2.293 -14.913 1.00 95.81 306 PHE A N 1
ATOM 2462 C CA . PHE A 1 306 ? 10.596 2.713 -13.590 1.00 95.81 306 PHE A CA 1
ATOM 2463 C C . PHE A 1 306 ? 10.851 1.716 -12.444 1.00 95.81 306 PHE A C 1
ATOM 2465 O O . PHE A 1 306 ? 10.388 1.961 -11.330 1.00 95.81 306 PHE A O 1
ATOM 2472 N N . MET A 1 307 ? 11.583 0.621 -12.678 1.00 95.69 307 MET A N 1
ATOM 2473 C CA . MET A 1 307 ? 11.983 -0.320 -11.627 1.00 95.69 307 MET A CA 1
ATOM 2474 C C . MET A 1 307 ? 13.271 0.128 -10.937 1.00 95.69 307 MET A C 1
ATOM 2476 O O . MET A 1 307 ? 14.111 0.797 -11.542 1.00 95.69 307 MET A O 1
ATOM 2480 N N . LEU A 1 308 ? 13.431 -0.281 -9.680 1.00 95.19 308 LEU A N 1
ATOM 2481 C CA . LEU A 1 308 ? 14.678 -0.210 -8.931 1.00 95.19 308 LEU A CA 1
ATOM 2482 C C . LEU A 1 308 ? 15.415 -1.549 -9.048 1.00 95.19 308 LEU A C 1
ATOM 2484 O O . LEU A 1 308 ? 14.907 -2.592 -8.639 1.00 95.19 308 LEU A O 1
ATOM 2488 N N . LEU A 1 309 ? 16.599 -1.513 -9.646 1.00 94.62 309 LEU A N 1
ATOM 2489 C CA . LEU A 1 309 ? 17.420 -2.670 -9.978 1.00 94.62 309 LEU A CA 1
ATOM 2490 C C . LEU A 1 309 ? 18.663 -2.740 -9.075 1.00 94.62 309 LEU A C 1
ATOM 2492 O O . LEU A 1 309 ? 19.103 -1.712 -8.552 1.00 94.62 309 LEU A O 1
ATOM 2496 N N . PRO A 1 310 ? 19.278 -3.921 -8.914 1.00 91.38 310 PRO A N 1
ATOM 2497 C CA . PRO A 1 310 ? 20.577 -4.030 -8.257 1.00 91.38 310 PRO A CA 1
ATOM 2498 C C . PRO A 1 310 ? 21.638 -3.224 -9.011 1.00 91.38 310 PRO A C 1
ATOM 2500 O O . PRO A 1 310 ? 21.720 -3.312 -10.238 1.00 91.38 310 PRO A O 1
ATOM 2503 N N . GLN A 1 311 ? 22.484 -2.479 -8.298 1.00 89.12 311 GLN A N 1
ATOM 2504 C CA . GLN A 1 311 ? 23.565 -1.712 -8.928 1.00 89.12 311 GLN A CA 1
ATOM 2505 C C . GLN A 1 311 ? 24.470 -2.605 -9.794 1.00 89.12 311 GLN A C 1
ATOM 2507 O O . GLN A 1 311 ? 24.725 -2.281 -10.953 1.00 89.12 311 GLN A O 1
ATOM 2512 N N . GLU A 1 312 ? 24.844 -3.778 -9.281 1.00 88.00 312 GLU A N 1
ATOM 2513 C CA . GLU A 1 312 ? 25.642 -4.802 -9.975 1.00 88.00 312 GLU A CA 1
ATOM 2514 C C . GLU A 1 312 ? 25.043 -5.190 -11.340 1.00 88.00 312 GLU A C 1
ATOM 2516 O O . GLU A 1 312 ? 25.759 -5.424 -12.314 1.00 88.00 312 GLU A O 1
ATOM 2521 N N . TYR A 1 313 ? 23.708 -5.214 -11.438 1.00 89.44 313 TYR A N 1
ATOM 2522 C CA . TYR A 1 313 ? 23.006 -5.510 -12.684 1.00 89.44 313 TYR A CA 1
ATOM 2523 C C . TYR A 1 313 ? 23.215 -4.401 -13.724 1.00 89.44 313 TYR A C 1
ATOM 2525 O O . TYR A 1 313 ? 23.414 -4.685 -14.906 1.00 89.44 313 TYR A O 1
ATOM 2533 N N . THR A 1 314 ? 23.192 -3.139 -13.288 1.00 89.25 314 THR A N 1
ATOM 2534 C CA . THR A 1 314 ? 23.362 -1.962 -14.158 1.00 89.25 314 THR A CA 1
ATOM 2535 C C . THR A 1 314 ? 24.813 -1.648 -14.526 1.00 89.25 314 THR A C 1
ATOM 2537 O O . THR A 1 314 ? 25.062 -0.889 -15.461 1.00 89.25 314 THR A O 1
ATOM 2540 N N . GLU A 1 315 ? 25.780 -2.247 -13.833 1.00 88.88 315 GLU A N 1
ATOM 2541 C CA . GLU A 1 315 ? 27.207 -2.138 -14.163 1.00 88.88 315 GLU A CA 1
ATOM 2542 C C . GLU A 1 315 ? 27.618 -3.091 -15.293 1.00 88.88 315 GLU A C 1
ATOM 2544 O O . GLU A 1 315 ? 28.645 -2.898 -15.948 1.00 88.88 315 GLU A O 1
ATOM 2549 N N . ALA A 1 316 ? 26.803 -4.109 -15.570 1.00 88.12 316 ALA A N 1
ATOM 2550 C CA . ALA A 1 316 ? 27.102 -5.073 -16.609 1.00 88.12 316 ALA A CA 1
ATOM 2551 C C . ALA A 1 316 ? 26.956 -4.488 -18.025 1.00 88.12 316 ALA A C 1
ATOM 2553 O O . ALA A 1 316 ? 26.043 -3.720 -18.334 1.00 88.12 316 ALA A O 1
ATOM 2554 N N . VAL A 1 317 ? 27.823 -4.922 -18.943 1.00 84.56 317 VAL A N 1
ATOM 2555 C CA . VAL A 1 317 ? 27.782 -4.479 -20.346 1.00 84.56 317 VAL A CA 1
ATOM 2556 C C . VAL A 1 317 ? 26.433 -4.839 -20.986 1.00 84.56 317 VAL A C 1
ATOM 2558 O O . VAL A 1 317 ? 25.956 -5.971 -20.867 1.00 84.56 317 VAL A O 1
ATOM 2561 N N . ASN A 1 318 ? 25.832 -3.877 -21.695 1.00 85.19 318 ASN A N 1
ATOM 2562 C CA . ASN A 1 318 ? 24.556 -4.014 -22.412 1.00 85.19 318 ASN A CA 1
ATOM 2563 C C . ASN A 1 318 ? 23.363 -4.459 -21.541 1.00 85.19 318 ASN A C 1
ATOM 2565 O O . ASN A 1 318 ? 22.414 -5.065 -22.049 1.00 85.19 318 ASN A O 1
ATOM 2569 N N . TRP A 1 319 ? 23.373 -4.162 -20.238 1.00 90.31 319 TRP A N 1
ATOM 2570 C CA . TRP A 1 319 ? 22.294 -4.541 -19.319 1.00 90.31 319 TRP A CA 1
ATOM 2571 C C . TRP A 1 319 ? 20.908 -4.024 -19.751 1.00 90.31 319 TRP A C 1
ATOM 2573 O O . TRP A 1 319 ? 19.899 -4.706 -19.536 1.00 90.31 319 TRP A O 1
ATOM 2583 N N . GLN A 1 320 ? 20.840 -2.861 -20.418 1.00 89.81 320 GLN A N 1
ATOM 2584 C CA . GLN A 1 320 ? 19.582 -2.284 -20.912 1.00 89.81 320 GLN A CA 1
ATOM 2585 C C . GLN A 1 320 ? 18.884 -3.239 -21.894 1.00 89.81 320 GLN A C 1
ATOM 2587 O O . GLN A 1 320 ? 17.659 -3.392 -21.861 1.00 89.81 320 GLN A O 1
ATOM 2592 N N . SER A 1 321 ? 19.667 -3.950 -22.710 1.00 87.25 321 SER A N 1
ATOM 2593 C CA . SER A 1 321 ? 19.192 -4.846 -23.773 1.00 87.25 321 SER A CA 1
ATOM 2594 C C . SER A 1 321 ? 19.020 -6.307 -23.335 1.00 87.25 321 SER A C 1
ATOM 2596 O O . SER A 1 321 ? 18.537 -7.125 -24.117 1.00 87.25 321 SER A O 1
ATOM 2598 N N . ARG A 1 322 ? 19.382 -6.667 -22.095 1.00 89.31 322 ARG A N 1
ATOM 2599 C CA . ARG A 1 322 ? 19.161 -8.024 -21.558 1.00 89.31 322 ARG A CA 1
ATOM 2600 C C . ARG A 1 322 ? 17.671 -8.357 -21.505 1.00 89.31 322 ARG A C 1
ATOM 2602 O O . ARG A 1 322 ? 16.882 -7.549 -21.023 1.00 89.31 322 ARG A O 1
ATOM 2609 N N . ARG A 1 323 ? 17.285 -9.536 -21.992 1.00 87.19 323 ARG A N 1
ATOM 2610 C CA . ARG A 1 323 ? 15.872 -9.947 -22.111 1.00 87.19 323 ARG A CA 1
ATOM 2611 C C . ARG A 1 323 ? 15.260 -10.486 -20.818 1.00 87.19 323 ARG A C 1
ATOM 2613 O O . ARG A 1 323 ? 14.043 -10.554 -20.738 1.00 87.19 323 ARG A O 1
ATOM 2620 N N . HIS A 1 324 ? 16.091 -10.816 -19.839 1.00 87.81 324 HIS A N 1
ATOM 2621 C CA . HIS A 1 324 ? 15.681 -11.339 -18.542 1.00 87.81 324 HIS A CA 1
ATOM 2622 C C . HIS A 1 324 ? 16.024 -10.363 -17.415 1.00 87.81 324 HIS A C 1
ATOM 2624 O O . HIS A 1 324 ? 16.848 -9.461 -17.594 1.00 87.81 324 HIS A O 1
ATOM 2630 N N . LEU A 1 325 ? 15.387 -10.561 -16.267 1.00 89.12 325 LEU A N 1
ATOM 2631 C CA . LEU A 1 325 ? 15.688 -9.921 -14.996 1.00 89.12 325 LEU A CA 1
ATOM 2632 C C . LEU A 1 325 ? 15.368 -10.923 -13.879 1.00 89.12 325 LEU A C 1
ATOM 2634 O O . LEU A 1 325 ? 14.234 -11.381 -13.788 1.00 89.12 325 LEU A O 1
ATOM 2638 N N . ASP A 1 326 ? 16.348 -11.245 -13.035 1.00 86.62 326 ASP A N 1
ATOM 2639 C CA . ASP A 1 326 ? 16.165 -12.232 -11.957 1.00 86.62 326 ASP A CA 1
ATOM 2640 C C . ASP A 1 326 ? 15.234 -11.706 -10.853 1.00 86.62 326 ASP A C 1
ATOM 2642 O O . ASP A 1 326 ? 14.414 -12.444 -10.300 1.00 86.62 326 ASP A O 1
ATOM 2646 N N . PHE A 1 327 ? 15.371 -10.416 -10.530 1.00 90.88 327 PHE A N 1
ATOM 2647 C CA . PHE A 1 327 ? 14.584 -9.714 -9.522 1.00 90.88 327 PHE A CA 1
ATOM 2648 C C . PHE A 1 327 ? 14.720 -8.189 -9.647 1.00 90.88 327 PHE A C 1
ATOM 2650 O O . PHE A 1 327 ? 15.654 -7.668 -10.260 1.00 90.88 327 PHE A O 1
ATOM 2657 N N . GLY A 1 328 ? 13.783 -7.461 -9.046 1.00 92.69 328 GLY A N 1
ATOM 2658 C CA . GLY A 1 328 ? 13.801 -6.006 -8.950 1.00 92.69 328 GLY A CA 1
ATOM 2659 C C . GLY A 1 328 ? 12.736 -5.486 -7.990 1.00 92.69 328 GLY A C 1
ATOM 2660 O O . GLY A 1 328 ? 11.879 -6.231 -7.521 1.00 92.69 328 GLY A O 1
ATOM 2661 N N . VAL A 1 329 ? 12.787 -4.192 -7.694 1.00 95.00 329 VAL A N 1
ATOM 2662 C CA . VAL A 1 329 ? 11.892 -3.543 -6.733 1.00 95.00 329 VAL A CA 1
ATOM 2663 C C . VAL A 1 329 ? 11.012 -2.521 -7.436 1.00 95.00 329 VAL A C 1
ATOM 2665 O O . VAL A 1 329 ? 11.465 -1.718 -8.252 1.00 95.00 329 VAL A O 1
ATOM 2668 N N . ILE A 1 330 ? 9.729 -2.548 -7.109 1.00 95.38 330 ILE A N 1
ATOM 2669 C CA . ILE A 1 330 ? 8.714 -1.642 -7.630 1.00 95.38 330 ILE A CA 1
ATOM 2670 C C . ILE A 1 330 ? 8.308 -0.717 -6.506 1.00 95.38 330 ILE A C 1
ATOM 2672 O O . ILE A 1 330 ? 7.903 -1.160 -5.435 1.00 95.38 330 ILE A O 1
ATOM 2676 N N . THR A 1 331 ? 8.408 0.574 -6.775 1.00 95.56 331 THR A N 1
ATOM 2677 C CA . THR A 1 331 ? 8.091 1.630 -5.820 1.00 95.56 331 THR A CA 1
ATOM 2678 C C . THR A 1 331 ? 6.989 2.527 -6.371 1.00 95.56 331 THR A C 1
ATOM 2680 O O . THR A 1 331 ? 6.533 2.354 -7.507 1.00 95.56 331 THR A O 1
ATOM 2683 N N . ALA A 1 332 ? 6.584 3.540 -5.598 1.00 94.81 332 ALA A N 1
ATOM 2684 C CA . ALA A 1 332 ? 5.594 4.534 -6.021 1.00 94.81 332 ALA A CA 1
ATOM 2685 C C . ALA A 1 332 ? 6.015 5.353 -7.264 1.00 94.81 332 ALA A C 1
ATOM 2687 O O . ALA A 1 332 ? 5.237 6.153 -7.763 1.00 94.81 332 ALA A O 1
ATOM 2688 N N . LEU A 1 333 ? 7.214 5.148 -7.816 1.00 96.00 333 LEU A N 1
ATOM 2689 C CA . LEU A 1 333 ? 7.634 5.733 -9.094 1.00 96.00 333 LEU A CA 1
ATOM 2690 C C . LEU A 1 333 ? 7.075 4.983 -10.311 1.00 96.00 333 LEU A C 1
ATOM 2692 O O . LEU A 1 333 ? 6.999 5.554 -11.400 1.00 96.00 333 LEU A O 1
ATOM 2696 N N . HIS A 1 334 ? 6.690 3.716 -10.149 1.00 95.94 334 HIS A N 1
ATOM 2697 C CA . HIS A 1 334 ? 6.226 2.888 -11.254 1.00 95.94 334 HIS A CA 1
ATOM 2698 C C . HIS A 1 334 ? 4.756 3.196 -11.602 1.00 95.94 334 HIS A C 1
ATOM 2700 O O . HIS A 1 334 ? 3.891 3.094 -10.724 1.00 95.94 334 HIS A O 1
ATOM 2706 N N . PRO A 1 335 ? 4.410 3.495 -12.875 1.00 94.50 335 PRO A N 1
ATOM 2707 C CA . PRO A 1 335 ? 3.039 3.839 -13.270 1.00 94.50 335 PRO A CA 1
ATOM 2708 C C . PRO A 1 335 ? 1.983 2.794 -12.879 1.00 94.50 335 PRO A C 1
ATOM 2710 O O . PRO A 1 335 ? 0.874 3.159 -12.492 1.00 94.50 335 PRO A O 1
ATOM 2713 N N . ALA A 1 336 ? 2.327 1.502 -12.937 1.00 91.00 336 ALA A N 1
ATOM 2714 C CA . ALA A 1 336 ? 1.420 0.430 -12.518 1.00 91.00 336 ALA A CA 1
ATOM 2715 C C . ALA A 1 336 ? 1.123 0.449 -11.006 1.00 91.00 336 ALA A C 1
ATOM 2717 O O . ALA A 1 336 ? -0.026 0.254 -10.614 1.00 91.00 336 ALA A O 1
ATOM 2718 N N . LEU A 1 337 ? 2.112 0.754 -10.153 1.00 92.75 337 LEU A N 1
ATOM 2719 C CA . LEU A 1 337 ? 1.864 0.874 -8.714 1.00 92.75 337 LEU A CA 1
ATOM 2720 C C . LEU A 1 337 ? 1.065 2.142 -8.398 1.00 92.75 337 LEU A C 1
ATOM 2722 O O . LEU A 1 337 ? 0.116 2.079 -7.625 1.00 92.75 337 LEU A O 1
ATOM 2726 N N . LEU A 1 338 ? 1.363 3.267 -9.054 1.00 94.12 338 LEU A N 1
ATOM 2727 C CA . LEU A 1 338 ? 0.557 4.489 -8.927 1.00 94.12 338 LEU A CA 1
ATOM 2728 C C . LEU A 1 338 ? -0.915 4.253 -9.281 1.00 94.12 338 LEU A C 1
ATOM 2730 O O . LEU A 1 338 ? -1.805 4.785 -8.617 1.00 94.12 338 LEU A O 1
ATOM 2734 N N . GLN A 1 339 ? -1.178 3.410 -10.283 1.00 90.06 339 GLN A N 1
ATOM 2735 C CA . GLN A 1 339 ? -2.535 2.992 -10.610 1.00 90.06 339 GLN A CA 1
ATOM 2736 C C . GLN A 1 339 ? -3.197 2.228 -9.463 1.00 90.06 339 GLN A C 1
ATOM 2738 O O . GLN A 1 339 ? -4.346 2.515 -9.125 1.00 90.06 339 GLN A O 1
ATOM 2743 N N . MET A 1 340 ? -2.483 1.279 -8.855 1.00 88.25 340 MET A N 1
ATOM 2744 C CA . MET A 1 340 ? -2.998 0.521 -7.715 1.00 88.25 340 MET A CA 1
ATOM 2745 C C . MET A 1 340 ? -3.243 1.418 -6.501 1.00 88.25 340 MET A C 1
ATOM 2747 O O . MET A 1 340 ? -4.303 1.305 -5.895 1.00 88.25 340 MET A O 1
ATOM 2751 N N . ILE A 1 341 ? -2.349 2.366 -6.205 1.00 92.00 341 ILE A N 1
ATOM 2752 C CA . ILE A 1 341 ? -2.529 3.360 -5.133 1.00 92.00 341 ILE A CA 1
ATOM 2753 C C . ILE A 1 341 ? -3.784 4.208 -5.391 1.00 92.00 341 ILE A C 1
ATOM 2755 O O . ILE A 1 341 ? -4.620 4.382 -4.506 1.00 92.00 341 ILE A O 1
ATOM 2759 N N . HIS A 1 342 ? -3.982 4.691 -6.622 1.00 90.69 342 HIS A N 1
ATOM 2760 C CA . HIS A 1 342 ? -5.180 5.456 -6.982 1.00 90.69 342 HIS A CA 1
ATOM 2761 C C . HIS A 1 342 ? -6.478 4.645 -6.791 1.00 90.69 342 HIS A C 1
ATOM 2763 O O . HIS A 1 342 ? -7.475 5.151 -6.258 1.00 90.69 342 HIS A O 1
ATOM 2769 N N . HIS A 1 343 ? -6.474 3.367 -7.181 1.00 87.19 343 HIS A N 1
ATOM 2770 C CA . HIS A 1 343 ? -7.612 2.469 -6.974 1.00 87.19 343 HIS A CA 1
ATOM 2771 C C . HIS A 1 343 ? -7.829 2.128 -5.495 1.00 87.19 343 HIS A C 1
ATOM 2773 O O . HIS A 1 343 ? -8.972 2.145 -5.038 1.00 87.19 343 HIS A O 1
ATOM 2779 N N . GLN A 1 344 ? -6.760 1.898 -4.733 1.00 90.00 344 GLN A N 1
ATOM 2780 C CA . GLN A 1 344 ? -6.805 1.672 -3.291 1.00 90.00 344 GLN A CA 1
ATOM 2781 C C . GLN A 1 344 ? -7.429 2.873 -2.571 1.00 90.00 344 GLN A C 1
ATOM 2783 O O . GLN A 1 344 ? -8.362 2.695 -1.789 1.00 90.00 344 GLN A O 1
ATOM 2788 N N . HIS A 1 345 ? -6.999 4.100 -2.886 1.00 90.81 345 HIS A N 1
ATOM 2789 C CA . HIS A 1 345 ? -7.579 5.324 -2.328 1.00 90.81 345 HIS A CA 1
ATOM 2790 C C . HIS A 1 345 ? -9.083 5.424 -2.612 1.00 90.81 345 HIS A C 1
ATOM 2792 O O . HIS A 1 345 ? -9.886 5.686 -1.713 1.00 90.81 345 HIS A O 1
ATOM 2798 N N . THR A 1 346 ? -9.481 5.151 -3.856 1.00 89.12 346 THR A N 1
ATOM 2799 C CA . THR A 1 346 ? -10.889 5.158 -4.269 1.00 89.12 346 THR A CA 1
ATOM 2800 C C . THR A 1 346 ? -11.700 4.091 -3.528 1.00 89.12 346 THR A C 1
ATOM 2802 O O . THR A 1 346 ? -12.806 4.364 -3.051 1.00 89.12 346 THR A O 1
ATOM 2805 N N . TYR A 1 347 ? -11.160 2.877 -3.400 1.00 89.50 347 TYR A N 1
ATOM 2806 C CA . TYR A 1 347 ? -11.780 1.778 -2.665 1.00 89.50 347 TYR A CA 1
ATOM 2807 C C . TYR A 1 347 ? -11.945 2.112 -1.181 1.00 89.50 347 TYR A C 1
ATOM 2809 O O . TYR A 1 347 ? -13.035 1.912 -0.638 1.00 89.50 347 TYR A O 1
ATOM 2817 N N . LEU A 1 348 ? -10.904 2.653 -0.541 1.00 91.25 348 LEU A N 1
ATOM 2818 C CA . LEU A 1 348 ? -10.918 3.053 0.863 1.00 91.25 348 LEU A CA 1
ATOM 2819 C C . LEU A 1 348 ? -11.992 4.107 1.120 1.00 91.25 348 LEU A C 1
ATOM 2821 O O . LEU A 1 348 ? -12.850 3.879 1.968 1.00 91.25 348 LEU A O 1
ATOM 2825 N N . CYS A 1 349 ? -12.021 5.200 0.352 1.00 91.88 349 CYS A N 1
ATOM 2826 C CA . CYS A 1 349 ? -13.024 6.255 0.515 1.00 91.88 349 CYS A CA 1
ATOM 2827 C C . CYS A 1 349 ? -14.456 5.740 0.303 1.00 91.88 349 CYS A C 1
ATOM 2829 O O . CYS A 1 349 ? -15.331 5.968 1.142 1.00 91.88 349 CYS A O 1
ATOM 2831 N N . ASN A 1 350 ? -14.707 4.997 -0.779 1.00 90.81 350 ASN A N 1
ATOM 2832 C CA . ASN A 1 350 ? -16.046 4.486 -1.090 1.00 90.81 350 ASN A CA 1
ATOM 2833 C C . ASN A 1 350 ? -16.530 3.462 -0.057 1.00 90.81 350 ASN A C 1
ATOM 2835 O O . ASN A 1 350 ? -17.665 3.532 0.427 1.00 90.81 350 ASN A O 1
ATOM 2839 N N . SER A 1 351 ? -15.664 2.512 0.303 1.00 90.88 351 SER A N 1
ATOM 2840 C CA . SER A 1 351 ? -15.984 1.471 1.278 1.00 90.88 351 SER A CA 1
ATOM 2841 C C . SER A 1 351 ? -16.154 2.054 2.675 1.00 90.88 351 SER A C 1
ATOM 2843 O O . SER A 1 351 ? -17.078 1.655 3.387 1.00 90.88 351 SER A O 1
ATOM 2845 N N . PHE A 1 352 ? -15.327 3.035 3.047 1.00 93.56 352 PHE A N 1
ATOM 2846 C CA . PHE A 1 352 ? -15.481 3.813 4.271 1.00 93.56 352 PHE A CA 1
ATOM 2847 C C . PHE A 1 352 ? -16.854 4.486 4.313 1.00 93.56 352 PHE A C 1
ATOM 2849 O O . PHE A 1 352 ? -17.622 4.216 5.235 1.00 93.56 352 PHE A O 1
ATOM 2856 N N . CYS A 1 353 ? -17.220 5.270 3.293 1.00 92.25 353 CYS A N 1
ATOM 2857 C CA . CYS A 1 353 ? -18.507 5.970 3.250 1.00 92.25 353 CYS A CA 1
ATOM 2858 C C . CYS A 1 353 ? -19.687 4.996 3.318 1.00 92.25 353 CYS A C 1
ATOM 2860 O O . CYS A 1 353 ? -20.624 5.191 4.093 1.00 92.25 353 CYS A O 1
ATOM 2862 N N . SER A 1 354 ? -19.634 3.900 2.555 1.00 91.12 354 SER A N 1
ATOM 2863 C CA . SER A 1 354 ? -20.669 2.861 2.580 1.00 91.12 354 SER A CA 1
ATOM 2864 C C . SER A 1 354 ? -20.831 2.248 3.977 1.00 91.12 354 SER A C 1
ATOM 2866 O O . SER A 1 354 ? -21.948 2.150 4.501 1.00 91.12 354 SER A O 1
ATOM 2868 N N . ARG A 1 355 ? -19.719 1.876 4.621 1.00 90.81 355 ARG A N 1
ATOM 2869 C CA . ARG A 1 355 ? -19.717 1.238 5.944 1.00 90.81 355 ARG A CA 1
ATOM 2870 C C . ARG A 1 355 ? -20.109 2.196 7.054 1.00 90.81 355 ARG A C 1
ATOM 2872 O O . ARG A 1 355 ? -20.877 1.795 7.922 1.00 90.81 355 ARG A O 1
ATOM 2879 N N . VAL A 1 356 ? -19.648 3.441 7.007 1.00 91.56 356 VAL A N 1
ATOM 2880 C CA . VAL A 1 356 ? -20.019 4.484 7.965 1.00 91.56 356 VAL A CA 1
ATOM 2881 C C . VAL A 1 356 ? -21.506 4.794 7.865 1.00 91.56 356 VAL A C 1
ATOM 2883 O O . VAL A 1 356 ? -22.189 4.783 8.882 1.00 91.56 356 VAL A O 1
ATOM 2886 N N . ASN A 1 357 ? -22.047 4.988 6.661 1.00 90.44 357 ASN A N 1
ATOM 2887 C CA . ASN A 1 357 ? -23.471 5.282 6.483 1.00 90.44 357 ASN A CA 1
ATOM 2888 C C . ASN A 1 357 ? -24.370 4.130 6.942 1.00 90.44 357 ASN A C 1
ATOM 2890 O O . ASN A 1 357 ? -25.388 4.364 7.600 1.00 90.44 357 ASN A O 1
ATOM 2894 N N . LYS A 1 358 ? -23.978 2.883 6.652 1.00 88.62 358 LYS A N 1
ATOM 2895 C CA . LYS A 1 358 ? -24.659 1.699 7.190 1.00 88.62 358 LYS A CA 1
ATOM 2896 C C . LYS A 1 358 ? -24.540 1.649 8.714 1.00 88.62 358 LYS A C 1
ATOM 2898 O O . LYS A 1 358 ? -25.544 1.532 9.410 1.00 88.62 358 LYS A O 1
ATOM 2903 N N . GLY A 1 359 ? -23.322 1.817 9.221 1.00 87.50 359 GLY A N 1
ATOM 2904 C CA . GLY A 1 359 ? -23.002 1.801 10.638 1.00 87.50 359 GLY A CA 1
ATOM 2905 C C . GLY A 1 359 ? -23.743 2.877 11.417 1.00 87.50 359 GLY A C 1
ATOM 2906 O O . GLY A 1 359 ? -24.176 2.591 12.519 1.00 87.50 359 GLY A O 1
ATOM 2907 N N . LEU A 1 360 ? -23.961 4.072 10.865 1.00 86.56 360 LEU A N 1
ATOM 2908 C CA . LEU A 1 360 ? -24.739 5.158 11.472 1.00 86.56 360 LEU A CA 1
ATOM 2909 C C . LEU A 1 360 ? -26.251 4.896 11.458 1.00 86.56 360 LEU A C 1
ATOM 2911 O O . LEU A 1 360 ? -26.938 5.361 12.365 1.00 86.56 360 LEU A O 1
ATOM 2915 N N . GLY A 1 361 ? -26.757 4.150 10.471 1.00 82.50 361 GLY A N 1
ATOM 2916 C CA . GLY A 1 361 ? -28.172 3.776 10.364 1.00 82.50 361 GLY A CA 1
ATOM 2917 C C . GLY A 1 361 ? -28.609 2.630 11.286 1.00 82.50 361 GLY A C 1
ATOM 2918 O O . GLY A 1 361 ? -29.800 2.459 11.523 1.00 82.50 361 GLY A O 1
ATOM 2919 N N . GLU A 1 362 ? -27.673 1.842 11.818 1.00 82.62 362 GLU A N 1
ATOM 2920 C CA . GLU A 1 362 ? -27.976 0.735 12.735 1.00 82.62 362 GLU A CA 1
ATOM 2921 C C . GLU A 1 362 ? -28.297 1.217 14.164 1.00 82.62 362 GLU A C 1
ATOM 2923 O O . GLU A 1 362 ? -27.805 2.251 14.615 1.00 82.62 362 GLU A O 1
ATOM 2928 N N . VAL A 1 363 ? -29.054 0.433 14.936 1.00 73.81 363 VAL A N 1
ATOM 2929 C CA . VAL A 1 363 ? -29.262 0.696 16.372 1.00 73.81 363 VAL A CA 1
ATOM 2930 C C . VAL A 1 363 ? -28.050 0.194 17.172 1.00 73.81 363 VAL A C 1
ATOM 2932 O O . VAL A 1 363 ? -27.602 -0.939 17.008 1.00 73.81 363 VAL A O 1
ATOM 2935 N N . GLY A 1 364 ? -27.504 1.032 18.059 1.00 76.25 364 GLY A N 1
ATOM 2936 C CA . GLY A 1 364 ? -26.319 0.710 18.873 1.00 76.25 364 GLY A CA 1
ATOM 2937 C C . GLY A 1 364 ? -24.980 1.021 18.188 1.00 76.25 364 GLY A C 1
ATOM 2938 O O . GLY A 1 364 ? -24.940 1.661 17.147 1.00 76.25 364 GLY A O 1
ATOM 2939 N N . THR A 1 365 ? -23.848 0.613 18.770 1.00 77.69 365 THR A N 1
ATOM 2940 C CA . THR A 1 365 ? -22.498 1.031 18.312 1.00 77.69 365 THR A CA 1
ATOM 2941 C C . THR A 1 365 ? -21.712 -0.050 17.562 1.00 77.69 365 THR A C 1
ATOM 2943 O O . THR A 1 365 ? -20.580 0.191 17.152 1.00 77.69 365 THR A O 1
ATOM 2946 N N . ARG A 1 366 ? -22.289 -1.244 17.361 1.00 80.50 366 ARG A N 1
ATOM 2947 C CA . ARG A 1 366 ? -21.578 -2.394 16.767 1.00 80.50 366 ARG A CA 1
ATOM 2948 C C . ARG A 1 366 ? -21.156 -2.159 15.312 1.00 80.50 366 ARG A C 1
ATOM 2950 O O . ARG A 1 366 ? -20.047 -2.536 14.948 1.00 80.50 366 ARG A O 1
ATOM 2957 N N . GLY A 1 367 ? -21.985 -1.487 14.511 1.00 80.25 367 GLY A N 1
ATOM 2958 C CA . GLY A 1 367 ? -21.687 -1.197 13.103 1.00 80.25 367 GLY A CA 1
ATOM 2959 C C . GLY A 1 367 ? -20.403 -0.388 12.873 1.00 80.25 367 GLY A C 1
ATOM 2960 O O . GLY A 1 367 ? -19.775 -0.531 11.830 1.00 80.25 367 GLY A O 1
ATOM 2961 N N . LEU A 1 368 ? -19.955 0.386 13.870 1.00 86.62 368 LEU A N 1
ATOM 2962 C CA . LEU A 1 368 ? -18.746 1.221 13.808 1.00 86.62 368 LEU A CA 1
ATOM 2963 C C . LEU A 1 368 ? -17.578 0.671 14.652 1.00 86.62 368 LEU A C 1
ATOM 2965 O O . LEU A 1 368 ? -16.663 1.406 15.013 1.00 86.62 368 LEU A O 1
ATOM 2969 N N . SER A 1 369 ? -17.575 -0.623 14.990 1.00 87.75 369 SER A N 1
ATOM 2970 C CA . SER A 1 369 ? -16.436 -1.237 15.691 1.00 87.75 369 SER A CA 1
ATOM 2971 C C . SER A 1 369 ? -15.157 -1.228 14.843 1.00 87.75 369 SER A C 1
ATOM 2973 O O . SER A 1 369 ? -15.236 -1.460 13.635 1.00 87.75 369 SER A O 1
ATOM 2975 N N . LEU A 1 370 ? -13.987 -1.100 15.482 1.00 86.94 370 LEU A N 1
ATOM 2976 C CA . LEU A 1 370 ? -12.669 -1.130 14.823 1.00 86.94 370 LEU A CA 1
ATOM 2977 C C . LEU A 1 370 ? -12.417 -2.391 13.985 1.00 86.94 370 LEU A C 1
ATOM 2979 O O . LEU A 1 370 ? -11.779 -2.317 12.943 1.00 86.94 370 LEU A O 1
ATOM 2983 N N . ARG A 1 371 ? -13.020 -3.527 14.354 1.00 84.50 371 ARG A N 1
ATOM 2984 C CA . ARG A 1 371 ? -12.996 -4.771 13.565 1.00 84.50 371 ARG A CA 1
ATOM 2985 C C . ARG A 1 371 ? -13.418 -4.569 12.102 1.00 84.50 371 ARG A C 1
ATOM 2987 O O . ARG A 1 371 ? -12.850 -5.176 11.199 1.00 84.50 371 ARG A O 1
ATOM 2994 N N . HIS A 1 372 ? -14.415 -3.718 11.849 1.00 87.19 372 HIS A N 1
ATOM 2995 C CA . HIS A 1 372 ? -14.861 -3.432 10.483 1.00 87.19 372 HIS A CA 1
ATOM 2996 C C . HIS A 1 372 ? -13.851 -2.581 9.719 1.00 87.19 372 HIS A C 1
ATOM 2998 O O . HIS A 1 372 ? -13.666 -2.815 8.530 1.00 87.19 372 HIS A O 1
ATOM 3004 N N . TRP A 1 373 ? -13.195 -1.641 10.399 1.00 89.75 373 TRP A N 1
ATOM 3005 C CA . TRP A 1 373 ? -12.128 -0.835 9.823 1.00 89.75 373 TRP A CA 1
ATOM 3006 C C . TRP A 1 373 ? -10.901 -1.688 9.479 1.00 89.75 373 TRP A C 1
ATOM 3008 O O . TRP A 1 373 ? -10.454 -1.666 8.338 1.00 89.75 373 TRP A O 1
ATOM 3018 N N . HIS A 1 374 ? -10.428 -2.530 10.405 1.00 87.12 374 HIS A N 1
ATOM 3019 C CA . HIS A 1 374 ? -9.296 -3.432 10.149 1.00 87.12 374 HIS A CA 1
ATOM 3020 C C . HIS A 1 374 ? -9.566 -4.363 8.968 1.00 87.12 374 HIS A C 1
ATOM 3022 O O . HIS A 1 374 ? -8.688 -4.556 8.136 1.00 87.12 374 HIS A O 1
ATOM 3028 N N . ARG A 1 375 ? -10.803 -4.860 8.833 1.00 85.50 375 ARG A N 1
ATOM 3029 C CA . ARG A 1 375 ? -11.222 -5.641 7.664 1.00 85.50 375 ARG A CA 1
ATOM 3030 C C . ARG A 1 375 ? -11.169 -4.842 6.358 1.00 85.50 375 ARG A C 1
ATOM 3032 O O . ARG A 1 375 ? -10.871 -5.419 5.320 1.00 85.50 375 ARG A O 1
ATOM 3039 N N . LEU A 1 376 ? -11.534 -3.560 6.372 1.00 88.25 376 LEU A N 1
ATOM 3040 C CA . LEU A 1 376 ? -11.440 -2.725 5.172 1.00 88.25 376 LEU A CA 1
ATOM 3041 C C . LEU A 1 376 ? -9.984 -2.526 4.756 1.00 88.25 376 LEU A C 1
ATOM 3043 O O . LEU A 1 376 ? -9.696 -2.679 3.574 1.00 88.25 376 LEU A O 1
ATOM 3047 N N . LEU A 1 377 ? -9.104 -2.241 5.721 1.00 87.62 377 LEU A N 1
ATOM 3048 C CA . LEU A 1 377 ? -7.669 -2.083 5.483 1.00 87.62 377 LEU A CA 1
ATOM 3049 C C . LEU A 1 377 ? -7.040 -3.363 4.926 1.00 87.62 377 LEU A C 1
ATOM 3051 O O . LEU A 1 377 ? -6.347 -3.319 3.917 1.00 87.62 377 LEU A O 1
ATOM 3055 N N . ASP A 1 378 ? -7.353 -4.502 5.539 1.00 84.69 378 ASP A N 1
ATOM 3056 C CA . ASP A 1 378 ? -6.920 -5.838 5.116 1.00 84.69 378 ASP A CA 1
ATOM 3057 C C . ASP A 1 378 ? -7.295 -6.126 3.650 1.00 84.69 378 ASP A C 1
ATOM 3059 O O . ASP A 1 378 ? -6.451 -6.462 2.826 1.00 84.69 378 ASP A O 1
ATOM 3063 N N . LEU A 1 379 ? -8.550 -5.853 3.277 1.00 85.12 379 LEU A N 1
ATOM 3064 C CA . LEU A 1 379 ? -9.030 -5.991 1.896 1.00 85.12 379 LEU A CA 1
ATOM 3065 C C . LEU A 1 379 ? -8.479 -4.932 0.933 1.00 85.12 379 LEU A C 1
ATOM 3067 O O . LEU A 1 379 ? -8.708 -5.040 -0.268 1.00 85.12 379 LEU A O 1
ATOM 3071 N N . SER A 1 380 ? -7.826 -3.890 1.443 1.00 87.69 380 SER A N 1
ATOM 3072 C CA . SER A 1 380 ? -7.246 -2.818 0.638 1.00 87.69 380 SER A CA 1
ATOM 3073 C C . SER A 1 380 ? -5.743 -2.962 0.430 1.00 87.69 380 SER A C 1
ATOM 3075 O O . SER A 1 380 ? -5.133 -2.062 -0.134 1.00 87.69 380 SER A O 1
ATOM 3077 N N . GLN A 1 381 ? -5.120 -4.052 0.873 1.00 86.25 381 GLN A N 1
ATOM 3078 C CA . GLN A 1 381 ? -3.688 -4.244 0.661 1.00 86.25 381 GLN A CA 1
ATOM 3079 C C . GLN A 1 381 ? -3.368 -4.432 -0.826 1.00 86.25 381 GLN A C 1
ATOM 3081 O O . GLN A 1 381 ? -4.028 -5.196 -1.536 1.00 86.25 381 GLN A O 1
ATOM 3086 N N . ILE A 1 382 ? -2.322 -3.753 -1.295 1.00 86.19 382 ILE A N 1
ATOM 3087 C CA . ILE A 1 382 ? -1.772 -3.961 -2.633 1.00 86.19 382 ILE A CA 1
ATOM 3088 C C . ILE A 1 382 ? -0.809 -5.148 -2.551 1.00 86.19 382 ILE A C 1
ATOM 3090 O O . ILE A 1 382 ? 0.130 -5.138 -1.761 1.00 86.19 382 ILE A O 1
ATOM 3094 N N . LYS A 1 383 ? -1.048 -6.183 -3.359 1.00 78.94 383 LYS A N 1
ATOM 3095 C CA . LYS A 1 383 ? -0.226 -7.407 -3.364 1.00 78.94 383 LYS A CA 1
ATOM 3096 C C . LYS A 1 383 ? 0.561 -7.614 -4.664 1.00 78.94 383 LYS A C 1
ATOM 3098 O O . LYS A 1 383 ? 1.608 -8.244 -4.641 1.00 78.94 383 LYS A O 1
ATOM 3103 N N . TRP A 1 384 ? 0.074 -7.081 -5.788 1.00 78.12 384 TRP A N 1
ATOM 3104 C CA . TRP A 1 384 ? 0.606 -7.385 -7.123 1.00 78.12 384 TRP A CA 1
ATOM 3105 C C . TRP A 1 384 ? 0.474 -6.180 -8.066 1.00 78.12 384 TRP A C 1
ATOM 3107 O O . TRP A 1 384 ? -0.487 -6.110 -8.836 1.00 78.12 384 TRP A O 1
ATOM 3117 N N . PRO A 1 385 ? 1.391 -5.194 -8.020 1.00 80.50 385 PRO A N 1
ATOM 3118 C CA . PRO A 1 385 ? 1.345 -4.063 -8.950 1.00 80.50 385 PRO A CA 1
ATOM 3119 C C . PRO A 1 385 ? 1.731 -4.452 -10.380 1.00 80.50 385 PRO A C 1
ATOM 3121 O O . PRO A 1 385 ? 1.259 -3.830 -11.330 1.00 80.50 385 PRO A O 1
ATOM 3124 N N . ILE A 1 386 ? 2.575 -5.476 -10.538 1.00 83.94 386 ILE A N 1
ATOM 3125 C CA . ILE A 1 386 ? 2.850 -6.141 -11.814 1.00 83.94 386 ILE A CA 1
ATOM 3126 C C . ILE A 1 386 ? 2.722 -7.654 -11.629 1.00 83.94 386 ILE A C 1
ATOM 3128 O O . ILE A 1 386 ? 2.769 -8.158 -10.509 1.00 83.94 386 ILE A O 1
ATOM 3132 N N . LEU A 1 387 ? 2.575 -8.372 -12.742 1.00 77.38 387 LEU A N 1
ATOM 3133 C CA . LEU A 1 387 ? 2.379 -9.825 -12.750 1.00 77.38 387 LEU A CA 1
ATOM 3134 C C . LEU A 1 387 ? 3.637 -10.611 -12.376 1.00 77.38 387 LEU A C 1
ATOM 3136 O O . LEU A 1 387 ? 3.546 -11.675 -11.775 1.00 77.38 387 LEU A O 1
ATOM 3140 N N . GLY A 1 388 ? 4.795 -10.106 -12.781 1.00 82.19 388 GLY A N 1
ATOM 3141 C CA . GLY A 1 388 ? 6.054 -10.811 -12.662 1.00 82.19 388 GLY A CA 1
ATOM 3142 C C . GLY A 1 388 ? 7.082 -10.276 -13.643 1.00 82.19 388 GLY A C 1
ATOM 3143 O O . GLY A 1 388 ? 6.839 -9.298 -14.355 1.00 82.19 388 GLY A O 1
ATOM 3144 N N . ILE A 1 389 ? 8.219 -10.951 -13.680 1.00 87.25 389 ILE A N 1
ATOM 3145 C CA . ILE A 1 389 ? 9.354 -10.655 -14.555 1.00 87.25 389 ILE A CA 1
ATOM 3146 C C . ILE A 1 389 ? 9.795 -11.926 -15.277 1.00 87.25 389 ILE A C 1
ATOM 3148 O O . ILE A 1 389 ? 9.470 -13.031 -14.845 1.00 87.25 389 ILE A O 1
ATOM 3152 N N . LEU A 1 390 ? 10.497 -11.773 -16.397 1.00 87.25 390 LEU A N 1
ATOM 3153 C CA . LEU A 1 390 ? 11.003 -12.908 -17.165 1.00 87.25 390 LEU A CA 1
ATOM 3154 C C . LEU A 1 390 ? 12.398 -13.298 -16.676 1.00 87.25 390 LEU A C 1
ATOM 3156 O O . LEU A 1 390 ? 13.291 -12.449 -16.648 1.00 87.25 390 LEU A O 1
ATOM 3160 N N . ASP A 1 391 ? 12.578 -14.571 -16.330 1.00 83.31 391 ASP A N 1
ATOM 3161 C CA . ASP A 1 391 ? 13.880 -15.131 -15.958 1.00 83.31 391 ASP A CA 1
ATOM 3162 C C . ASP A 1 391 ? 14.762 -15.438 -17.188 1.00 83.31 391 ASP A C 1
ATOM 3164 O O . ASP A 1 391 ? 14.366 -15.233 -18.341 1.00 83.31 391 ASP A O 1
ATOM 3168 N N . GLU A 1 392 ? 15.992 -15.910 -16.952 1.00 82.19 392 GLU A N 1
ATOM 3169 C CA . GLU A 1 392 ? 16.948 -16.286 -18.007 1.00 82.19 392 GLU A CA 1
ATOM 3170 C C . GLU A 1 392 ? 16.390 -17.334 -18.990 1.00 82.19 392 GLU A C 1
ATOM 3172 O O . GLU A 1 392 ? 16.773 -17.348 -20.163 1.00 82.19 392 GLU A O 1
ATOM 3177 N N . GLN A 1 393 ? 15.472 -18.189 -18.534 1.00 80.25 393 GLN A N 1
ATOM 3178 C CA . GLN A 1 393 ? 14.821 -19.238 -19.315 1.00 80.25 393 GLN A CA 1
ATOM 3179 C C . GLN A 1 393 ? 13.536 -18.750 -20.020 1.00 80.25 393 GLN A C 1
ATOM 3181 O O . GLN A 1 393 ? 12.903 -19.525 -20.737 1.00 80.25 393 GLN A O 1
ATOM 3186 N N . ASN A 1 394 ? 13.191 -17.461 -19.904 1.00 78.31 394 ASN A N 1
ATOM 3187 C CA . ASN A 1 394 ? 11.929 -16.844 -20.337 1.00 78.31 394 ASN A CA 1
ATOM 3188 C C . ASN A 1 394 ? 10.677 -17.373 -19.616 1.00 78.31 394 ASN A C 1
ATOM 3190 O O . ASN A 1 394 ? 9.568 -17.223 -20.136 1.00 78.31 394 ASN A O 1
ATOM 3194 N N . ASN A 1 395 ? 10.818 -17.953 -18.427 1.00 81.00 395 ASN A N 1
ATOM 3195 C CA . ASN A 1 395 ? 9.667 -18.246 -17.583 1.00 81.00 395 ASN A CA 1
ATOM 3196 C C . ASN A 1 395 ? 9.210 -16.974 -16.870 1.00 81.00 395 ASN A C 1
ATOM 3198 O O . ASN A 1 395 ? 10.010 -16.107 -16.509 1.00 81.00 395 ASN A O 1
ATOM 3202 N N . LEU A 1 396 ? 7.903 -16.873 -16.632 1.00 83.56 396 LEU A N 1
ATOM 3203 C CA . LEU A 1 396 ? 7.346 -15.781 -15.847 1.00 83.56 396 LEU A CA 1
ATOM 3204 C C . LEU A 1 396 ? 7.525 -16.082 -14.354 1.00 83.56 396 LEU A C 1
ATOM 3206 O O . LEU A 1 396 ? 6.798 -16.891 -13.768 1.00 83.56 396 LEU A O 1
ATOM 3210 N N . ASN A 1 397 ? 8.475 -15.396 -13.727 1.00 84.12 397 ASN A N 1
ATOM 3211 C CA . ASN A 1 397 ? 8.646 -15.400 -12.285 1.00 84.12 397 ASN A CA 1
ATOM 3212 C C . ASN A 1 397 ? 7.632 -14.440 -11.659 1.00 84.12 397 ASN A C 1
ATOM 3214 O O . ASN A 1 397 ? 7.689 -13.225 -11.857 1.00 84.12 397 ASN A O 1
ATOM 3218 N N . THR A 1 398 ? 6.697 -15.005 -10.903 1.00 80.44 398 THR A N 1
ATOM 3219 C CA . THR A 1 398 ? 5.625 -14.272 -10.229 1.00 80.44 398 THR A CA 1
ATOM 3220 C C . THR A 1 398 ? 5.871 -14.237 -8.726 1.00 80.44 398 THR A C 1
ATOM 3222 O O . THR A 1 398 ? 4.924 -14.173 -7.969 1.00 80.44 398 THR A O 1
ATOM 3225 N N . ASN A 1 399 ? 7.093 -14.378 -8.227 1.00 81.81 399 ASN A N 1
ATOM 3226 C CA . ASN A 1 399 ? 7.311 -14.239 -6.789 1.00 81.81 399 ASN A CA 1
ATOM 3227 C C . ASN A 1 399 ? 7.269 -12.757 -6.433 1.00 81.81 399 ASN A C 1
ATOM 3229 O O . ASN A 1 399 ? 7.980 -11.960 -7.043 1.00 81.81 399 ASN A O 1
ATOM 3233 N N . VAL A 1 400 ? 6.397 -12.382 -5.495 1.00 82.81 400 VAL A N 1
ATOM 3234 C CA . VAL A 1 400 ? 6.248 -10.994 -5.052 1.00 82.81 400 VAL A CA 1
ATOM 3235 C C . VAL A 1 400 ? 6.129 -10.931 -3.535 1.00 82.81 400 VAL A C 1
ATOM 3237 O O . VAL A 1 400 ? 5.219 -11.520 -2.955 1.00 82.81 400 VAL A O 1
ATOM 3240 N N . HIS A 1 401 ? 7.010 -10.158 -2.905 1.00 85.06 401 HIS A N 1
ATOM 3241 C CA . HIS A 1 401 ? 6.887 -9.751 -1.506 1.00 85.06 401 HIS A CA 1
ATOM 3242 C C . HIS A 1 401 ? 6.434 -8.291 -1.457 1.00 85.06 401 HIS A C 1
ATOM 3244 O O . HIS A 1 401 ? 7.071 -7.418 -2.044 1.00 85.06 401 HIS A O 1
ATOM 3250 N N . SER A 1 402 ? 5.303 -8.031 -0.801 1.00 85.75 402 SER A N 1
ATOM 3251 C CA . SER A 1 402 ? 4.625 -6.731 -0.844 1.00 85.75 402 SER A CA 1
ATOM 3252 C C . SER A 1 402 ? 4.605 -6.047 0.514 1.00 85.75 402 SER A C 1
ATOM 3254 O O . SER A 1 402 ? 4.052 -6.586 1.470 1.00 85.75 402 SER A O 1
ATOM 3256 N N . TYR A 1 403 ? 5.131 -4.825 0.542 1.00 87.50 403 TYR A N 1
ATOM 3257 C CA . TYR A 1 403 ? 5.255 -3.940 1.695 1.00 87.50 403 TYR A CA 1
ATOM 3258 C C . TYR A 1 403 ? 4.683 -2.559 1.340 1.00 87.50 403 TYR A C 1
ATOM 3260 O O . TYR A 1 403 ? 5.412 -1.594 1.094 1.00 87.50 403 TYR A O 1
ATOM 3268 N N . ASP A 1 404 ? 3.354 -2.480 1.270 1.00 86.62 404 ASP A N 1
ATOM 3269 C CA . ASP A 1 404 ? 2.572 -1.291 0.906 1.00 86.62 404 ASP A CA 1
ATOM 3270 C C . ASP A 1 404 ? 2.943 -0.639 -0.435 1.00 86.62 404 ASP A C 1
ATOM 3272 O O . ASP A 1 404 ? 2.377 -0.994 -1.462 1.00 86.62 404 ASP A O 1
ATOM 3276 N N . HIS A 1 405 ? 3.849 0.346 -0.430 1.00 91.19 405 HIS A N 1
ATOM 3277 C CA . HIS A 1 405 ? 4.323 1.053 -1.624 1.00 91.19 405 HIS A CA 1
ATOM 3278 C C . HIS A 1 405 ? 5.641 0.487 -2.172 1.00 91.19 405 HIS A C 1
ATOM 3280 O O . HIS A 1 405 ? 6.224 1.080 -3.085 1.00 91.19 405 HIS A O 1
ATOM 3286 N N . ILE A 1 406 ? 6.129 -0.621 -1.612 1.00 93.44 406 ILE A N 1
ATOM 3287 C CA . ILE A 1 406 ? 7.353 -1.303 -2.028 1.00 93.44 406 ILE A CA 1
ATOM 3288 C C . ILE A 1 406 ? 7.016 -2.759 -2.326 1.00 93.44 406 ILE A C 1
ATOM 3290 O O . ILE A 1 406 ? 6.503 -3.472 -1.468 1.00 93.44 406 ILE A O 1
ATOM 3294 N N . HIS A 1 407 ? 7.314 -3.214 -3.538 1.00 92.69 407 HIS A N 1
ATOM 3295 C CA . HIS A 1 407 ? 7.072 -4.594 -3.948 1.00 92.69 407 HIS A CA 1
ATOM 3296 C C . HIS A 1 407 ? 8.340 -5.187 -4.538 1.00 92.69 407 HIS A C 1
ATOM 3298 O O . HIS A 1 407 ? 8.862 -4.695 -5.538 1.00 92.69 407 HIS A O 1
ATOM 3304 N N . LEU A 1 408 ? 8.829 -6.244 -3.907 1.00 91.88 408 LEU A N 1
ATOM 3305 C CA . LEU A 1 408 ? 10.002 -6.991 -4.326 1.00 91.88 408 LEU A CA 1
ATOM 3306 C C . LEU A 1 408 ? 9.521 -8.087 -5.274 1.00 91.88 408 LEU A C 1
ATOM 3308 O O . LEU A 1 408 ? 8.755 -8.949 -4.857 1.00 91.88 408 LEU A O 1
ATOM 3312 N N . VAL A 1 409 ? 9.907 -8.025 -6.546 1.00 90.50 409 VAL A N 1
ATOM 3313 C CA . VAL A 1 409 ? 9.445 -8.947 -7.592 1.00 90.50 409 VAL A CA 1
ATOM 3314 C C . VAL A 1 409 ? 10.602 -9.797 -8.087 1.00 90.50 409 VAL A C 1
ATOM 3316 O O . VAL A 1 409 ? 11.680 -9.275 -8.359 1.00 90.50 409 VAL A O 1
ATOM 3319 N N . GLY A 1 410 ? 10.361 -11.093 -8.258 1.00 87.19 410 GLY A N 1
ATOM 3320 C CA . GLY A 1 410 ? 11.358 -12.071 -8.671 1.00 87.19 410 GLY A CA 1
ATOM 3321 C C . GLY A 1 410 ? 11.991 -12.802 -7.496 1.00 87.19 410 GLY A C 1
ATOM 3322 O O . GLY A 1 410 ? 11.460 -12.812 -6.387 1.00 87.19 410 GLY A O 1
ATOM 3323 N N . ALA A 1 411 ? 13.126 -13.448 -7.750 1.00 82.75 411 ALA A N 1
ATOM 3324 C CA . ALA A 1 411 ? 13.870 -14.167 -6.724 1.00 82.75 411 ALA A CA 1
ATOM 3325 C C . ALA A 1 411 ? 15.382 -13.980 -6.934 1.00 82.75 411 ALA A C 1
ATOM 3327 O O . ALA A 1 411 ? 15.902 -14.414 -7.965 1.00 82.75 411 ALA A O 1
ATOM 3328 N N . PRO A 1 412 ? 16.109 -13.367 -5.983 1.00 78.94 412 PRO A N 1
ATOM 3329 C CA . PRO A 1 412 ? 17.562 -13.306 -6.057 1.00 78.94 412 PRO A CA 1
ATOM 3330 C C . PRO A 1 412 ? 18.178 -14.698 -5.901 1.00 78.94 412 PRO A C 1
ATOM 3332 O O . PRO A 1 412 ? 17.661 -15.559 -5.180 1.00 78.94 412 PRO A O 1
ATOM 3335 N N . LYS A 1 413 ? 19.321 -14.924 -6.558 1.00 68.94 413 LYS A N 1
ATOM 3336 C CA . LYS A 1 413 ? 20.113 -16.148 -6.372 1.00 68.94 413 LYS A CA 1
ATOM 3337 C C . LYS A 1 413 ? 20.602 -16.167 -4.913 1.00 68.94 413 LYS A C 1
ATOM 3339 O O . LYS A 1 413 ? 21.273 -15.241 -4.473 1.00 68.94 413 LYS A O 1
ATOM 3344 N N . LYS A 1 414 ? 20.222 -17.199 -4.145 1.00 54.81 414 LYS A N 1
ATOM 3345 C CA . LYS A 1 414 ? 20.322 -17.284 -2.665 1.00 54.81 414 LYS A CA 1
ATOM 3346 C C . LYS A 1 414 ? 21.752 -17.261 -2.072 1.00 54.81 414 LYS A C 1
ATOM 3348 O O . LYS A 1 414 ? 21.908 -17.464 -0.873 1.00 54.81 414 LYS A O 1
ATOM 3353 N N . GLU A 1 415 ? 22.801 -17.031 -2.859 1.00 51.44 415 GLU A N 1
ATOM 3354 C CA . GLU A 1 415 ? 24.200 -17.130 -2.401 1.00 51.44 415 GLU A CA 1
ATOM 3355 C C . GLU A 1 415 ? 24.691 -15.906 -1.600 1.00 51.44 415 GLU A C 1
ATOM 3357 O O . GLU A 1 415 ? 25.752 -15.949 -0.977 1.00 51.44 415 GLU A O 1
ATOM 3362 N N . TYR A 1 416 ? 23.919 -14.819 -1.544 1.00 51.75 416 TYR A N 1
ATOM 3363 C CA . TYR A 1 416 ? 24.362 -13.548 -0.961 1.00 51.75 416 TYR A CA 1
ATOM 3364 C C . TYR A 1 416 ? 24.007 -13.405 0.527 1.00 51.75 416 TYR A C 1
ATOM 3366 O O . TYR A 1 416 ? 23.288 -12.502 0.939 1.00 51.75 416 TYR A O 1
ATOM 3374 N N . SER A 1 417 ? 24.561 -14.288 1.360 1.00 47.91 417 SER A N 1
ATOM 3375 C CA . SER A 1 417 ? 24.678 -14.076 2.811 1.00 47.91 417 SER A CA 1
ATOM 3376 C C . SER A 1 417 ? 26.097 -13.585 3.122 1.00 47.91 417 SER A C 1
ATOM 3378 O O . SER A 1 417 ? 26.937 -14.340 3.620 1.00 47.91 417 SER A O 1
ATOM 3380 N N . SER A 1 418 ? 26.402 -12.320 2.824 1.00 52.16 418 SER A N 1
ATOM 3381 C CA . SER A 1 418 ? 27.661 -11.729 3.293 1.00 52.16 418 SER A CA 1
ATOM 3382 C C . SER A 1 418 ? 27.540 -11.312 4.769 1.00 52.16 418 SER A C 1
ATOM 3384 O O . SER A 1 418 ? 26.453 -11.012 5.263 1.00 52.16 418 SER A O 1
ATOM 3386 N N . ILE A 1 419 ? 28.657 -11.266 5.502 1.00 49.94 419 ILE A N 1
ATOM 3387 C CA . ILE A 1 419 ? 28.699 -10.740 6.884 1.00 49.94 419 ILE A CA 1
ATOM 3388 C C . ILE A 1 419 ? 28.188 -9.288 6.928 1.00 49.94 419 ILE A C 1
ATOM 3390 O O . ILE A 1 419 ? 27.517 -8.898 7.881 1.00 49.94 419 ILE A O 1
ATOM 3394 N N . SER A 1 420 ? 28.432 -8.512 5.867 1.00 51.75 420 SER A N 1
ATOM 3395 C CA . SER A 1 420 ? 27.913 -7.152 5.696 1.00 51.75 420 SER A CA 1
ATOM 3396 C C . SER A 1 420 ? 26.385 -7.120 5.638 1.00 51.75 420 SER A C 1
ATOM 3398 O O . SER A 1 420 ? 25.778 -6.252 6.254 1.00 51.75 420 SER A O 1
ATOM 3400 N N . SER A 1 421 ? 25.755 -8.103 4.991 1.00 55.31 421 SER A N 1
ATOM 3401 C CA . SER A 1 421 ? 24.295 -8.234 4.899 1.00 55.31 421 SER A CA 1
ATOM 3402 C C . SER A 1 421 ? 23.652 -8.440 6.280 1.00 55.31 421 SER A C 1
ATOM 3404 O O . SER A 1 421 ? 22.621 -7.844 6.579 1.00 55.31 421 SER A O 1
ATOM 3406 N N . LYS A 1 422 ? 24.319 -9.181 7.179 1.00 56.56 422 LYS A N 1
ATOM 3407 C CA . LYS A 1 422 ? 23.894 -9.346 8.585 1.00 56.56 422 LYS A CA 1
ATOM 3408 C C . LYS A 1 422 ? 24.085 -8.092 9.446 1.00 56.56 422 LYS A C 1
ATOM 3410 O O . LYS A 1 422 ? 23.445 -7.985 10.480 1.00 56.56 422 LYS A O 1
ATOM 3415 N N . LEU A 1 423 ? 24.965 -7.165 9.057 1.00 56.59 423 LEU A N 1
ATOM 3416 C CA . LEU A 1 423 ? 25.165 -5.887 9.759 1.00 56.59 423 LEU A CA 1
ATOM 3417 C C . LEU A 1 423 ? 24.157 -4.811 9.323 1.00 56.59 423 LEU A C 1
ATOM 3419 O O . LEU A 1 423 ? 23.882 -3.892 10.094 1.00 56.59 423 LEU A O 1
ATOM 3423 N N . LEU A 1 424 ? 23.628 -4.913 8.097 1.00 55.22 424 LEU A N 1
ATOM 3424 C CA . LEU A 1 424 ? 22.564 -4.038 7.580 1.00 55.22 424 LEU A CA 1
ATOM 3425 C C . LEU A 1 424 ? 21.211 -4.370 8.230 1.00 55.22 424 LEU A C 1
ATOM 3427 O O . LEU A 1 424 ? 20.414 -3.468 8.502 1.00 55.22 424 LEU A O 1
ATOM 3431 N N . ILE A 1 425 ? 20.980 -5.654 8.520 1.00 54.28 425 ILE A N 1
ATOM 3432 C CA . ILE A 1 425 ? 19.843 -6.134 9.309 1.00 54.28 425 ILE A CA 1
ATOM 3433 C C . ILE A 1 425 ? 20.185 -5.935 10.789 1.00 54.28 425 ILE A C 1
ATOM 3435 O O . ILE A 1 425 ? 20.825 -6.774 11.420 1.00 54.28 425 ILE A O 1
ATOM 3439 N N . LYS A 1 426 ? 19.813 -4.780 11.345 1.00 53.12 426 LYS A N 1
ATOM 3440 C CA . LYS A 1 426 ? 19.919 -4.552 12.787 1.00 53.12 426 LYS A CA 1
ATOM 3441 C C . LYS A 1 426 ? 18.699 -5.137 13.483 1.00 53.12 426 LYS A C 1
ATOM 3443 O O . LYS A 1 426 ? 17.569 -4.773 13.175 1.00 53.12 426 LYS A O 1
ATOM 3448 N N . TYR A 1 427 ? 18.972 -5.992 14.457 1.00 47.91 427 TYR A N 1
ATOM 3449 C CA . TYR A 1 427 ? 18.031 -6.388 15.491 1.00 47.91 427 TYR A CA 1
ATOM 3450 C C . TYR A 1 427 ? 17.851 -5.180 16.401 1.00 47.91 427 TYR A C 1
ATOM 3452 O O . TYR A 1 427 ? 18.678 -4.935 17.279 1.00 47.91 427 TYR A O 1
ATOM 3460 N N . GLU A 1 428 ? 16.849 -4.353 16.136 1.00 46.28 428 GLU A N 1
ATOM 3461 C CA . GLU A 1 428 ? 16.416 -3.417 17.160 1.00 46.28 428 GLU A CA 1
ATOM 3462 C C . GLU A 1 428 ? 15.566 -4.212 18.147 1.00 46.28 428 GLU A C 1
ATOM 3464 O O . GLU A 1 428 ? 14.539 -4.785 17.780 1.00 46.28 428 GLU A O 1
ATOM 3469 N N . ASP A 1 429 ? 16.017 -4.274 19.402 1.00 41.84 429 ASP A N 1
ATOM 3470 C CA . ASP A 1 429 ? 15.139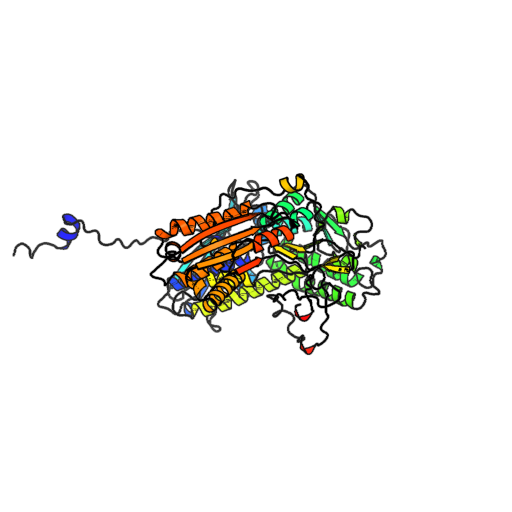 -4.548 20.534 1.00 41.84 429 ASP A CA 1
ATOM 3471 C C . ASP A 1 429 ? 14.139 -3.388 20.573 1.00 41.84 429 ASP A C 1
ATOM 3473 O O . ASP A 1 429 ? 14.343 -2.392 21.264 1.00 41.84 429 ASP A O 1
ATOM 3477 N N . SER A 1 430 ? 13.101 -3.442 19.740 1.00 46.03 430 SER A N 1
ATOM 3478 C CA . SER A 1 430 ? 12.041 -2.448 19.786 1.00 46.03 430 SER A CA 1
ATOM 3479 C C . SER A 1 430 ? 11.400 -2.567 21.169 1.00 46.03 430 SER A C 1
ATOM 3481 O O . SER A 1 430 ? 10.712 -3.552 21.449 1.00 46.03 430 SER A O 1
ATOM 3483 N N . GLU A 1 431 ? 11.650 -1.585 22.033 1.00 46.59 431 GLU A N 1
ATOM 3484 C CA . GLU A 1 431 ? 11.082 -1.490 23.386 1.00 46.59 431 GLU A CA 1
ATOM 3485 C C . GLU A 1 431 ? 9.548 -1.315 23.373 1.00 46.59 431 GLU A C 1
ATOM 3487 O O . GLU A 1 431 ? 8.919 -1.262 24.428 1.00 46.59 431 GLU A O 1
ATOM 3492 N N . ASP A 1 432 ? 8.930 -1.223 22.192 1.00 55.56 432 ASP A N 1
ATOM 3493 C CA . ASP A 1 432 ? 7.488 -1.084 22.038 1.00 55.56 432 ASP A CA 1
ATOM 3494 C C . ASP A 1 432 ? 6.760 -2.414 22.297 1.00 55.56 432 ASP A C 1
ATOM 3496 O O . ASP A 1 432 ? 6.856 -3.386 21.538 1.00 55.56 432 ASP A O 1
ATOM 3500 N N . ASP A 1 433 ? 5.979 -2.446 23.375 1.00 67.81 433 ASP A N 1
ATOM 3501 C CA . ASP A 1 433 ? 5.101 -3.563 23.715 1.00 67.81 433 ASP A CA 1
ATOM 3502 C C . ASP A 1 433 ? 4.015 -3.766 22.644 1.00 67.81 433 ASP A C 1
ATOM 3504 O O . ASP A 1 433 ? 3.242 -2.854 22.332 1.00 67.81 433 ASP A O 1
ATOM 3508 N N . ILE A 1 434 ? 3.873 -5.000 22.146 1.00 75.88 434 ILE A N 1
ATOM 3509 C CA . ILE A 1 434 ? 2.792 -5.358 21.218 1.00 75.88 434 ILE A CA 1
ATOM 3510 C C . ILE A 1 434 ? 1.443 -5.181 21.934 1.00 75.88 434 ILE A C 1
ATOM 3512 O O . ILE A 1 434 ? 1.130 -5.824 22.952 1.00 75.88 434 ILE A O 1
ATOM 3516 N N . THR A 1 435 ? 0.608 -4.294 21.391 1.00 78.00 435 THR A N 1
ATOM 3517 C CA . THR A 1 435 ? -0.694 -3.984 21.991 1.00 78.00 435 THR A CA 1
ATOM 3518 C C . THR A 1 435 ? -1.678 -5.142 21.812 1.00 78.00 435 THR A C 1
ATOM 3520 O O . THR A 1 435 ? -1.597 -5.918 20.863 1.00 78.00 435 THR A O 1
ATOM 3523 N N . GLY A 1 436 ? -2.667 -5.268 22.705 1.00 75.50 436 GLY A N 1
ATOM 3524 C CA . GLY A 1 436 ? -3.692 -6.314 22.572 1.00 75.50 436 GLY A CA 1
ATOM 3525 C C . GLY A 1 436 ? -4.524 -6.199 21.285 1.00 75.50 436 GLY A C 1
ATOM 3526 O O . GLY A 1 436 ? -4.906 -7.216 20.713 1.00 75.50 436 GLY A O 1
ATOM 3527 N N . ASP A 1 437 ? -4.773 -4.977 20.807 1.00 75.38 437 ASP A N 1
ATOM 3528 C CA . ASP A 1 437 ? -5.519 -4.742 19.562 1.00 75.38 437 ASP A CA 1
ATOM 3529 C C . ASP A 1 437 ? -4.721 -5.163 18.316 1.00 75.38 437 ASP A C 1
ATOM 3531 O O . ASP A 1 437 ? -5.314 -5.574 17.316 1.00 75.38 437 ASP A O 1
ATOM 3535 N N . GLU A 1 438 ? -3.393 -5.074 18.381 1.00 78.50 438 GLU A N 1
ATOM 3536 C CA . GLU A 1 438 ? -2.471 -5.515 17.336 1.00 78.50 438 GLU A CA 1
ATOM 3537 C C . GLU A 1 438 ? -2.273 -7.032 17.362 1.00 78.50 438 GLU A C 1
ATOM 3539 O O . GLU A 1 438 ? -2.428 -7.698 16.339 1.00 78.50 438 GLU A O 1
ATOM 3544 N N . LEU A 1 439 ? -2.040 -7.592 18.551 1.00 83.75 439 LEU A N 1
ATOM 3545 C CA . LEU A 1 439 ? -1.872 -9.027 18.758 1.00 83.75 439 LEU A CA 1
ATOM 3546 C C . LEU A 1 439 ? -3.082 -9.823 18.255 1.00 83.75 439 LEU A C 1
ATOM 3548 O O . LEU A 1 439 ? -2.943 -10.773 17.483 1.00 83.75 439 LEU A O 1
ATOM 3552 N N . PHE A 1 440 ? -4.283 -9.389 18.639 1.00 85.50 440 PHE A N 1
ATOM 3553 C CA . PHE A 1 440 ? -5.545 -10.043 18.287 1.00 85.50 440 PHE A CA 1
ATOM 3554 C C . PHE A 1 440 ? -6.244 -9.369 17.102 1.00 85.50 440 PHE A C 1
ATOM 3556 O O . PHE A 1 440 ? -7.469 -9.465 16.948 1.00 85.50 440 PHE A O 1
ATOM 3563 N N . ARG A 1 441 ? -5.485 -8.663 16.251 1.00 81.56 441 ARG A N 1
ATOM 3564 C CA . ARG A 1 441 ? -6.027 -8.041 15.044 1.00 81.56 441 ARG A CA 1
ATOM 3565 C C . ARG A 1 441 ? -6.680 -9.105 14.168 1.00 81.56 441 ARG A C 1
ATOM 3567 O O . ARG A 1 441 ? -6.082 -10.114 13.805 1.00 81.56 441 ARG A O 1
ATOM 3574 N N . GLU A 1 442 ? -7.930 -8.854 13.799 1.00 79.94 442 GLU A N 1
ATOM 3575 C CA . GLU A 1 442 ? -8.677 -9.779 12.960 1.00 79.94 442 GLU A CA 1
ATOM 3576 C C . GLU A 1 442 ? -8.362 -9.569 11.470 1.00 79.94 442 GLU A C 1
ATOM 3578 O O . GLU A 1 442 ? -8.748 -8.553 10.887 1.00 79.94 442 GLU A O 1
ATOM 3583 N N . THR A 1 443 ? -7.740 -10.573 10.853 1.00 85.00 443 THR A N 1
ATOM 3584 C CA . THR A 1 443 ? -7.373 -10.626 9.426 1.00 85.00 443 THR A CA 1
ATOM 3585 C C . THR A 1 443 ? -8.233 -11.640 8.655 1.00 85.00 443 THR A C 1
ATOM 3587 O O . THR A 1 443 ? -8.970 -12.434 9.259 1.00 85.00 443 THR A O 1
ATOM 3590 N N . GLN A 1 444 ? -8.224 -11.605 7.315 1.00 82.56 444 GLN A N 1
ATOM 3591 C CA . GLN A 1 444 ? -8.894 -12.633 6.503 1.00 82.56 444 GLN A CA 1
ATOM 3592 C C . GLN A 1 444 ? -8.256 -14.012 6.711 1.00 82.56 444 GLN A C 1
ATOM 3594 O O . GLN A 1 444 ? -8.996 -14.985 6.880 1.00 82.56 444 GLN A O 1
ATOM 3599 N N . GLU A 1 445 ? -6.926 -14.105 6.772 1.00 83.25 445 GLU A N 1
ATOM 3600 C CA . GLU A 1 445 ? -6.224 -15.362 7.043 1.00 83.25 445 GLU A CA 1
ATOM 3601 C C . GLU A 1 445 ? -6.579 -15.895 8.435 1.00 83.25 445 GLU A C 1
ATOM 3603 O O . GLU A 1 445 ? -6.941 -17.063 8.571 1.00 83.25 445 GLU A O 1
ATOM 3608 N N . GLY A 1 446 ? -6.602 -15.034 9.461 1.00 86.56 446 GLY A N 1
ATOM 3609 C CA . GLY A 1 446 ? -7.001 -15.428 10.815 1.00 86.56 446 GLY A CA 1
ATOM 3610 C C . GLY A 1 446 ? -8.437 -15.966 10.884 1.00 86.56 446 GLY A C 1
ATOM 3611 O O . GLY A 1 446 ? -8.710 -16.941 11.586 1.00 86.56 446 GLY A O 1
ATOM 3612 N N . LYS A 1 447 ? -9.369 -15.407 10.095 1.00 87.62 447 LYS A N 1
ATOM 3613 C CA . LYS A 1 447 ? -10.738 -15.948 9.964 1.00 87.62 447 LYS A CA 1
ATOM 3614 C C . LYS A 1 447 ? -10.772 -17.318 9.315 1.00 87.62 447 LYS A C 1
ATOM 3616 O O . LYS A 1 447 ? -11.590 -18.147 9.717 1.00 87.62 447 LYS A O 1
ATOM 3621 N N . LEU A 1 448 ? -9.952 -17.526 8.289 1.00 89.50 448 LEU A N 1
ATOM 3622 C CA . LEU A 1 448 ? -9.864 -18.808 7.608 1.00 89.50 448 LEU A CA 1
ATOM 3623 C C . LEU A 1 448 ? -9.320 -19.871 8.564 1.00 89.50 448 LEU A C 1
ATOM 3625 O O . LEU A 1 448 ? -9.950 -20.915 8.701 1.00 89.50 448 LEU A O 1
ATOM 3629 N N . ILE A 1 449 ? -8.242 -19.558 9.291 1.00 91.62 449 ILE A N 1
ATOM 3630 C CA . ILE A 1 449 ? -7.670 -20.417 10.337 1.00 91.62 449 ILE A CA 1
ATOM 3631 C C . ILE A 1 449 ? -8.746 -20.773 11.360 1.00 91.62 449 ILE A C 1
ATOM 3633 O O . ILE A 1 449 ? -9.062 -21.948 11.526 1.00 91.62 449 ILE A O 1
ATOM 3637 N N . LYS A 1 450 ? -9.403 -19.771 11.960 1.00 93.88 450 LYS A N 1
ATOM 3638 C CA . LYS A 1 450 ? -10.506 -19.992 12.905 1.00 93.88 450 LYS A CA 1
ATOM 3639 C C . LYS A 1 450 ? -11.572 -20.932 12.342 1.00 93.88 450 LYS A C 1
ATOM 3641 O O . LYS A 1 450 ? -12.034 -21.835 13.033 1.00 93.88 450 LYS A O 1
ATOM 3646 N N . ARG A 1 451 ? -12.007 -20.699 11.102 1.00 93.12 451 ARG A N 1
ATOM 3647 C CA . ARG A 1 451 ? -13.069 -21.492 10.480 1.00 93.12 451 ARG A CA 1
ATOM 3648 C C . ARG A 1 451 ? -12.641 -22.937 10.248 1.00 93.12 451 ARG A C 1
ATOM 3650 O O . ARG A 1 451 ? -13.435 -23.824 10.533 1.00 93.12 451 ARG A O 1
ATOM 3657 N N . ILE A 1 452 ? -11.407 -23.164 9.799 1.00 93.19 452 ILE A N 1
ATOM 3658 C CA . ILE A 1 452 ? -10.834 -24.505 9.635 1.00 93.19 452 ILE A CA 1
ATOM 3659 C C . ILE A 1 452 ? -10.817 -25.242 10.980 1.00 93.19 452 ILE A C 1
ATOM 3661 O O . ILE A 1 452 ? -11.278 -26.377 11.046 1.00 93.19 452 ILE A O 1
ATOM 3665 N N . LEU A 1 453 ? -10.380 -24.582 12.059 1.00 93.50 453 LEU A N 1
ATOM 3666 C CA . LEU A 1 453 ? -10.369 -25.171 13.404 1.00 93.50 453 LEU A CA 1
ATOM 3667 C C . LEU A 1 453 ? -11.781 -25.542 13.889 1.00 93.50 453 LEU A C 1
ATOM 3669 O O . LEU A 1 453 ? -12.001 -26.643 14.393 1.00 93.50 453 LEU A O 1
ATOM 3673 N N . LEU A 1 454 ? -12.761 -24.651 13.696 1.00 92.62 454 LEU A N 1
ATOM 3674 C CA . LEU A 1 454 ? -14.160 -24.919 14.052 1.00 92.62 454 LEU A CA 1
ATOM 3675 C C . LEU A 1 454 ? -14.760 -26.061 13.227 1.00 92.62 454 LEU A C 1
ATOM 3677 O O . LEU A 1 454 ? -15.488 -26.891 13.767 1.00 92.62 454 LEU A O 1
ATOM 3681 N N . ASP A 1 455 ? -14.492 -26.096 11.923 1.00 92.50 455 ASP A N 1
ATOM 3682 C CA . ASP A 1 455 ? -15.019 -27.134 11.040 1.00 92.50 455 ASP A CA 1
ATOM 3683 C C . ASP A 1 455 ? -14.366 -28.496 11.342 1.00 92.50 455 ASP A C 1
ATOM 3685 O O . ASP A 1 455 ? -15.071 -29.504 11.352 1.00 92.50 455 ASP A O 1
ATOM 3689 N N . TYR A 1 456 ? -13.085 -28.531 11.726 1.00 93.38 456 TYR A N 1
ATOM 3690 C CA . TYR A 1 456 ? -12.442 -29.744 12.242 1.00 93.38 456 TYR A CA 1
ATOM 3691 C C . TYR A 1 456 ? -13.102 -30.243 13.533 1.00 93.38 456 TYR A C 1
ATOM 3693 O O . TYR A 1 456 ? -13.477 -31.409 13.605 1.00 93.38 456 TYR A O 1
ATOM 3701 N N . CYS A 1 457 ? -13.354 -29.370 14.517 1.00 90.06 457 CYS A N 1
ATOM 3702 C CA . CYS A 1 457 ? -14.016 -29.763 15.772 1.00 90.06 457 CYS A CA 1
ATOM 3703 C C . CYS A 1 457 ? -15.447 -30.289 15.568 1.00 90.06 457 CYS A C 1
ATOM 3705 O O . CYS A 1 457 ? -15.920 -31.138 16.326 1.00 90.06 457 CYS A O 1
ATOM 3707 N N . LYS A 1 458 ? -16.152 -29.808 14.534 1.00 90.31 458 LYS A N 1
ATOM 3708 C CA . LYS A 1 458 ? -17.472 -30.341 14.155 1.00 90.31 458 LYS A CA 1
ATOM 3709 C C . LYS A 1 458 ? -17.383 -31.742 13.556 1.00 90.31 458 LYS A C 1
ATOM 3711 O O . LYS A 1 458 ? -18.292 -32.540 13.765 1.00 90.31 458 LYS A O 1
ATOM 3716 N N . LEU A 1 459 ? -16.333 -32.017 12.784 1.00 92.62 459 LEU A N 1
ATOM 3717 C CA . LEU A 1 459 ? -16.108 -33.316 12.148 1.00 92.62 459 LEU A CA 1
ATOM 3718 C C . LEU A 1 459 ? -15.534 -34.347 13.129 1.00 92.62 459 LEU A C 1
ATOM 3720 O O . LEU A 1 459 ? -15.848 -35.530 13.023 1.00 92.62 459 LEU A O 1
ATOM 3724 N N . HIS A 1 460 ? -14.737 -33.893 14.096 1.00 90.38 460 HIS A N 1
ATOM 3725 C CA . HIS A 1 460 ? -13.985 -34.722 15.030 1.00 90.38 460 HIS A CA 1
ATOM 3726 C C . HIS A 1 460 ? -14.386 -34.406 16.478 1.00 90.38 460 HIS A C 1
ATOM 3728 O O . HIS A 1 460 ? -13.816 -33.504 17.091 1.00 90.38 460 HIS A O 1
ATOM 3734 N N . PRO A 1 461 ? -15.342 -35.153 17.068 1.00 85.38 461 PRO A N 1
ATOM 3735 C CA . PRO A 1 461 ? -15.852 -34.862 18.405 1.00 85.38 461 PRO A CA 1
ATOM 3736 C C . PRO A 1 461 ? -14.789 -34.831 19.506 1.00 85.38 461 PRO A C 1
ATOM 3738 O O . PRO A 1 461 ? -14.937 -34.040 20.430 1.00 85.38 461 PRO A O 1
ATOM 3741 N N . TYR A 1 462 ? -13.719 -35.629 19.400 1.00 86.25 462 TYR A N 1
ATOM 3742 C CA . TYR A 1 462 ? -12.609 -35.630 20.364 1.00 86.25 462 TYR A CA 1
ATOM 3743 C C . TYR A 1 462 ? -11.832 -34.306 20.382 1.00 86.25 462 TYR A C 1
ATOM 3745 O O . TYR A 1 462 ? -11.322 -33.913 21.425 1.00 86.25 462 TYR A O 1
ATOM 3753 N N . ALA A 1 463 ? -11.798 -33.574 19.260 1.00 87.50 463 ALA A N 1
ATOM 3754 C CA . ALA A 1 463 ? -11.119 -32.282 19.164 1.00 87.50 463 ALA A CA 1
ATOM 3755 C C . ALA A 1 463 ? -11.828 -31.184 19.978 1.00 87.50 463 ALA A C 1
ATOM 3757 O O . ALA A 1 463 ? -11.315 -30.077 20.165 1.00 87.50 463 ALA A O 1
ATOM 3758 N N . ASN A 1 464 ? -13.026 -31.499 20.488 1.00 84.19 464 ASN A N 1
ATOM 3759 C CA . ASN A 1 464 ? -13.690 -30.672 21.470 1.00 84.19 464 ASN A CA 1
ATOM 3760 C C . ASN A 1 464 ? -12.999 -30.728 22.830 1.00 84.19 464 ASN A C 1
ATOM 3762 O O . ASN A 1 464 ? -13.163 -29.757 23.541 1.00 84.19 464 ASN A O 1
ATOM 3766 N N . ASP A 1 465 ? -12.235 -31.747 23.213 1.00 86.25 465 ASP A N 1
ATOM 3767 C CA . ASP A 1 465 ? -11.537 -31.745 24.513 1.00 86.25 465 ASP A CA 1
ATOM 3768 C C . ASP A 1 465 ? -10.152 -31.090 24.425 1.00 86.25 465 ASP A C 1
ATOM 3770 O O . ASP A 1 465 ? -9.691 -30.437 25.364 1.00 86.25 465 ASP A O 1
ATOM 3774 N N . GLY A 1 466 ? -9.526 -31.181 23.258 1.00 90.06 466 GLY A N 1
ATOM 3775 C CA . GLY A 1 466 ? -8.300 -30.471 22.946 1.00 90.06 466 GLY A CA 1
ATOM 3776 C C . GLY A 1 466 ? -7.877 -30.677 21.501 1.00 90.06 466 GLY A C 1
ATOM 3777 O O . GLY A 1 466 ? -8.407 -31.550 20.820 1.00 90.06 466 GLY A O 1
ATOM 3778 N N . ILE A 1 467 ? -6.939 -29.862 21.031 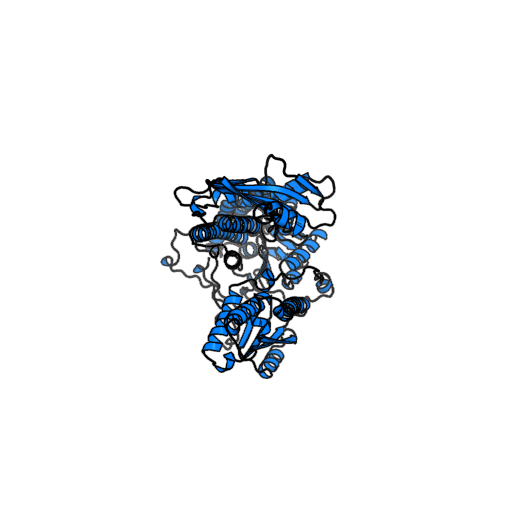1.00 93.50 467 ILE A N 1
ATOM 3779 C CA . ILE A 1 467 ? -6.431 -29.919 19.660 1.00 93.50 467 ILE A CA 1
ATOM 3780 C C . ILE A 1 467 ? -4.920 -29.683 19.620 1.00 93.50 467 ILE A C 1
ATOM 3782 O O . ILE A 1 467 ? -4.392 -28.814 20.320 1.00 93.50 467 ILE A O 1
ATOM 3786 N N . SER A 1 468 ? -4.227 -30.441 18.771 1.00 93.88 468 SER A N 1
ATOM 3787 C CA . SER A 1 468 ? -2.807 -30.270 18.468 1.00 93.88 468 SER A CA 1
ATOM 3788 C C . SER A 1 468 ? -2.625 -29.660 17.081 1.00 93.88 468 SER A C 1
ATOM 3790 O O . SER A 1 468 ? -2.883 -30.285 16.055 1.00 93.88 468 SER A O 1
ATOM 3792 N N . ILE A 1 469 ? -2.191 -28.408 17.042 1.00 94.44 469 ILE A N 1
ATOM 3793 C CA . ILE A 1 469 ? -1.987 -27.625 15.830 1.00 94.44 469 ILE A CA 1
ATOM 3794 C C . ILE A 1 469 ? -0.491 -27.553 15.535 1.00 94.44 469 ILE A C 1
ATOM 3796 O O . ILE A 1 469 ? 0.308 -27.178 16.386 1.00 94.44 469 ILE A O 1
ATOM 3800 N N . GLY A 1 470 ? -0.104 -27.843 14.301 1.00 92.00 470 GLY A N 1
ATOM 3801 C CA . GLY A 1 470 ? 1.190 -27.459 13.762 1.00 92.00 470 GLY A CA 1
ATOM 3802 C C . GLY A 1 470 ? 1.060 -26.233 12.867 1.00 92.00 470 GLY A C 1
ATOM 3803 O O . GLY A 1 470 ? 0.058 -26.069 12.165 1.00 92.00 470 GLY A O 1
ATOM 3804 N N . ALA A 1 471 ? 2.086 -25.393 12.830 1.00 90.38 471 ALA A N 1
ATOM 3805 C CA . ALA A 1 471 ? 2.188 -24.337 11.834 1.00 90.38 471 ALA A CA 1
ATOM 3806 C C . ALA A 1 471 ? 3.621 -24.209 11.323 1.00 90.38 471 ALA A C 1
ATOM 3808 O O . ALA A 1 471 ? 4.548 -24.016 12.104 1.00 90.38 471 ALA A O 1
ATOM 3809 N N . TYR A 1 472 ? 3.786 -24.298 10.007 1.00 86.62 472 TYR A N 1
ATOM 3810 C CA . TYR A 1 472 ? 4.982 -23.836 9.321 1.00 86.62 472 TYR A CA 1
ATOM 3811 C C . TYR A 1 472 ? 4.862 -22.334 9.091 1.00 86.62 472 TYR A C 1
ATOM 3813 O O . TYR A 1 472 ? 3.914 -21.905 8.433 1.00 86.62 472 TYR A O 1
ATOM 3821 N N . CYS A 1 473 ? 5.795 -21.560 9.637 1.00 75.12 473 CYS A N 1
ATOM 3822 C CA . CYS A 1 473 ? 5.784 -20.104 9.634 1.00 75.12 473 CYS A CA 1
ATOM 3823 C C . CYS A 1 473 ? 6.927 -19.547 8.776 1.00 75.12 473 CYS A C 1
ATOM 3825 O O . CYS A 1 473 ? 7.970 -19.181 9.304 1.00 75.12 473 CYS A O 1
ATOM 3827 N N . GLY A 1 474 ? 6.700 -19.408 7.466 1.00 66.25 474 GLY A N 1
ATOM 3828 C CA . GLY A 1 474 ? 7.598 -18.668 6.562 1.00 66.25 474 GLY A CA 1
ATOM 3829 C C . GLY A 1 474 ? 7.306 -17.158 6.507 1.00 66.25 474 GLY A C 1
ATOM 3830 O O . GLY A 1 474 ? 7.450 -16.534 5.457 1.00 66.25 474 GLY A O 1
ATOM 3831 N N . GLY A 1 475 ? 6.745 -16.567 7.567 1.00 69.44 475 GLY A N 1
ATOM 3832 C CA . GLY A 1 475 ? 6.268 -15.179 7.562 1.00 69.44 475 GLY A CA 1
ATOM 3833 C C . GLY A 1 475 ? 5.570 -14.751 8.862 1.00 69.44 475 GLY A C 1
ATOM 3834 O O . GLY A 1 475 ? 5.664 -15.460 9.866 1.00 69.44 475 GLY A O 1
ATOM 3835 N N . PRO A 1 476 ? 4.849 -13.609 8.865 1.00 72.38 476 PRO A N 1
ATOM 3836 C CA . PRO A 1 476 ? 4.312 -13.002 10.084 1.00 72.38 476 PRO A CA 1
ATOM 3837 C C . PRO A 1 476 ? 3.249 -13.873 10.773 1.00 72.38 476 PRO A C 1
ATOM 3839 O O . PRO A 1 476 ? 2.201 -14.192 10.204 1.00 72.38 476 PRO A O 1
ATOM 3842 N N . ILE A 1 477 ? 3.484 -14.195 12.049 1.00 85.00 477 ILE A N 1
ATOM 3843 C CA . ILE A 1 477 ? 2.669 -15.130 12.847 1.00 85.00 477 ILE A CA 1
ATOM 3844 C C . ILE A 1 477 ? 1.365 -14.524 13.403 1.00 85.00 477 ILE A C 1
ATOM 3846 O O . ILE A 1 477 ? 0.477 -15.261 13.832 1.00 85.00 477 ILE A O 1
ATOM 3850 N N . GLN A 1 478 ? 1.200 -13.196 13.364 1.00 87.56 478 GLN A N 1
ATOM 3851 C CA . GLN A 1 478 ? 0.048 -12.482 13.945 1.00 87.56 478 GLN A CA 1
ATOM 3852 C C . GLN A 1 478 ? -1.307 -13.096 13.542 1.00 87.56 478 GLN A C 1
ATOM 3854 O O . GLN A 1 478 ? -2.177 -13.312 14.383 1.00 87.56 478 GLN A O 1
ATOM 3859 N N . HIS A 1 479 ? -1.466 -13.453 12.268 1.00 87.12 479 HIS A N 1
ATOM 3860 C CA . HIS A 1 479 ? -2.688 -14.022 11.700 1.00 87.12 479 HIS A CA 1
ATOM 3861 C C . HIS A 1 479 ? -3.050 -15.378 12.330 1.00 87.12 479 HIS A C 1
ATOM 3863 O O . HIS A 1 479 ? -4.228 -15.659 12.563 1.00 87.12 479 HIS A O 1
ATOM 3869 N N . LEU A 1 480 ? -2.039 -16.201 12.637 1.00 89.00 480 LEU A N 1
ATOM 3870 C CA . LEU A 1 480 ? -2.202 -17.480 13.327 1.00 89.00 480 LEU A CA 1
ATOM 3871 C C . LEU A 1 480 ? -2.648 -17.252 14.773 1.00 89.00 480 LEU A C 1
ATOM 3873 O O . LEU A 1 480 ? -3.641 -17.839 15.198 1.00 89.00 480 LEU A O 1
ATOM 3877 N N . ILE A 1 481 ? -1.974 -16.347 15.490 1.00 90.94 481 ILE A N 1
ATOM 3878 C CA . ILE A 1 481 ? -2.303 -15.991 16.879 1.00 90.94 481 ILE A CA 1
ATOM 3879 C C . ILE A 1 481 ? -3.735 -15.451 16.977 1.00 90.94 481 ILE A C 1
ATOM 3881 O O . ILE A 1 481 ? -4.539 -15.968 17.752 1.00 90.94 481 ILE A O 1
ATOM 3885 N N . GLY A 1 482 ? -4.092 -14.462 16.153 1.00 88.62 482 GLY A N 1
ATOM 3886 C CA . GLY A 1 482 ? -5.436 -13.883 16.131 1.00 88.62 482 GLY A CA 1
ATOM 3887 C C . GLY A 1 482 ? -6.520 -14.888 15.721 1.00 88.62 482 GLY A C 1
ATOM 3888 O O . GLY A 1 482 ? -7.635 -14.848 16.244 1.00 88.62 482 GLY A O 1
ATOM 3889 N N . GLY A 1 483 ? -6.203 -15.823 14.817 1.00 90.31 483 GLY A N 1
ATOM 3890 C CA . GLY A 1 483 ? -7.105 -16.908 14.425 1.00 90.31 483 GLY A CA 1
ATOM 3891 C C . GLY A 1 483 ? -7.363 -17.911 15.553 1.00 90.31 483 GLY A C 1
ATOM 3892 O O . GLY A 1 483 ? -8.518 -18.269 15.796 1.00 90.31 483 GLY A O 1
ATOM 3893 N N . ILE A 1 484 ? -6.309 -18.325 16.265 1.00 91.75 484 ILE A N 1
ATOM 3894 C CA . ILE A 1 484 ? -6.398 -19.236 17.415 1.00 91.75 484 ILE A CA 1
ATOM 3895 C C . ILE A 1 484 ? -7.118 -18.565 18.590 1.00 91.75 484 ILE A C 1
ATOM 3897 O O . ILE A 1 484 ? -8.024 -19.168 19.159 1.00 91.75 484 ILE A O 1
ATOM 3901 N N . ASP A 1 485 ? -6.795 -17.311 18.921 1.00 91.31 485 ASP A N 1
ATOM 3902 C CA . ASP A 1 485 ? -7.495 -16.544 19.963 1.00 91.31 485 ASP A CA 1
ATOM 3903 C C . ASP A 1 485 ? -9.004 -16.486 19.686 1.00 91.31 485 ASP A C 1
ATOM 3905 O O . ASP A 1 485 ? -9.825 -16.844 20.534 1.00 91.31 485 ASP A O 1
ATOM 3909 N N . ALA A 1 486 ? -9.379 -16.129 18.456 1.00 89.31 486 ALA A N 1
ATOM 3910 C CA . ALA A 1 486 ? -10.775 -16.037 18.062 1.00 89.31 486 ALA A CA 1
ATOM 3911 C C . ALA A 1 486 ? -11.484 -17.405 18.019 1.00 89.31 486 ALA A C 1
ATOM 3913 O O . ALA A 1 486 ? -12.716 -17.445 18.132 1.00 89.31 486 ALA A O 1
ATOM 3914 N N . PHE A 1 487 ? -10.745 -18.502 17.826 1.00 91.94 487 PHE A N 1
ATOM 3915 C CA . PHE A 1 487 ? -11.236 -19.874 17.963 1.00 91.94 487 PHE A CA 1
ATOM 3916 C C . PHE A 1 487 ? -11.473 -20.228 19.436 1.00 91.94 487 PHE A C 1
ATOM 3918 O O . PHE A 1 487 ? -12.590 -20.605 19.785 1.00 91.94 487 PHE A O 1
ATOM 3925 N N . LEU A 1 488 ? -10.487 -20.025 20.314 1.00 89.94 488 LEU A N 1
ATOM 3926 C CA . LEU A 1 488 ? -10.606 -20.297 21.751 1.00 89.94 488 LEU A CA 1
ATOM 3927 C C . LEU A 1 488 ? -11.749 -19.497 22.386 1.00 89.94 488 LEU A C 1
ATOM 3929 O O . LEU A 1 488 ? -12.545 -20.044 23.150 1.00 89.94 488 LEU A O 1
ATOM 3933 N N . ALA A 1 489 ? -11.892 -18.224 22.017 1.00 88.50 489 ALA A N 1
ATOM 3934 C CA . ALA A 1 489 ? -12.981 -17.377 22.491 1.00 88.50 489 ALA A CA 1
ATOM 3935 C C . ALA A 1 489 ? -14.375 -17.927 22.129 1.00 88.50 489 ALA A C 1
ATOM 3937 O O . ALA A 1 489 ? -15.323 -17.734 22.891 1.00 88.50 489 ALA A O 1
ATOM 3938 N N . GLU A 1 490 ? -14.518 -18.615 20.990 1.00 88.12 490 GLU A N 1
ATOM 3939 C CA . GLU A 1 490 ? -15.786 -19.214 20.550 1.00 88.12 490 GLU A CA 1
ATOM 3940 C C . GLU A 1 490 ? -16.011 -20.607 21.154 1.00 88.12 490 GLU A C 1
ATOM 3942 O O . GLU A 1 490 ? -17.102 -20.890 21.649 1.00 88.12 490 GLU A O 1
ATOM 3947 N N . THR A 1 491 ? -14.977 -21.451 21.164 1.00 83.94 491 THR A N 1
ATOM 3948 C CA . THR A 1 491 ? -15.056 -22.852 21.604 1.00 83.94 491 THR A CA 1
ATOM 3949 C C . THR A 1 491 ? -15.093 -22.990 23.125 1.00 83.94 491 THR A C 1
ATOM 3951 O O . THR A 1 491 ? -15.835 -23.818 23.654 1.00 83.94 491 THR A O 1
ATOM 3954 N N . VAL A 1 492 ? -14.308 -22.177 23.838 1.00 82.81 492 VAL A N 1
ATOM 3955 C CA . VAL A 1 492 ? -14.099 -22.280 25.292 1.00 82.81 492 VAL A CA 1
ATOM 3956 C C . VAL A 1 492 ? -14.889 -21.220 26.059 1.00 82.81 492 VAL A C 1
ATOM 3958 O O . VAL A 1 492 ? -15.287 -21.452 27.198 1.00 82.81 492 VAL A O 1
ATOM 3961 N N . GLY A 1 493 ? -15.198 -20.077 25.435 1.00 68.56 493 GLY A N 1
ATOM 3962 C CA . GLY A 1 493 ? -15.878 -18.950 26.090 1.00 68.56 493 GLY A CA 1
ATOM 3963 C C . GLY A 1 493 ? -17.260 -19.259 26.683 1.00 68.56 493 GLY A C 1
ATOM 3964 O O . GLY A 1 493 ? -17.763 -18.471 27.481 1.00 68.56 493 GLY A O 1
ATOM 3965 N N . THR A 1 494 ? -17.867 -20.393 26.325 1.00 64.81 494 THR A N 1
ATOM 3966 C CA . THR A 1 494 ? -19.178 -20.849 26.821 1.00 64.81 494 THR A CA 1
ATOM 3967 C C . THR A 1 494 ? -19.109 -22.096 27.706 1.00 64.81 494 THR A C 1
ATOM 3969 O O . THR A 1 494 ? -20.147 -22.572 28.161 1.00 64.81 494 THR A O 1
ATOM 3972 N N . ARG A 1 495 ? -17.911 -22.637 27.959 1.00 67.62 495 ARG A N 1
ATOM 3973 C CA . ARG A 1 495 ? -17.746 -23.909 28.663 1.00 67.62 495 ARG A CA 1
ATOM 3974 C C . ARG A 1 495 ? -17.576 -23.729 30.164 1.00 67.62 495 ARG A C 1
ATOM 3976 O O . ARG A 1 495 ? -16.718 -22.976 30.622 1.00 67.62 495 ARG A O 1
ATOM 3983 N N . GLU A 1 496 ? -18.354 -24.504 30.909 1.00 59.16 496 GLU A N 1
ATOM 3984 C CA . GLU A 1 496 ? -18.166 -24.772 32.332 1.00 59.16 496 GLU A CA 1
ATOM 3985 C C . GLU A 1 496 ? -17.741 -26.244 32.455 1.00 59.16 496 GLU A C 1
ATOM 3987 O O . GLU A 1 496 ? -18.523 -27.136 32.132 1.00 59.16 496 GLU A O 1
ATOM 3992 N N . GLY A 1 497 ? -16.485 -26.521 32.821 1.00 66.31 497 GLY A N 1
ATOM 3993 C CA . GLY A 1 497 ? -15.963 -27.893 32.857 1.00 66.31 497 GLY A CA 1
ATOM 3994 C C . GLY A 1 497 ? -14.440 -27.989 32.748 1.00 66.31 497 GLY A C 1
ATOM 3995 O O . GLY A 1 497 ? -13.733 -27.054 33.121 1.00 66.31 497 GLY A O 1
ATOM 3996 N N . ASN A 1 498 ? -13.960 -29.135 32.251 1.00 70.12 498 ASN A N 1
ATOM 3997 C CA . ASN A 1 498 ? -12.537 -29.439 32.061 1.00 70.12 498 ASN A CA 1
ATOM 3998 C C . ASN A 1 498 ? -11.846 -28.405 31.161 1.00 70.12 498 ASN A C 1
ATOM 4000 O O . ASN A 1 498 ? -12.448 -27.900 30.208 1.00 70.12 498 ASN A O 1
ATOM 4004 N N . ALA A 1 499 ? -10.577 -28.118 31.463 1.00 82.38 499 ALA A N 1
ATOM 4005 C CA . ALA A 1 499 ? -9.772 -27.202 30.670 1.00 82.38 499 ALA A CA 1
ATOM 4006 C C . ALA A 1 499 ? -9.580 -27.740 29.244 1.00 82.38 499 ALA A C 1
ATOM 4008 O O . ALA A 1 499 ? -9.348 -28.932 29.046 1.00 82.38 499 ALA A O 1
ATOM 4009 N N . TYR A 1 500 ? -9.692 -26.856 28.255 1.00 88.94 500 TYR A N 1
ATOM 4010 C CA . TYR A 1 500 ? -9.462 -27.192 26.855 1.00 88.94 500 TYR A CA 1
ATOM 4011 C C . TYR A 1 500 ? -7.960 -27.264 26.573 1.00 88.94 500 TYR A C 1
ATOM 4013 O O . TYR A 1 500 ? -7.257 -26.275 26.781 1.00 88.94 500 TYR A O 1
ATOM 4021 N N . SER A 1 501 ? -7.457 -28.402 26.094 1.00 91.44 501 SER A N 1
ATOM 4022 C CA . SER A 1 501 ? -6.024 -28.553 25.809 1.00 91.44 501 SER A CA 1
ATOM 4023 C C . SER A 1 501 ? -5.685 -28.034 24.409 1.00 91.44 501 SER A C 1
ATOM 4025 O O . SER A 1 501 ? -6.240 -28.496 23.417 1.00 91.44 501 SER A O 1
ATOM 4027 N N . LEU A 1 502 ? -4.772 -27.071 24.304 1.00 92.94 502 LEU A N 1
ATOM 4028 C CA . LEU A 1 502 ? -4.248 -26.575 23.035 1.00 92.94 502 LEU A CA 1
ATOM 4029 C C . LEU A 1 502 ? -2.740 -26.815 22.985 1.00 92.94 502 LEU A C 1
ATOM 4031 O O . LEU A 1 502 ? -1.979 -26.204 23.735 1.00 92.94 502 LEU A O 1
ATOM 4035 N N . ASN A 1 503 ? -2.306 -27.646 22.046 1.00 94.25 503 ASN A N 1
ATOM 4036 C CA . ASN A 1 503 ? -0.897 -27.830 21.734 1.00 94.25 503 ASN A CA 1
ATOM 4037 C C . ASN A 1 503 ? -0.573 -27.134 20.407 1.00 94.25 503 ASN A C 1
ATOM 4039 O O . ASN A 1 503 ? -1.241 -27.385 19.411 1.00 94.25 503 ASN A O 1
ATOM 4043 N N . LEU A 1 504 ? 0.426 -26.254 20.384 1.00 93.06 504 LEU A N 1
ATOM 4044 C CA . LEU A 1 504 ? 0.885 -25.561 19.184 1.00 93.06 504 LEU A CA 1
ATOM 4045 C C . LEU A 1 504 ? 2.356 -25.888 18.926 1.00 93.06 504 LEU A C 1
ATOM 4047 O O . LEU A 1 504 ? 3.212 -25.584 19.751 1.00 93.06 504 LEU A O 1
ATOM 4051 N N . VAL A 1 505 ? 2.662 -26.451 17.760 1.00 91.94 505 VAL A N 1
ATOM 4052 C CA . VAL A 1 505 ? 4.034 -26.720 17.314 1.00 91.94 505 VAL A CA 1
ATOM 4053 C C . VAL A 1 505 ? 4.368 -25.815 16.135 1.00 91.94 505 VAL A C 1
ATOM 4055 O O . VAL A 1 505 ? 3.792 -25.936 15.056 1.00 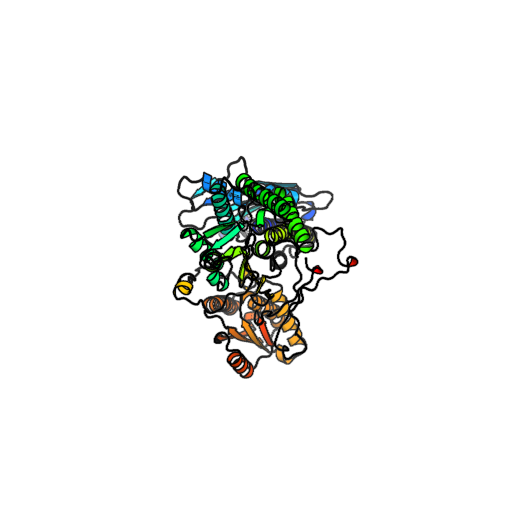91.94 505 VAL A O 1
ATOM 4058 N N . LEU A 1 506 ? 5.299 -24.894 16.351 1.00 89.50 506 LEU A N 1
ATOM 4059 C CA . LEU A 1 506 ? 5.773 -23.945 15.353 1.00 89.50 506 LEU A CA 1
ATOM 4060 C C . LEU A 1 506 ? 7.041 -24.474 14.689 1.00 89.50 506 LEU A C 1
ATOM 4062 O O . LEU A 1 506 ? 8.008 -24.817 15.368 1.00 89.50 506 LEU A O 1
ATOM 4066 N N . PHE A 1 507 ? 7.022 -24.501 13.364 1.00 87.31 507 PHE A N 1
ATOM 4067 C CA . PHE A 1 507 ? 8.128 -24.869 12.496 1.00 87.31 507 PHE A CA 1
ATOM 4068 C C . PHE A 1 507 ? 8.576 -23.621 11.733 1.00 87.31 507 PHE A C 1
ATOM 4070 O O . PHE A 1 507 ? 7.753 -22.986 11.077 1.00 87.31 507 PHE A O 1
ATOM 4077 N N . SER A 1 508 ? 9.852 -23.260 11.810 1.00 80.31 508 SER A N 1
ATOM 4078 C CA . SER A 1 508 ? 10.404 -22.096 11.103 1.00 80.31 508 SER A CA 1
ATOM 4079 C C . SER A 1 508 ? 11.687 -22.493 10.387 1.00 80.31 508 SER A C 1
ATOM 4081 O O . SER A 1 508 ? 12.531 -23.194 10.950 1.00 80.31 508 SER A O 1
ATOM 4083 N N . ASP A 1 509 ? 11.803 -22.060 9.135 1.00 72.75 509 ASP A N 1
ATOM 4084 C CA . ASP A 1 509 ? 13.012 -22.122 8.314 1.00 72.75 509 ASP A CA 1
ATOM 4085 C C . ASP A 1 509 ? 13.768 -20.782 8.297 1.00 72.75 509 ASP A C 1
ATOM 4087 O O . ASP A 1 509 ? 14.723 -20.603 7.532 1.00 72.75 509 ASP A O 1
ATOM 4091 N N . SER A 1 510 ? 13.336 -19.823 9.123 1.00 65.44 510 SER A N 1
ATOM 4092 C CA . SER A 1 510 ? 13.973 -18.520 9.231 1.00 65.44 510 SER A CA 1
ATOM 4093 C C . SER A 1 510 ? 15.348 -18.657 9.895 1.00 65.44 510 SER A C 1
ATOM 4095 O O . SER A 1 510 ? 15.487 -19.345 10.906 1.00 65.44 510 SER A O 1
ATOM 4097 N N . PRO A 1 511 ? 16.387 -17.973 9.382 1.00 56.72 511 PRO A N 1
ATOM 4098 C CA . PRO A 1 511 ? 17.679 -17.891 10.060 1.00 56.72 511 PRO A CA 1
ATOM 4099 C C . PRO A 1 511 ? 17.625 -17.034 11.338 1.00 56.72 511 PRO A C 1
ATOM 4101 O O . PRO A 1 511 ? 18.601 -17.006 12.087 1.00 56.72 511 PRO A O 1
ATOM 4104 N N . ASP A 1 512 ? 16.519 -16.319 11.566 1.00 61.00 512 ASP A N 1
ATOM 4105 C CA . ASP A 1 512 ? 16.288 -15.470 12.730 1.00 61.00 512 ASP A CA 1
ATOM 4106 C C . ASP A 1 512 ? 14.842 -15.594 13.242 1.00 61.00 512 ASP A C 1
ATOM 4108 O O . ASP A 1 512 ? 13.889 -15.191 12.563 1.00 61.00 512 ASP A O 1
ATOM 4112 N N . ASP A 1 513 ? 14.707 -16.076 14.475 1.00 70.25 513 ASP A N 1
ATOM 4113 C CA . ASP A 1 513 ? 13.439 -16.385 15.137 1.00 70.25 513 ASP A CA 1
ATOM 4114 C C . ASP A 1 513 ? 13.053 -15.391 16.238 1.00 70.25 513 ASP A C 1
ATOM 4116 O O . ASP A 1 513 ? 12.029 -15.572 16.900 1.00 70.25 513 ASP A O 1
ATOM 4120 N N . MET A 1 514 ? 13.846 -14.336 16.450 1.00 71.62 514 MET A N 1
ATOM 4121 C CA . MET A 1 514 ? 13.632 -13.380 17.542 1.00 71.62 514 MET A CA 1
ATOM 4122 C C . MET A 1 514 ? 12.256 -12.716 17.467 1.00 71.62 514 MET A C 1
ATOM 4124 O O . MET A 1 514 ? 11.562 -12.598 18.475 1.00 71.62 514 MET A O 1
ATOM 4128 N N . GLU A 1 515 ? 11.824 -12.339 16.264 1.00 70.56 515 GLU A N 1
ATOM 4129 C CA . GLU A 1 515 ? 10.516 -11.723 16.042 1.00 70.56 515 GLU A CA 1
ATOM 4130 C C . GLU A 1 515 ? 9.370 -12.708 16.313 1.00 70.56 515 GLU A C 1
ATOM 4132 O O . GLU A 1 515 ? 8.427 -12.390 17.037 1.00 70.56 515 GLU A O 1
ATOM 4137 N N . LEU A 1 516 ? 9.470 -13.940 15.801 1.00 77.94 516 LEU A N 1
ATOM 4138 C CA . LEU A 1 516 ? 8.483 -14.990 16.059 1.00 77.94 516 LEU A CA 1
ATOM 4139 C C . LEU A 1 516 ? 8.351 -15.236 17.566 1.00 77.94 516 LEU A C 1
ATOM 4141 O O . LEU A 1 516 ? 7.239 -15.276 18.095 1.00 77.94 516 LEU A O 1
ATOM 4145 N N . LEU A 1 517 ? 9.481 -15.328 18.271 1.00 82.00 517 LEU A N 1
ATOM 4146 C CA . LEU A 1 517 ? 9.511 -15.470 19.722 1.00 82.00 517 LEU A CA 1
ATOM 4147 C C . LEU A 1 517 ? 8.926 -14.245 20.432 1.00 82.00 517 LEU A C 1
ATOM 4149 O O . LEU A 1 517 ? 8.193 -14.425 21.400 1.00 82.00 517 LEU A O 1
ATOM 4153 N N . ARG A 1 518 ? 9.167 -13.019 19.950 1.00 83.50 518 ARG A N 1
ATOM 4154 C CA . ARG A 1 518 ? 8.557 -11.791 20.492 1.00 83.50 518 ARG A CA 1
ATOM 4155 C C . ARG A 1 518 ? 7.031 -11.850 20.427 1.00 83.50 518 ARG A C 1
ATOM 4157 O O . ARG A 1 518 ? 6.380 -11.629 21.446 1.00 83.50 518 ARG A O 1
ATOM 4164 N N . TRP A 1 519 ? 6.454 -12.205 19.278 1.00 85.81 519 TRP A N 1
ATOM 4165 C CA . TRP A 1 519 ? 5.000 -12.351 19.123 1.00 85.81 519 TRP A CA 1
ATOM 4166 C C . TRP A 1 519 ? 4.424 -13.455 20.019 1.00 85.81 519 TRP A C 1
ATOM 4168 O O . TRP A 1 519 ? 3.387 -13.262 20.658 1.00 85.81 519 TRP A O 1
ATOM 4178 N N . VAL A 1 520 ? 5.103 -14.603 20.104 1.00 87.06 520 VAL A N 1
ATOM 4179 C CA . VAL A 1 520 ? 4.686 -15.720 20.966 1.00 87.06 520 VAL A CA 1
ATOM 4180 C C . VAL A 1 520 ? 4.774 -15.341 22.446 1.00 87.06 520 VAL A C 1
ATOM 4182 O O . VAL A 1 520 ? 3.863 -15.662 23.207 1.00 87.06 520 VAL A O 1
ATOM 4185 N N . ASN A 1 521 ? 5.820 -14.624 22.860 1.00 87.06 521 ASN A N 1
ATOM 4186 C CA . ASN A 1 521 ? 5.989 -14.149 24.233 1.00 87.06 521 ASN A CA 1
ATOM 4187 C C . ASN A 1 521 ? 4.924 -13.110 24.600 1.00 87.06 521 ASN A C 1
ATOM 4189 O O . ASN A 1 521 ? 4.283 -13.247 25.640 1.00 87.06 521 ASN A O 1
ATOM 4193 N N . ALA A 1 522 ? 4.650 -12.149 23.713 1.00 86.75 522 ALA A N 1
ATOM 4194 C CA . ALA A 1 522 ? 3.568 -11.187 23.903 1.00 86.75 522 ALA A CA 1
ATOM 4195 C C . ALA A 1 522 ? 2.206 -11.888 24.045 1.00 86.75 522 ALA A C 1
ATOM 4197 O O . ALA A 1 522 ? 1.396 -11.516 24.894 1.00 86.75 522 ALA A O 1
ATOM 4198 N N . TRP A 1 523 ? 1.948 -12.941 23.260 1.00 89.94 523 TRP A N 1
ATOM 4199 C CA . TRP A 1 523 ? 0.734 -13.748 23.404 1.00 89.94 523 TRP A CA 1
ATOM 4200 C C . TRP A 1 523 ? 0.703 -14.515 24.731 1.00 89.94 523 TRP A C 1
ATOM 4202 O O . TRP A 1 523 ? -0.321 -14.490 25.425 1.00 89.94 523 TRP A O 1
ATOM 4212 N N . LYS A 1 524 ? 1.840 -15.093 25.134 1.00 88.12 524 LYS A N 1
ATOM 4213 C CA . LYS A 1 524 ? 2.005 -15.823 26.395 1.00 88.12 524 LYS A CA 1
ATOM 4214 C C . LYS A 1 524 ? 1.672 -14.979 27.613 1.00 88.12 524 LYS A C 1
ATOM 4216 O O . LYS A 1 524 ? 0.934 -15.433 28.486 1.00 88.12 524 LYS A O 1
ATOM 4221 N N . GLU A 1 525 ? 2.145 -13.741 27.648 1.00 86.88 525 GLU A N 1
ATOM 4222 C CA . GLU A 1 525 ? 1.820 -12.801 28.720 1.00 86.88 525 GLU A CA 1
ATOM 4223 C C . GLU A 1 525 ? 0.308 -12.570 28.841 1.00 86.88 525 GLU A C 1
ATOM 4225 O O . GLU A 1 525 ? -0.236 -12.565 29.946 1.00 86.88 525 GLU A O 1
ATOM 4230 N N . ARG A 1 526 ? -0.415 -12.439 27.718 1.00 85.38 526 ARG A N 1
ATOM 4231 C CA . ARG A 1 526 ? -1.869 -12.194 27.745 1.00 85.38 526 ARG A CA 1
ATOM 4232 C C . ARG A 1 526 ? -2.657 -13.377 28.287 1.00 85.38 526 ARG A C 1
ATOM 4234 O O . ARG A 1 526 ? -3.599 -13.157 29.046 1.00 85.38 526 ARG A O 1
ATOM 4241 N N . TRP A 1 527 ? -2.304 -14.608 27.920 1.00 84.06 527 TRP A N 1
ATOM 4242 C CA . TRP A 1 527 ? -3.035 -15.766 28.435 1.00 84.06 527 TRP A CA 1
ATOM 4243 C C . TRP A 1 527 ? -2.638 -16.122 29.875 1.00 84.06 527 TRP A C 1
ATOM 4245 O O . TRP A 1 527 ? -3.468 -16.647 30.610 1.00 84.06 527 TRP A O 1
ATOM 4255 N N . GLN A 1 528 ? -1.422 -15.784 30.324 1.00 83.75 528 GLN A N 1
ATOM 4256 C CA . GLN A 1 528 ? -1.019 -15.926 31.732 1.00 83.75 528 GLN A CA 1
ATOM 4257 C C . GLN A 1 528 ? -1.738 -14.924 32.646 1.00 83.75 528 GLN A C 1
ATOM 4259 O O . GLN A 1 528 ? -2.142 -15.273 33.754 1.00 83.75 528 GLN A O 1
ATOM 4264 N N . LEU A 1 529 ? -1.964 -13.699 32.163 1.00 81.31 529 LEU A N 1
ATOM 4265 C CA . LEU A 1 529 ? -2.697 -12.648 32.882 1.00 81.31 529 LEU A CA 1
ATOM 4266 C C . LEU A 1 529 ? -4.228 -12.781 32.768 1.00 81.31 529 LEU A C 1
ATOM 4268 O O . LEU A 1 529 ? -4.979 -12.001 33.356 1.00 81.31 529 LEU A O 1
ATOM 4272 N N . ALA A 1 530 ? -4.728 -13.773 32.027 1.00 71.75 530 ALA A N 1
ATOM 4273 C CA . ALA A 1 530 ? -6.151 -13.910 31.734 1.00 71.75 530 ALA A CA 1
ATOM 4274 C C . ALA A 1 530 ? -7.032 -14.184 32.962 1.00 71.75 530 ALA A C 1
ATOM 4276 O O . ALA A 1 530 ? -8.223 -13.867 32.934 1.00 71.75 530 ALA A O 1
ATOM 4277 N N . GLY A 1 531 ? -6.460 -14.717 34.049 1.00 63.06 531 GLY A N 1
ATOM 4278 C CA . GLY A 1 531 ? -7.166 -14.908 35.320 1.00 63.06 531 GLY A CA 1
ATOM 4279 C C . GLY A 1 531 ? -7.713 -13.605 35.921 1.00 63.06 531 GLY A C 1
ATOM 4280 O O . GLY A 1 531 ? -8.690 -13.634 36.667 1.00 63.06 531 GLY A O 1
ATOM 4281 N N . GLU A 1 532 ? -7.142 -12.456 35.551 1.00 63.09 532 GLU A N 1
ATOM 4282 C CA . GLU A 1 532 ? -7.521 -11.136 36.068 1.00 63.09 532 GLU A CA 1
ATOM 4283 C C . GLU A 1 532 ? -8.571 -10.419 35.193 1.00 63.09 532 GLU A C 1
ATOM 4285 O O . GLU A 1 532 ? -9.187 -9.438 35.619 1.00 63.09 532 GLU A O 1
ATOM 4290 N N . SER A 1 533 ? -8.823 -10.906 33.970 1.00 65.00 533 SER A N 1
ATOM 4291 C CA . SER A 1 533 ? -9.646 -10.230 32.960 1.00 65.00 533 SER A CA 1
ATOM 4292 C C . SER A 1 533 ? -10.932 -10.993 32.638 1.00 65.00 533 SER A C 1
ATOM 4294 O O . SER A 1 533 ? -10.925 -12.096 32.097 1.00 65.00 533 SER A O 1
ATOM 4296 N N . THR A 1 534 ? -12.086 -10.348 32.842 1.00 64.19 534 THR A N 1
ATOM 4297 C CA . THR A 1 534 ? -13.398 -10.908 32.455 1.00 64.19 534 THR A CA 1
ATOM 4298 C C . THR A 1 534 ? -13.548 -11.123 30.947 1.00 64.19 534 THR A C 1
ATOM 4300 O O . THR A 1 534 ? -14.344 -11.964 30.536 1.00 64.19 534 THR A O 1
ATOM 4303 N N . ARG A 1 535 ? -12.798 -10.391 30.111 1.00 68.00 535 ARG A N 1
ATOM 4304 C CA . ARG A 1 535 ? -12.851 -10.521 28.643 1.00 68.00 535 ARG A CA 1
ATOM 4305 C C . ARG A 1 535 ? -12.094 -11.732 28.108 1.00 68.00 535 ARG A C 1
ATOM 4307 O O . ARG A 1 535 ? -12.428 -12.188 27.024 1.00 68.00 535 ARG A O 1
ATOM 4314 N N . GLN A 1 536 ? -11.105 -12.225 28.846 1.00 74.31 536 GLN A N 1
ATOM 4315 C CA . GLN A 1 536 ? -10.170 -13.267 28.412 1.00 74.31 536 GLN A CA 1
ATOM 4316 C C . GLN A 1 536 ? -10.323 -14.563 29.211 1.00 74.31 536 GLN A C 1
ATOM 4318 O O . GLN A 1 536 ? -9.462 -15.433 29.172 1.00 74.31 536 GLN A O 1
ATOM 4323 N N . ARG A 1 537 ? -11.458 -14.731 29.897 1.00 76.88 537 ARG A N 1
ATOM 4324 C CA . ARG A 1 537 ? -11.736 -15.886 30.760 1.00 76.88 537 ARG A CA 1
ATOM 4325 C C . ARG A 1 537 ? -11.606 -17.241 30.050 1.00 76.88 537 ARG A C 1
ATOM 4327 O O . ARG A 1 537 ? -11.330 -18.237 30.703 1.00 76.88 537 ARG A O 1
ATOM 4334 N N . TYR A 1 538 ? -11.760 -17.279 28.726 1.00 83.62 538 TYR A N 1
ATOM 4335 C CA . TYR A 1 538 ? -11.545 -18.489 27.927 1.00 83.62 538 TYR A CA 1
ATOM 4336 C C . TYR A 1 538 ? -10.108 -19.028 28.026 1.00 83.62 538 TYR A C 1
ATOM 4338 O O . TYR A 1 538 ? -9.925 -20.240 28.010 1.00 83.62 538 TYR A O 1
ATOM 4346 N N . TYR A 1 539 ? -9.102 -18.171 28.220 1.00 86.31 539 TYR A N 1
ATOM 4347 C CA . TYR A 1 539 ? -7.726 -18.610 28.472 1.00 86.31 539 TYR A CA 1
ATOM 4348 C C . TYR A 1 539 ? -7.555 -19.267 29.840 1.00 86.31 539 TYR A C 1
ATOM 4350 O O . TYR A 1 539 ? -6.812 -20.229 29.953 1.00 86.31 539 TYR A O 1
ATOM 4358 N N . ALA A 1 540 ? -8.280 -18.808 30.866 1.00 81.69 540 ALA A N 1
ATOM 4359 C CA . ALA A 1 540 ? -8.248 -19.446 32.185 1.00 81.69 540 ALA A CA 1
ATOM 4360 C C . ALA A 1 540 ? -8.826 -20.874 32.159 1.00 81.69 540 ALA A C 1
ATOM 4362 O O . ALA A 1 540 ? -8.478 -21.699 32.996 1.00 81.69 540 ALA A O 1
ATOM 4363 N N . ASN A 1 541 ? -9.684 -21.160 31.178 1.00 83.62 541 ASN A N 1
ATOM 4364 C CA . ASN A 1 541 ? -10.268 -22.476 30.937 1.00 83.62 541 ASN A CA 1
ATOM 4365 C C . ASN A 1 541 ? -9.524 -23.248 29.826 1.00 83.62 541 ASN A C 1
ATOM 4367 O O . ASN A 1 541 ? -10.088 -24.186 29.262 1.00 83.62 541 ASN A O 1
ATOM 4371 N N . SER A 1 542 ? -8.301 -22.843 29.470 1.00 86.56 542 SER A N 1
ATOM 4372 C CA . SER A 1 542 ? -7.487 -23.485 28.432 1.00 86.56 542 SER A CA 1
ATOM 4373 C C . SER A 1 542 ? -6.086 -23.811 28.955 1.00 86.56 542 SER A C 1
ATOM 4375 O O . SER A 1 542 ? -5.452 -22.985 29.605 1.00 86.56 542 SER A O 1
ATOM 4377 N N . GLU A 1 543 ? -5.571 -24.989 28.622 1.00 88.38 543 GLU A N 1
ATOM 4378 C CA . GLU A 1 543 ? -4.176 -25.371 28.846 1.00 88.38 543 GLU A CA 1
ATOM 4379 C C . GLU A 1 543 ? -3.408 -25.229 27.532 1.00 88.38 543 GLU A C 1
ATOM 4381 O O . GLU A 1 543 ? -3.569 -26.042 26.625 1.00 88.38 543 GLU A O 1
ATOM 4386 N N . ILE A 1 544 ? -2.594 -24.176 27.412 1.00 90.62 544 ILE A N 1
ATOM 4387 C CA . ILE A 1 544 ? -1.864 -23.857 26.177 1.00 90.62 544 ILE A CA 1
ATOM 4388 C C . ILE A 1 544 ? -0.394 -24.254 26.314 1.00 90.62 544 ILE A C 1
ATOM 4390 O O . ILE A 1 544 ? 0.318 -23.733 27.175 1.00 90.62 544 ILE A O 1
ATOM 4394 N N . SER A 1 545 ? 0.069 -25.122 25.418 1.00 90.44 545 SER A N 1
ATOM 4395 C CA . SER A 1 545 ? 1.481 -25.473 25.244 1.00 90.44 545 SER A CA 1
ATOM 4396 C C . SER A 1 545 ? 1.960 -25.020 23.869 1.00 90.44 545 SER A C 1
ATOM 4398 O O . SER A 1 545 ? 1.323 -25.328 22.867 1.00 90.44 545 SER A O 1
ATOM 4400 N N . VAL A 1 546 ? 3.077 -24.289 23.814 1.00 90.38 546 VAL A N 1
ATOM 4401 C CA . VAL A 1 546 ? 3.691 -23.836 22.557 1.00 90.38 546 VAL A CA 1
ATOM 4402 C C . VAL A 1 546 ? 5.114 -24.370 22.472 1.00 90.38 546 VAL A C 1
ATOM 4404 O O . VAL A 1 546 ? 5.939 -24.093 23.343 1.00 90.38 546 VAL A O 1
ATOM 4407 N N . TYR A 1 547 ? 5.398 -25.120 21.413 1.00 88.44 547 TYR A N 1
ATOM 4408 C CA . TYR A 1 547 ? 6.707 -25.665 21.090 1.00 88.44 547 TYR A CA 1
ATOM 4409 C C . TYR A 1 547 ? 7.243 -24.999 19.835 1.00 88.44 547 TYR A C 1
ATOM 4411 O O . TYR A 1 547 ? 6.509 -24.770 18.877 1.00 88.44 547 TYR A O 1
ATOM 4419 N N . TYR A 1 548 ? 8.540 -24.730 19.835 1.00 85.62 548 TYR A N 1
ATOM 4420 C CA . TYR A 1 548 ? 9.231 -24.099 18.726 1.00 85.62 548 TYR A CA 1
ATOM 4421 C C . TYR A 1 548 ? 10.321 -25.039 18.195 1.00 85.62 548 TYR A C 1
ATOM 4423 O O . TYR A 1 548 ? 11.119 -25.560 18.978 1.00 85.62 548 TYR A O 1
ATOM 4431 N N . ARG A 1 549 ? 10.325 -25.299 16.882 1.00 83.88 549 ARG A N 1
ATOM 4432 C CA . ARG A 1 549 ? 11.277 -26.179 16.194 1.00 83.88 549 ARG A CA 1
ATOM 4433 C C . ARG A 1 549 ? 11.899 -25.460 15.000 1.00 83.88 549 ARG A C 1
ATOM 4435 O O . ARG A 1 549 ? 11.206 -25.090 14.055 1.00 83.88 549 ARG A O 1
ATOM 4442 N N . VAL A 1 550 ? 13.222 -25.328 15.045 1.00 77.88 550 VAL A N 1
ATOM 4443 C CA . VAL A 1 550 ? 14.029 -24.776 13.953 1.00 77.88 550 VAL A CA 1
ATOM 4444 C C . VAL A 1 550 ? 14.258 -25.852 12.896 1.00 77.88 550 VAL A C 1
ATOM 4446 O O . VAL A 1 550 ? 14.599 -26.995 13.225 1.00 77.88 550 VAL A O 1
ATOM 4449 N N . ILE A 1 551 ? 14.107 -25.472 11.632 1.00 77.06 551 ILE A N 1
ATOM 4450 C CA . ILE A 1 551 ? 14.394 -26.309 10.472 1.00 77.06 551 ILE A CA 1
ATOM 4451 C C . ILE A 1 551 ? 15.495 -25.631 9.656 1.00 77.06 551 ILE A C 1
ATOM 4453 O O . ILE A 1 551 ? 15.375 -24.451 9.332 1.00 77.06 551 ILE A O 1
ATOM 4457 N N . PRO A 1 552 ? 16.573 -26.342 9.295 1.00 69.19 552 PRO A N 1
ATOM 4458 C CA . PRO A 1 552 ? 17.576 -25.801 8.390 1.00 69.19 552 PRO A CA 1
ATOM 4459 C C . PRO A 1 552 ? 16.962 -25.416 7.039 1.00 69.19 552 PRO A C 1
ATOM 4461 O O . PRO A 1 552 ? 16.162 -26.160 6.468 1.00 69.19 552 PRO A O 1
ATOM 4464 N N . GLN A 1 553 ? 17.361 -24.262 6.499 1.00 63.22 553 GLN A N 1
ATOM 4465 C CA . GLN A 1 553 ? 16.869 -23.791 5.204 1.00 63.22 553 GLN A CA 1
ATOM 4466 C C . GLN A 1 553 ? 17.039 -24.848 4.104 1.00 63.22 553 GLN A C 1
ATOM 4468 O O . GLN A 1 553 ? 18.120 -25.404 3.917 1.00 63.22 553 GLN A O 1
ATOM 4473 N N . ASN A 1 554 ? 15.970 -25.059 3.331 1.00 63.41 554 ASN A N 1
ATOM 4474 C CA . ASN A 1 554 ? 15.861 -26.043 2.248 1.00 63.41 554 ASN A CA 1
ATOM 4475 C C . ASN A 1 554 ? 15.993 -27.526 2.670 1.00 63.41 554 ASN A C 1
ATOM 4477 O O . ASN A 1 554 ? 16.028 -28.384 1.787 1.00 63.41 554 ASN A O 1
ATOM 4481 N N . ASP A 1 555 ? 16.010 -27.864 3.966 1.00 74.31 555 ASP A N 1
ATOM 4482 C CA . ASP A 1 555 ? 15.979 -29.262 4.422 1.00 74.31 555 ASP A CA 1
ATOM 4483 C C . ASP A 1 555 ? 14.536 -29.759 4.622 1.00 74.31 555 ASP A C 1
ATOM 4485 O O . ASP A 1 555 ? 14.014 -29.923 5.731 1.00 74.31 555 ASP A O 1
ATOM 4489 N N . LEU A 1 556 ? 13.858 -29.977 3.493 1.00 78.56 556 LEU A N 1
ATOM 4490 C CA . LEU A 1 556 ? 12.475 -30.458 3.468 1.00 78.56 556 LEU A CA 1
ATOM 4491 C C . LEU A 1 556 ? 12.333 -31.884 4.017 1.00 78.56 556 LEU A C 1
ATOM 4493 O O . LEU A 1 556 ? 11.270 -32.233 4.534 1.00 78.56 556 LEU A O 1
ATOM 4497 N N . GLU A 1 557 ? 13.379 -32.709 3.929 1.00 82.75 557 GLU A N 1
ATOM 4498 C CA . GLU A 1 557 ? 13.343 -34.061 4.488 1.00 82.75 557 GLU A CA 1
ATOM 4499 C C . GLU A 1 557 ? 13.393 -34.020 6.016 1.00 82.75 557 GLU A C 1
ATOM 4501 O O . GLU A 1 557 ? 12.637 -34.751 6.658 1.00 82.75 557 GLU A O 1
ATOM 4506 N N . GLN A 1 558 ? 14.177 -33.119 6.617 1.00 82.50 558 GLN A N 1
ATOM 4507 C CA . GLN A 1 558 ? 14.131 -32.911 8.063 1.00 82.50 558 GLN A CA 1
ATOM 4508 C C . GLN A 1 558 ? 12.763 -32.390 8.521 1.00 82.50 558 GLN A C 1
ATOM 4510 O O . GLN A 1 558 ? 12.214 -32.920 9.491 1.00 82.50 558 GLN A O 1
ATOM 4515 N N . LEU A 1 559 ? 12.173 -31.408 7.824 1.00 84.94 559 LEU A N 1
ATOM 4516 C CA . LEU A 1 559 ? 10.811 -30.937 8.123 1.00 84.94 559 LEU A CA 1
ATOM 4517 C C . LEU A 1 559 ? 9.812 -32.099 8.085 1.00 84.94 559 LEU A C 1
ATOM 4519 O O . LEU A 1 559 ? 9.035 -32.297 9.018 1.00 84.94 559 LEU A O 1
ATOM 4523 N N . LYS A 1 560 ? 9.854 -32.902 7.020 1.00 86.94 560 LYS A N 1
ATOM 4524 C CA . LYS A 1 560 ? 8.991 -34.072 6.849 1.00 86.94 560 LYS A CA 1
ATOM 4525 C C . LYS A 1 560 ? 9.178 -35.087 7.974 1.00 86.94 560 LYS A C 1
ATOM 4527 O O . LYS A 1 560 ? 8.184 -35.568 8.512 1.00 86.94 560 LYS A O 1
ATOM 4532 N N . GLN A 1 561 ? 10.416 -35.390 8.367 1.00 86.44 561 GLN A N 1
ATOM 4533 C CA . GLN A 1 561 ? 10.688 -36.274 9.503 1.00 86.44 561 GLN A CA 1
ATOM 4534 C C . GLN A 1 561 ? 10.115 -35.714 10.806 1.00 86.44 561 GLN A C 1
ATOM 4536 O O . GLN A 1 561 ? 9.465 -36.447 11.548 1.00 86.44 561 GLN A O 1
ATOM 4541 N N . GLN A 1 562 ? 10.299 -34.419 11.071 1.00 86.00 562 GLN A N 1
ATOM 4542 C CA . GLN A 1 562 ? 9.765 -33.783 12.273 1.00 86.00 562 GLN A CA 1
ATOM 4543 C C . GLN A 1 562 ? 8.233 -33.768 12.298 1.00 86.00 562 GLN A C 1
ATOM 4545 O O . GLN A 1 562 ? 7.660 -34.003 13.362 1.00 86.00 562 GLN A O 1
ATOM 4550 N N . ILE A 1 563 ? 7.569 -33.528 11.161 1.00 87.62 563 ILE A N 1
ATOM 4551 C CA . ILE A 1 563 ? 6.106 -33.615 11.051 1.00 87.62 563 ILE A CA 1
ATOM 4552 C C . ILE A 1 563 ? 5.647 -35.045 11.349 1.00 87.62 563 ILE A C 1
ATOM 4554 O O . ILE A 1 563 ? 4.769 -35.231 12.179 1.00 87.62 563 ILE A O 1
ATOM 4558 N N . LEU A 1 564 ? 6.266 -36.056 10.729 1.00 87.69 564 LEU A N 1
ATOM 4559 C CA . LEU A 1 564 ? 5.889 -37.464 10.921 1.00 87.69 564 LEU A CA 1
ATOM 4560 C C . LEU A 1 564 ? 6.122 -37.973 12.352 1.00 87.69 564 LEU A C 1
ATOM 4562 O O . LEU A 1 564 ? 5.496 -38.944 12.760 1.00 87.69 564 LEU A O 1
ATOM 4566 N N . GLN A 1 565 ? 7.023 -37.339 13.102 1.00 87.44 565 GLN A N 1
ATOM 4567 C CA . GLN A 1 565 ? 7.296 -37.646 14.509 1.00 87.44 565 GLN A CA 1
ATOM 4568 C C . GLN A 1 565 ? 6.412 -36.861 15.489 1.00 87.44 565 GLN A C 1
ATOM 4570 O O . GLN A 1 565 ? 6.572 -37.008 16.700 1.00 87.44 565 GLN A O 1
ATOM 4575 N N . THR A 1 566 ? 5.535 -35.986 14.996 1.00 87.06 566 THR A N 1
ATOM 4576 C CA . THR A 1 566 ? 4.693 -35.132 15.836 1.00 87.06 566 THR A CA 1
ATOM 4577 C C . THR A 1 566 ? 3.230 -35.459 15.597 1.00 87.06 566 THR A C 1
ATOM 4579 O O . THR A 1 566 ? 2.733 -35.310 14.485 1.00 87.06 566 THR A O 1
ATOM 4582 N N . ASP A 1 567 ? 2.525 -35.844 16.657 1.00 88.00 567 ASP A N 1
ATOM 4583 C CA . ASP A 1 567 ? 1.085 -36.076 16.595 1.00 88.00 567 ASP A CA 1
ATOM 4584 C C . ASP A 1 567 ? 0.350 -34.728 16.503 1.00 88.00 567 ASP A C 1
ATOM 4586 O O . ASP A 1 567 ? 0.227 -33.973 17.476 1.00 88.00 567 ASP A O 1
ATOM 4590 N N . LEU A 1 568 ? -0.091 -34.397 15.289 1.00 91.56 568 LEU A N 1
ATOM 4591 C CA . LEU A 1 568 ? -0.797 -33.162 14.961 1.00 91.56 568 LEU A CA 1
ATOM 4592 C C . LEU A 1 568 ? -2.167 -33.495 14.372 1.00 91.56 568 LEU A C 1
ATOM 4594 O O . LEU A 1 568 ? -2.281 -34.329 13.477 1.00 91.56 568 LEU A O 1
ATOM 4598 N N . ASP A 1 569 ? -3.192 -32.790 14.837 1.00 92.00 569 ASP A N 1
ATOM 4599 C CA . ASP A 1 569 ? -4.540 -32.830 14.273 1.00 92.00 569 ASP A CA 1
ATOM 4600 C C . ASP A 1 569 ? -4.612 -32.057 12.954 1.00 92.00 569 ASP A C 1
ATOM 4602 O O . ASP A 1 569 ? -5.198 -32.503 11.968 1.00 92.00 569 ASP A O 1
ATOM 4606 N N . ILE A 1 570 ? -4.022 -30.860 12.946 1.00 93.00 570 ILE A N 1
ATOM 4607 C CA . ILE A 1 570 ? -4.050 -29.935 11.814 1.00 93.00 570 ILE A CA 1
ATOM 4608 C C . ILE A 1 570 ? -2.672 -29.313 11.670 1.00 93.00 570 ILE A C 1
ATOM 4610 O O . ILE A 1 570 ? -2.098 -28.845 12.648 1.00 93.00 570 ILE A O 1
ATOM 4614 N N . LEU A 1 571 ? -2.170 -29.242 10.440 1.00 92.00 571 LEU A N 1
ATOM 4615 C CA . LEU A 1 571 ? -0.938 -28.539 10.109 1.00 92.00 571 LEU A CA 1
ATOM 4616 C C . LEU A 1 571 ? -1.233 -27.427 9.099 1.00 92.00 571 LEU A C 1
ATOM 4618 O O . LEU A 1 571 ? -1.722 -27.686 7.999 1.00 92.00 571 LEU A O 1
ATOM 4622 N N . PHE A 1 572 ? -0.929 -26.186 9.473 1.00 89.94 572 PHE A N 1
ATOM 4623 C CA . PHE A 1 572 ? -0.995 -25.038 8.576 1.00 89.94 572 PHE A CA 1
ATOM 4624 C C . PHE A 1 572 ? 0.357 -24.809 7.907 1.00 89.94 572 PHE A C 1
ATOM 4626 O O . PHE A 1 572 ? 1.379 -24.703 8.577 1.00 89.94 572 PHE A O 1
ATOM 4633 N N . PHE A 1 573 ? 0.351 -24.674 6.584 1.00 84.62 573 PHE A N 1
ATOM 4634 C CA . PHE A 1 573 ? 1.524 -24.285 5.809 1.00 84.62 573 PHE A CA 1
ATOM 4635 C C . PHE A 1 573 ? 1.356 -22.844 5.330 1.00 84.62 573 PHE A C 1
ATOM 4637 O O . PHE A 1 573 ? 0.626 -22.604 4.367 1.00 84.62 573 PHE A O 1
ATOM 4644 N N . THR A 1 574 ? 1.997 -21.880 5.998 1.00 76.69 574 THR A N 1
ATOM 4645 C CA . THR A 1 574 ? 1.984 -20.475 5.565 1.00 76.69 574 THR A CA 1
ATOM 4646 C C . THR A 1 574 ? 3.282 -20.139 4.837 1.00 76.69 574 THR A C 1
ATOM 4648 O O . THR A 1 574 ? 4.366 -20.497 5.288 1.00 76.69 574 THR A O 1
ATOM 4651 N N . ASN A 1 575 ? 3.172 -19.495 3.670 1.00 70.81 575 ASN A N 1
ATOM 4652 C CA . ASN A 1 575 ? 4.309 -19.153 2.799 1.00 70.81 575 ASN A CA 1
ATOM 4653 C C . ASN A 1 575 ? 5.234 -20.339 2.449 1.00 70.81 575 ASN A C 1
ATOM 4655 O O . ASN A 1 575 ? 6.420 -20.159 2.208 1.00 70.81 575 ASN A O 1
ATOM 4659 N N . PHE A 1 576 ? 4.696 -21.562 2.419 1.00 74.00 576 PHE A N 1
ATOM 4660 C CA . PHE A 1 576 ? 5.496 -22.777 2.235 1.00 74.00 576 PHE A CA 1
ATOM 4661 C C . PHE A 1 576 ? 5.882 -23.050 0.774 1.00 74.00 576 PHE A C 1
ATOM 4663 O O . PHE A 1 576 ? 6.950 -23.587 0.498 1.00 74.00 576 PHE A O 1
ATOM 4670 N N . THR A 1 577 ? 5.012 -22.702 -0.181 1.00 69.81 577 THR A N 1
ATOM 4671 C CA . THR A 1 577 ? 5.257 -22.940 -1.611 1.00 69.81 577 THR A CA 1
ATOM 4672 C C . THR A 1 577 ? 5.229 -21.644 -2.397 1.00 69.81 577 THR A C 1
ATOM 4674 O O . THR A 1 577 ? 4.249 -20.903 -2.310 1.00 69.81 577 THR A O 1
ATOM 4677 N N . SER A 1 578 ? 6.228 -21.457 -3.253 1.00 65.44 578 SER A N 1
ATOM 4678 C CA . SER A 1 578 ? 6.252 -20.400 -4.264 1.00 65.44 578 SER A CA 1
ATOM 4679 C C . SER A 1 578 ? 6.051 -21.008 -5.655 1.00 65.44 578 SER A C 1
ATOM 4681 O O . SER A 1 578 ? 6.630 -22.063 -5.939 1.00 65.44 578 SER A O 1
ATOM 4683 N N . PRO A 1 579 ? 5.230 -20.403 -6.528 1.00 66.44 579 PRO A N 1
ATOM 4684 C CA . PRO A 1 579 ? 5.082 -20.880 -7.896 1.00 66.44 579 PRO A CA 1
ATOM 4685 C C . PRO A 1 579 ? 6.417 -20.760 -8.646 1.00 66.44 579 PRO A C 1
ATOM 4687 O O . PRO A 1 579 ? 7.043 -19.702 -8.644 1.00 66.44 579 PRO A O 1
ATOM 4690 N N . GLN A 1 580 ? 6.861 -21.851 -9.274 1.00 66.38 580 GLN A N 1
ATOM 4691 C CA . GLN A 1 580 ? 8.181 -21.913 -9.920 1.00 66.38 580 GLN A CA 1
ATOM 4692 C C . GLN A 1 580 ? 8.124 -21.566 -11.407 1.00 66.38 580 GLN A C 1
ATOM 4694 O O . GLN A 1 580 ? 9.015 -20.896 -11.918 1.00 66.38 580 GLN A O 1
ATOM 4699 N N . MET A 1 581 ? 7.055 -21.973 -12.093 1.00 66.75 581 MET A N 1
ATOM 4700 C CA . MET A 1 581 ? 6.851 -21.693 -13.512 1.00 66.75 581 MET A CA 1
ATOM 4701 C C . MET A 1 581 ? 5.434 -21.189 -13.726 1.00 66.75 581 MET A C 1
ATOM 4703 O O . MET A 1 581 ? 4.471 -21.886 -13.403 1.00 66.75 581 MET A O 1
ATOM 4707 N N . ASN A 1 582 ? 5.293 -19.995 -14.296 1.00 74.81 582 ASN A N 1
ATOM 4708 C CA . ASN A 1 582 ? 3.993 -19.404 -14.588 1.00 74.81 582 ASN A CA 1
ATOM 4709 C C . ASN A 1 582 ? 3.879 -19.067 -16.063 1.00 74.81 582 ASN A C 1
ATOM 4711 O O . ASN A 1 582 ? 4.861 -18.702 -16.703 1.00 74.81 582 ASN A O 1
ATOM 4715 N N . ASP A 1 583 ? 2.649 -19.142 -16.565 1.00 69.31 583 ASP A N 1
ATOM 4716 C CA . ASP A 1 583 ? 2.332 -18.705 -17.917 1.00 69.31 583 ASP A CA 1
ATOM 4717 C C . ASP A 1 583 ? 1.244 -17.648 -17.859 1.00 69.31 583 ASP A C 1
ATOM 4719 O O . ASP A 1 583 ? 0.308 -17.703 -17.048 1.00 69.31 583 ASP A O 1
ATOM 4723 N N . PHE A 1 584 ? 1.338 -16.723 -18.803 1.00 75.00 584 PHE A N 1
ATOM 4724 C CA . PHE A 1 584 ? 0.254 -15.821 -19.119 1.00 75.00 584 PHE A CA 1
ATOM 4725 C C . PHE A 1 584 ? -0.637 -16.438 -20.201 1.00 75.00 584 PHE A C 1
ATOM 4727 O O . PHE A 1 584 ? -0.194 -16.672 -21.324 1.00 75.00 584 PHE A O 1
ATOM 4734 N N . LEU A 1 585 ? -1.910 -16.666 -19.876 1.00 72.44 585 LEU A N 1
ATOM 4735 C CA . LEU A 1 585 ? -2.925 -17.126 -20.819 1.00 72.44 585 LEU A CA 1
ATOM 4736 C C . LEU A 1 585 ? -3.842 -15.958 -21.216 1.00 72.44 585 LEU A C 1
ATOM 4738 O O . LEU A 1 585 ? -4.698 -15.546 -20.420 1.00 72.44 585 LEU A O 1
ATOM 4742 N N . PRO A 1 586 ? -3.709 -15.414 -22.441 1.00 69.19 586 PRO A N 1
ATOM 4743 C CA . PRO A 1 586 ? -4.603 -14.370 -22.919 1.00 69.19 586 PRO A CA 1
ATOM 4744 C C . PRO A 1 586 ? -6.009 -14.940 -23.146 1.00 69.19 586 PRO A C 1
ATOM 4746 O O . PRO A 1 586 ? -6.214 -15.852 -23.945 1.00 69.19 586 PRO A O 1
ATOM 4749 N N . ILE A 1 587 ? -7.006 -14.377 -22.465 1.00 69.69 587 ILE A N 1
ATOM 4750 C CA . ILE A 1 587 ? -8.419 -14.679 -22.697 1.00 69.69 587 ILE A CA 1
ATOM 4751 C C . ILE A 1 587 ? -8.924 -13.718 -23.775 1.00 69.69 587 ILE A C 1
ATOM 4753 O O . ILE A 1 587 ? -9.043 -12.515 -23.543 1.00 69.69 587 ILE A O 1
ATOM 4757 N N . GLY A 1 588 ? -9.219 -14.252 -24.961 1.00 61.94 588 GLY A N 1
ATOM 4758 C CA . GLY A 1 588 ? -9.667 -13.471 -26.121 1.00 61.94 588 GLY A CA 1
ATOM 4759 C C . GLY A 1 588 ? -11.166 -13.146 -26.171 1.00 61.94 588 GLY A C 1
ATOM 4760 O O . GLY A 1 588 ? -11.597 -12.450 -27.086 1.00 61.94 588 GLY A O 1
ATOM 4761 N N . ASP A 1 589 ? -11.984 -13.643 -25.234 1.00 68.50 589 ASP A N 1
ATOM 4762 C CA . ASP A 1 589 ? -13.436 -13.412 -25.256 1.00 68.50 589 ASP A CA 1
ATOM 4763 C C . ASP A 1 589 ? -13.790 -12.017 -24.726 1.00 68.50 589 ASP A C 1
ATOM 4765 O O . ASP A 1 589 ? -13.935 -11.812 -23.520 1.00 68.50 589 ASP A O 1
ATOM 4769 N N . SER A 1 590 ? -13.971 -11.062 -25.640 1.00 59.62 590 SER A N 1
ATOM 4770 C CA . SER A 1 590 ? -14.332 -9.669 -25.344 1.00 59.62 590 SER A CA 1
ATOM 4771 C C . SER A 1 590 ? -15.620 -9.504 -24.526 1.00 59.62 590 SER A C 1
ATOM 4773 O O . SER A 1 590 ? -15.784 -8.486 -23.862 1.00 59.62 590 SER A O 1
ATOM 4775 N N . ARG A 1 591 ? -16.517 -10.500 -24.483 1.00 63.56 591 ARG A N 1
ATOM 4776 C CA . ARG A 1 591 ? -17.739 -10.451 -23.652 1.00 63.56 591 ARG A CA 1
ATOM 4777 C C . ARG A 1 591 ? -17.440 -10.557 -22.158 1.00 63.56 591 ARG A C 1
ATOM 4779 O O . ARG A 1 591 ? -18.238 -10.104 -21.342 1.00 63.56 591 ARG A O 1
ATOM 4786 N N . LEU A 1 592 ? -16.295 -11.139 -21.798 1.00 58.84 592 LEU A N 1
ATOM 4787 C CA . LEU A 1 592 ? -15.797 -11.184 -20.422 1.00 58.84 592 LEU A CA 1
ATOM 4788 C C . LEU A 1 592 ? -15.142 -9.859 -19.993 1.00 58.84 592 LEU A C 1
ATOM 4790 O O . LEU A 1 592 ? -14.840 -9.695 -18.811 1.00 58.84 592 LEU A O 1
ATOM 4794 N N . PHE A 1 593 ? -14.969 -8.918 -20.930 1.00 58.34 593 PHE A N 1
ATOM 4795 C CA . PHE A 1 593 ? -14.342 -7.611 -20.744 1.00 58.34 593 PHE A CA 1
ATOM 4796 C C . PHE A 1 593 ? -15.283 -6.504 -21.241 1.00 58.34 593 PHE A C 1
ATOM 4798 O O . PHE A 1 593 ? -15.103 -5.995 -22.350 1.00 58.34 593 PHE A O 1
ATOM 4805 N N . PRO A 1 594 ? -16.313 -6.114 -20.466 1.00 54.16 594 PRO A N 1
ATOM 4806 C CA . PRO A 1 594 ? -17.188 -5.022 -20.869 1.00 54.16 594 PRO A CA 1
ATOM 4807 C C . PRO A 1 594 ? -16.345 -3.775 -21.161 1.00 54.16 594 PRO A C 1
ATOM 4809 O O . PRO A 1 594 ? -15.664 -3.263 -20.274 1.00 54.16 594 PRO A O 1
ATOM 4812 N N . ALA A 1 595 ? -16.415 -3.263 -22.393 1.00 47.31 595 ALA A N 1
ATOM 4813 C CA . ALA A 1 595 ? -15.624 -2.122 -22.875 1.00 47.31 595 ALA A CA 1
ATOM 4814 C C . ALA A 1 595 ? -15.824 -0.814 -22.070 1.00 47.31 595 ALA A C 1
ATOM 4816 O O . ALA A 1 595 ? -15.137 0.171 -22.314 1.00 47.31 595 ALA A O 1
ATOM 4817 N N . CYS A 1 596 ? -16.759 -0.801 -21.112 1.00 43.50 596 CYS A N 1
ATOM 4818 C CA . CYS A 1 596 ? -17.166 0.364 -20.329 1.00 43.50 596 CYS A CA 1
ATOM 4819 C C . CYS A 1 596 ? -16.672 0.396 -18.873 1.00 43.50 596 CYS A C 1
ATOM 4821 O O . CYS A 1 596 ? -16.962 1.372 -18.186 1.00 43.50 596 CYS A O 1
ATOM 4823 N N . SER A 1 597 ? -15.957 -0.610 -18.357 1.00 50.44 597 SER A N 1
ATOM 4824 C CA . SER A 1 597 ? -15.448 -0.563 -16.975 1.00 50.44 597 SER A CA 1
ATOM 4825 C C . SER A 1 597 ? -13.948 -0.269 -16.940 1.00 50.44 597 SER A C 1
ATOM 4827 O O . SER A 1 597 ? -13.158 -1.128 -16.551 1.00 50.44 597 SER A O 1
ATOM 4829 N N . GLU A 1 598 ? -13.534 0.928 -17.366 1.00 51.34 598 GLU A N 1
ATOM 4830 C CA . GLU A 1 598 ? -12.112 1.303 -17.334 1.00 51.34 598 GLU A CA 1
ATOM 4831 C C . GLU A 1 598 ? -11.533 1.351 -15.902 1.00 51.34 598 GLU A C 1
ATOM 4833 O O . GLU A 1 598 ? -10.338 1.103 -15.758 1.00 51.34 598 GLU A O 1
ATOM 4838 N N . ASP A 1 599 ? -12.340 1.576 -14.849 1.00 52.94 599 ASP A N 1
ATOM 4839 C CA . ASP A 1 599 ? -11.771 2.043 -13.568 1.00 52.94 599 ASP A CA 1
ATOM 4840 C C . ASP A 1 599 ? -12.253 1.382 -12.249 1.00 52.94 599 ASP A C 1
ATOM 4842 O O . ASP A 1 599 ? -11.620 1.634 -11.228 1.00 52.94 599 ASP A O 1
ATOM 4846 N N . TYR A 1 600 ? -13.301 0.536 -12.192 1.00 45.41 600 TYR A N 1
ATOM 4847 C CA . TYR A 1 600 ? -13.878 0.136 -10.877 1.00 45.41 600 TYR A CA 1
ATOM 4848 C C . TYR A 1 600 ? -13.720 -1.334 -10.444 1.00 45.41 600 TYR A C 1
ATOM 4850 O O . TYR A 1 600 ? -13.789 -1.621 -9.254 1.00 45.41 600 TYR A O 1
ATOM 4858 N N . LEU A 1 601 ? -13.508 -2.287 -11.358 1.00 48.25 601 LEU A N 1
ATOM 4859 C CA . LEU A 1 601 ? -13.522 -3.725 -11.012 1.00 48.25 601 LEU A CA 1
ATOM 4860 C C . LEU A 1 601 ? -12.134 -4.345 -10.780 1.00 48.25 601 LEU A C 1
ATOM 4862 O O . LEU A 1 601 ? -12.041 -5.547 -10.553 1.00 48.25 601 LEU A O 1
ATOM 4866 N N . LYS A 1 602 ? -11.062 -3.549 -10.834 1.00 57.97 602 LYS A N 1
ATOM 4867 C CA . LYS A 1 602 ? -9.677 -4.054 -10.799 1.00 57.97 602 LYS A CA 1
ATOM 4868 C C . LYS A 1 602 ? -9.094 -4.179 -9.388 1.00 57.97 602 LYS A C 1
ATOM 4870 O O . LYS A 1 602 ? -7.951 -4.592 -9.242 1.00 57.97 602 LYS A O 1
ATOM 4875 N N . PHE A 1 603 ? -9.851 -3.804 -8.355 1.00 61.06 603 PHE A N 1
ATOM 4876 C CA . PHE A 1 603 ? -9.376 -3.796 -6.975 1.00 61.06 603 PHE A CA 1
ATOM 4877 C C . PHE A 1 603 ? -10.507 -4.126 -5.976 1.00 61.06 603 PHE A C 1
ATOM 4879 O O . PHE A 1 603 ? -11.582 -3.527 -6.084 1.00 61.06 603 PHE A O 1
ATOM 4886 N N . PRO A 1 604 ? -10.299 -5.027 -4.994 1.00 56.00 604 PRO A N 1
ATOM 4887 C CA . PRO A 1 604 ? -9.092 -5.832 -4.778 1.00 56.00 604 PRO A CA 1
ATOM 4888 C C . PRO A 1 604 ? -8.922 -6.929 -5.838 1.00 56.00 604 PRO A C 1
ATOM 4890 O O . PRO A 1 604 ? -9.900 -7.509 -6.314 1.00 56.00 604 PRO A O 1
ATOM 4893 N N . ILE A 1 605 ? -7.671 -7.221 -6.201 1.00 59.88 605 ILE A N 1
ATOM 4894 C CA . ILE A 1 605 ? -7.341 -8.334 -7.099 1.00 59.88 605 ILE A CA 1
ATOM 4895 C C . ILE A 1 605 ? -7.568 -9.627 -6.313 1.00 59.88 605 ILE A C 1
ATOM 4897 O O . ILE A 1 605 ? -6.889 -9.888 -5.324 1.00 59.88 605 ILE A O 1
ATOM 4901 N N . LEU A 1 606 ? -8.548 -10.430 -6.730 1.00 55.88 606 LEU A N 1
ATOM 4902 C CA . LEU A 1 606 ? -8.776 -11.746 -6.138 1.00 55.88 606 LEU A CA 1
ATOM 4903 C C . LEU A 1 606 ? -7.645 -12.685 -6.577 1.00 55.88 606 LEU A C 1
ATOM 4905 O O . LEU A 1 606 ? -7.541 -13.030 -7.760 1.00 55.88 606 LEU A O 1
ATOM 4909 N N . GLU A 1 607 ? -6.801 -13.079 -5.623 1.00 56.44 607 GLU A N 1
ATOM 4910 C CA . GLU A 1 607 ? -5.739 -14.062 -5.833 1.00 56.44 607 GLU A CA 1
ATOM 4911 C C . GLU A 1 607 ? -6.310 -15.382 -6.367 1.00 56.44 607 GLU A C 1
ATOM 4913 O O . GLU A 1 607 ? -7.409 -15.815 -6.003 1.00 56.44 607 GLU A O 1
ATOM 4918 N N . LYS A 1 608 ? -5.551 -16.037 -7.250 1.00 59.22 608 LYS A N 1
ATOM 4919 C CA . LYS A 1 608 ? -5.816 -17.420 -7.645 1.00 59.22 608 LYS A CA 1
ATOM 4920 C C . LYS A 1 608 ? -4.767 -18.328 -7.032 1.00 59.22 608 LYS A C 1
ATOM 4922 O O . LYS A 1 608 ? -3.580 -18.030 -7.061 1.00 59.22 608 LYS A O 1
ATOM 4927 N N . VAL A 1 609 ? -5.248 -19.456 -6.530 1.00 58.81 609 VAL A N 1
ATOM 4928 C CA . VAL A 1 609 ? -4.443 -20.524 -5.940 1.00 58.81 609 VAL A CA 1
ATOM 4929 C C . VAL A 1 609 ? -3.535 -21.132 -7.012 1.00 58.81 609 VAL A C 1
ATOM 4931 O O . VAL A 1 609 ? -3.984 -21.371 -8.135 1.00 58.81 609 VAL A O 1
ATOM 4934 N N . GLY A 1 610 ? -2.272 -21.390 -6.664 1.00 64.12 610 GLY A N 1
ATOM 4935 C CA . GLY A 1 610 ? -1.356 -22.147 -7.515 1.00 64.12 610 GLY A CA 1
ATOM 4936 C C . GLY A 1 610 ? -1.930 -23.530 -7.828 1.00 64.12 610 GLY A C 1
ATOM 4937 O O . GLY A 1 610 ? -2.318 -24.277 -6.930 1.00 64.12 610 GLY A O 1
ATOM 4938 N N . CYS A 1 611 ? -2.001 -23.869 -9.110 1.00 66.31 611 CYS A N 1
ATOM 4939 C CA . CYS A 1 611 ? -2.498 -25.155 -9.573 1.00 66.31 611 CYS A CA 1
ATOM 4940 C C . CYS A 1 611 ? -1.353 -26.171 -9.646 1.00 66.31 611 CYS A C 1
ATOM 4942 O O . CYS A 1 611 ? -0.211 -25.825 -9.954 1.00 66.31 611 CYS A O 1
ATOM 4944 N N . VAL A 1 612 ? -1.674 -27.440 -9.397 1.00 67.38 612 VAL A N 1
ATOM 4945 C CA . VAL A 1 612 ? -0.766 -28.561 -9.674 1.00 67.38 612 VAL A CA 1
ATOM 4946 C C . VAL A 1 612 ? -0.587 -28.688 -11.185 1.00 67.38 612 VAL A C 1
ATOM 4948 O O . VAL A 1 612 ? -1.584 -28.728 -11.914 1.00 67.38 612 VAL A O 1
ATOM 4951 N N . VAL A 1 613 ? 0.658 -28.780 -11.650 1.00 65.62 613 VAL A N 1
ATOM 4952 C CA . VAL A 1 613 ? 0.954 -29.150 -13.038 1.00 65.62 613 VAL A CA 1
ATOM 4953 C C . VAL A 1 613 ? 0.768 -30.664 -13.161 1.00 65.62 613 VAL A C 1
ATOM 4955 O O . VAL A 1 613 ? 1.348 -31.429 -12.398 1.00 65.62 613 VAL A O 1
ATOM 4958 N N . ARG A 1 614 ? -0.124 -31.110 -14.053 1.00 65.56 614 ARG A N 1
ATOM 4959 C CA . ARG A 1 614 ? -0.367 -32.542 -14.294 1.00 65.56 614 ARG A CA 1
ATOM 4960 C C . ARG A 1 614 ? 0.396 -32.981 -15.542 1.00 65.56 614 ARG A C 1
ATOM 4962 O O . ARG A 1 614 ? 0.163 -32.400 -16.599 1.00 65.56 614 ARG A O 1
ATOM 4969 N N . GLY A 1 615 ? 1.207 -34.033 -15.426 1.00 60.00 615 GLY A N 1
ATOM 4970 C CA . GLY A 1 615 ? 1.980 -34.620 -16.530 1.00 60.00 615 GLY A CA 1
ATOM 4971 C C . GLY A 1 615 ? 3.495 -34.427 -16.393 1.00 60.00 615 GLY A C 1
ATOM 4972 O O . GLY A 1 615 ? 3.954 -33.675 -15.543 1.00 60.00 615 GLY A O 1
ATOM 4973 N N . ASP A 1 616 ? 4.262 -35.154 -17.208 1.00 58.25 616 ASP A N 1
ATOM 4974 C CA . ASP A 1 616 ? 5.713 -34.996 -17.439 1.00 58.25 616 ASP A CA 1
ATOM 4975 C C . ASP A 1 616 ? 6.649 -35.024 -16.212 1.00 58.25 616 ASP A C 1
ATOM 4977 O O . ASP A 1 616 ? 7.790 -34.575 -16.283 1.00 58.25 616 ASP A O 1
ATOM 4981 N N . GLY A 1 617 ? 6.211 -35.596 -15.087 1.00 63.31 617 GLY A N 1
ATOM 4982 C CA . GLY A 1 617 ? 7.036 -35.708 -13.877 1.00 63.31 617 GLY A CA 1
ATOM 4983 C C . GLY A 1 617 ? 7.152 -34.414 -13.060 1.00 63.31 617 GLY A C 1
ATOM 4984 O O . GLY A 1 617 ? 7.905 -34.387 -12.092 1.00 63.31 617 GLY A O 1
ATOM 4985 N N . THR A 1 618 ? 6.380 -33.373 -13.389 1.00 63.00 618 THR A N 1
ATOM 4986 C CA . THR A 1 618 ? 6.359 -32.072 -12.689 1.00 63.00 618 THR A CA 1
ATOM 4987 C C . THR A 1 618 ? 5.224 -31.965 -11.661 1.00 63.00 618 THR A C 1
ATOM 4989 O O . THR A 1 618 ? 4.799 -30.879 -11.276 1.00 63.00 618 THR A O 1
ATOM 4992 N N . GLU A 1 619 ? 4.726 -33.097 -11.148 1.00 66.38 619 GLU A N 1
ATOM 4993 C CA . GLU A 1 619 ? 3.591 -33.145 -10.204 1.00 66.38 619 GLU A CA 1
ATOM 4994 C C . GLU A 1 619 ? 3.877 -32.439 -8.858 1.00 66.38 619 GLU A C 1
ATOM 4996 O O . GLU A 1 619 ? 2.962 -32.015 -8.135 1.00 66.38 619 GLU A O 1
ATOM 5001 N N . THR A 1 620 ? 5.159 -32.269 -8.525 1.00 65.25 620 THR A N 1
ATOM 5002 C CA . THR A 1 620 ? 5.636 -31.497 -7.368 1.00 65.25 620 THR A CA 1
ATOM 5003 C C . THR A 1 620 ? 5.630 -29.989 -7.607 1.00 65.25 620 THR A C 1
ATOM 5005 O O . THR A 1 620 ? 5.679 -29.223 -6.647 1.00 65.25 620 THR A O 1
ATOM 5008 N N . GLU A 1 621 ? 5.535 -29.542 -8.857 1.00 68.31 621 GLU A N 1
ATOM 5009 C CA . GLU A 1 621 ? 5.569 -28.129 -9.213 1.00 68.31 621 GLU A CA 1
ATOM 5010 C C . GLU A 1 621 ? 4.189 -27.478 -9.070 1.00 68.31 621 GLU A C 1
ATOM 5012 O O . GLU A 1 621 ? 3.120 -28.108 -9.132 1.00 68.31 621 GLU A O 1
ATOM 5017 N N . ARG A 1 622 ? 4.211 -26.169 -8.825 1.00 71.62 622 ARG A N 1
ATOM 5018 C CA . ARG A 1 622 ? 3.017 -25.330 -8.735 1.00 71.62 622 ARG A CA 1
ATOM 5019 C C . ARG A 1 622 ? 3.129 -24.210 -9.750 1.00 71.62 622 ARG A C 1
ATOM 5021 O O . ARG A 1 622 ? 4.160 -23.543 -9.834 1.00 71.62 622 ARG A O 1
ATOM 5028 N N . LYS A 1 623 ? 2.036 -24.006 -10.481 1.00 72.69 623 LYS A N 1
ATOM 5029 C CA . LYS A 1 623 ? 1.910 -23.003 -11.531 1.00 72.69 623 LYS A CA 1
ATOM 5030 C C . LYS A 1 623 ? 0.717 -22.111 -11.271 1.00 72.69 623 LYS A C 1
ATOM 5032 O O . LYS A 1 623 ? -0.403 -22.583 -11.064 1.00 72.69 623 LYS A O 1
ATOM 5037 N N . LEU A 1 624 ? 0.946 -20.812 -11.315 1.00 74.19 624 LEU A N 1
ATOM 5038 C CA . LEU A 1 624 ? -0.095 -19.806 -11.293 1.00 74.19 624 LEU A CA 1
ATOM 5039 C C . LEU A 1 624 ? -0.489 -19.499 -12.739 1.00 74.19 624 LEU A C 1
ATOM 5041 O O . LEU A 1 624 ? 0.330 -19.123 -13.577 1.00 74.19 624 LEU A O 1
ATOM 5045 N N . VAL A 1 625 ? -1.766 -19.709 -13.050 1.00 68.62 625 VAL A N 1
ATOM 5046 C CA . VAL A 1 625 ? -2.320 -19.375 -14.364 1.00 68.62 625 VAL A CA 1
ATOM 5047 C C . VAL A 1 625 ? -2.810 -17.935 -14.325 1.00 68.62 625 VAL A C 1
ATOM 5049 O O . VAL A 1 625 ? -3.844 -17.639 -13.715 1.00 68.62 625 VAL A O 1
ATOM 5052 N N . ILE A 1 626 ? -2.071 -17.051 -14.990 1.00 71.12 626 ILE A N 1
ATOM 5053 C CA . ILE A 1 626 ? -2.367 -15.618 -15.047 1.00 71.12 626 ILE A CA 1
ATOM 5054 C C . ILE A 1 626 ? -3.156 -15.309 -16.315 1.00 71.12 626 ILE A C 1
ATOM 5056 O O . ILE A 1 626 ? -2.918 -15.900 -17.365 1.00 71.12 626 ILE A O 1
ATOM 5060 N N . SER A 1 627 ? -4.105 -14.374 -16.234 1.00 67.00 627 SER A N 1
ATOM 5061 C CA . SER A 1 627 ? -4.874 -13.931 -17.402 1.00 67.00 627 SER A CA 1
ATOM 5062 C C . SER A 1 627 ? -5.184 -12.439 -17.365 1.00 67.00 627 SER A C 1
ATOM 5064 O O . SER A 1 627 ? -5.270 -11.840 -16.295 1.00 67.00 627 SER A O 1
ATOM 5066 N N . ASN A 1 628 ? -5.480 -11.862 -18.529 1.00 65.75 628 ASN A N 1
ATOM 5067 C CA . ASN A 1 628 ? -5.974 -10.489 -18.669 1.00 65.75 628 ASN A CA 1
ATOM 5068 C C . ASN A 1 628 ? -7.308 -10.221 -17.942 1.00 65.75 628 ASN A C 1
ATOM 5070 O O . ASN A 1 628 ? -7.626 -9.070 -17.706 1.00 65.75 628 ASN A O 1
ATOM 5074 N N . ARG A 1 629 ? -8.102 -11.226 -17.530 1.00 57.16 629 ARG A N 1
ATOM 5075 C CA . ARG A 1 629 ? -9.338 -10.991 -16.737 1.00 57.16 629 ARG A CA 1
ATOM 5076 C C . ARG A 1 629 ? -9.073 -10.368 -15.366 1.00 57.16 629 ARG A C 1
ATOM 5078 O O . ARG A 1 629 ? -9.964 -9.745 -14.801 1.00 57.16 629 ARG A O 1
ATOM 5085 N N . GLN A 1 630 ? -7.876 -10.567 -14.827 1.00 54.53 630 GLN A N 1
ATOM 5086 C CA . GLN A 1 630 ? -7.489 -10.043 -13.521 1.00 54.53 630 GLN A CA 1
ATOM 5087 C C . GLN A 1 630 ? -7.049 -8.570 -13.586 1.00 54.53 630 GLN A C 1
ATOM 5089 O O . GLN A 1 630 ? -6.903 -7.966 -12.527 1.00 54.53 630 GLN A O 1
ATOM 5094 N N . PHE A 1 631 ? -6.861 -8.006 -14.794 1.00 50.22 631 PHE A N 1
ATOM 5095 C CA . PHE A 1 631 ? -6.231 -6.701 -15.008 1.00 50.22 631 PHE A CA 1
ATOM 5096 C C . PHE A 1 631 ? -6.825 -5.897 -16.160 1.00 50.22 631 PHE A C 1
ATOM 5098 O O . PHE A 1 631 ? -6.820 -6.340 -17.326 1.00 50.22 631 PHE A O 1
#

Foldseek 3Di:
DVVVPDDVCCCCCPVVVDPDDPPPPPPPPQDAAEDEDAPLLRVLVQVLVQLLVCCVVPQPDLSQAFWAAKEKAWAEWADADDPPVVVVVLLLVQLRCFQVQVVCQVQAFGHPPVHTHRYGYHNNPPDDPHYYHYPHPHFIWTKMKMKIATPVRDIDIHIYIYTAGPLGPSNLVSLVLVVVVVQVVVVVDDLFFFKFKEWAPLQLLVVDFASSLNSLLVVVRVVVVRMDIDGLDDCVDPRVVFPLRVLRSQLRVLLVVLSVQSSPRHDSRSLVPRLVSNLVSLVVSVVVCVVCVVRGQCQLQNLRGQWYAYPVLVVDPPSSNDQFDQKTKAACSDSLLSLLVSQLSNQLSNLSNVQSNVQSNDNDSPSSDCLSSLASVLQSADWPSDQATQHPVRFGFRDWDDHRRMIIGHHDDPPPPDPVSVVSPDDDPPPDQQDPCQLLRAHPLLCVLLVVLVVLCVVPVVCLQEFAEEEEDPHDCSSVRNSVQVNLCVSQVPDDDAAYEYHYEYEYQRPDCVNVVSSVVSSVVCLVCLVVDPSSVSSVSHDYHYHYDYDHHPPVVVVVVVVVVDDHPYYHYDPNDGADGEDEDEDPPCVLPPPPCPRHPLGPQDDDDFDQDDDDPRRVHTYDYHYPSND

pLDDT: mean 81.24, std 13.92, range [31.7, 97.19]